Protein AF-A0A6A4GEY8-F1 (afdb_monomer_lite)

Foldseek 3Di:
DPDLCPDLVLLCQLLDQAADDQVLLQLLLVLVVVVLVVDPVSVLAADEDGQVLLVVLLVCLPPDLCCCVPPPVNPVVVVVLCCCQVSQHKYKYKYQQLVQDDPPDDRQRAIKIWIQGNVQLETEIEFLQDPDADDDDPSSVSSVVSSNVSRDPDHHDYHYQDFHRAPDRHLRSLRNSLSVVCVSPVPPRPHDDNVCSSVSSVVSSVSSVVVSVVVVVVVVVVPPDPPPPPDDDDDDDDDDDDDDDDPDPDDDDDDDDDDDDDDDDDDDDDDDDDDDDDDDDDDDDDDDDDDDDDDDDDDDDDDDDDDDDDDDDDDDDDDDDDDDDDDDDDDDDDDDDDDDDDDDDDDDDDDDDPPVVVVVVVVVVVVVVVVVVVVVVVVVVVVVVVVVVVVVVVVVVVVVVVVVVVVVVVCVVVVDDDDDDDDDDDDDDDDDDDPPPLLVQQVVLPVVVVVVVVVCVPDDDDDDDDPDDDDRGPDHPCLQLVNVVLLVVLQVVLDWPGQLVSSLVSSCVVPVSNSVPPDSVVVVVQWDPVLVVVRHTDGDPVSVVCSVVSD

Structure (mmCIF, N/CA/C/O backbone):
data_AF-A0A6A4GEY8-F1
#
_entry.id   AF-A0A6A4GEY8-F1
#
loop_
_atom_site.group_PDB
_atom_site.id
_atom_site.type_symbol
_atom_site.label_atom_id
_atom_site.label_alt_id
_atom_site.label_comp_id
_atom_site.label_asym_id
_atom_site.label_entity_id
_atom_site.label_seq_id
_atom_site.pdbx_PDB_ins_code
_atom_site.Cartn_x
_atom_site.Cartn_y
_atom_site.Cartn_z
_atom_site.occupancy
_atom_site.B_iso_or_equiv
_atom_site.auth_seq_id
_atom_site.auth_comp_id
_atom_site.auth_asym_id
_atom_site.auth_atom_id
_atom_site.pdbx_PDB_model_num
ATOM 1 N N . MET A 1 1 ? -9.557 1.951 -2.471 1.00 43.78 1 MET A N 1
ATOM 2 C CA . MET A 1 1 ? -9.314 1.404 -3.816 1.00 43.78 1 MET A CA 1
ATOM 3 C C . MET A 1 1 ? -8.593 2.458 -4.617 1.00 43.78 1 MET A C 1
ATOM 5 O O . MET A 1 1 ? -9.183 3.476 -4.969 1.00 43.78 1 MET A O 1
ATOM 9 N N . SER A 1 2 ? -7.297 2.239 -4.776 1.00 41.03 2 SER A N 1
ATOM 10 C CA . SER A 1 2 ? -6.405 2.956 -5.681 1.00 41.03 2 SER A CA 1
ATOM 11 C C . SER A 1 2 ? -6.962 2.894 -7.109 1.00 41.03 2 SER A C 1
ATOM 13 O O . SER A 1 2 ? -7.720 1.984 -7.437 1.00 41.03 2 SER A O 1
ATOM 15 N N . ASP A 1 3 ? -6.643 3.881 -7.945 1.00 45.41 3 ASP A N 1
ATOM 16 C CA . ASP A 1 3 ? -7.032 3.889 -9.361 1.00 45.41 3 ASP A CA 1
ATOM 17 C C . ASP A 1 3 ? -6.507 2.602 -10.043 1.00 45.41 3 ASP A C 1
ATOM 19 O O . ASP A 1 3 ? -5.288 2.416 -10.075 1.00 45.41 3 ASP A O 1
ATOM 23 N N . PRO A 1 4 ? -7.370 1.699 -10.560 1.00 50.38 4 PRO A N 1
ATOM 24 C CA . PRO A 1 4 ? -6.948 0.402 -11.101 1.00 50.38 4 PRO A CA 1
ATOM 25 C C . PRO A 1 4 ? -6.102 0.519 -12.377 1.00 50.38 4 PRO A C 1
ATOM 27 O O . PRO A 1 4 ? -5.609 -0.484 -12.887 1.00 50.38 4 PRO A O 1
ATOM 30 N N . THR A 1 5 ? -5.899 1.729 -12.908 1.00 50.38 5 THR A N 1
ATOM 31 C CA . THR A 1 5 ? -5.039 1.975 -14.069 1.00 50.38 5 THR A CA 1
ATOM 32 C C . THR A 1 5 ? -3.616 2.355 -13.663 1.00 50.38 5 THR A C 1
ATOM 34 O O . THR A 1 5 ? -3.046 3.314 -14.198 1.00 50.38 5 THR A O 1
ATOM 37 N N . LEU A 1 6 ? -3.013 1.627 -12.716 1.00 56.22 6 LEU A N 1
ATOM 38 C CA . LEU A 1 6 ? -1.560 1.678 -12.596 1.00 56.22 6 LEU A CA 1
ATOM 39 C C . LEU A 1 6 ? -0.963 1.212 -13.923 1.00 56.22 6 LEU A C 1
ATOM 41 O O . LEU A 1 6 ? -1.466 0.279 -14.559 1.00 56.22 6 LEU A O 1
ATOM 45 N N . PRO A 1 7 ? 0.068 1.899 -14.415 1.00 64.19 7 PRO A N 1
ATOM 46 C CA . PRO A 1 7 ? 0.483 1.666 -15.769 1.00 64.19 7 PRO A CA 1
ATOM 47 C C . PRO A 1 7 ? 1.206 0.318 -15.828 1.00 64.19 7 PRO A C 1
ATOM 49 O O . PRO A 1 7 ? 2.220 0.112 -15.166 1.00 64.19 7 PRO A O 1
ATOM 52 N N . ILE A 1 8 ? 0.685 -0.587 -16.664 1.00 71.06 8 ILE A N 1
ATOM 53 C CA . ILE A 1 8 ? 1.185 -1.953 -16.928 1.00 71.06 8 ILE A CA 1
ATOM 54 C C . ILE A 1 8 ? 2.721 -2.014 -17.071 1.00 71.06 8 ILE A C 1
ATOM 56 O O . ILE A 1 8 ? 3.338 -3.039 -16.789 1.00 71.06 8 ILE A O 1
ATOM 60 N N . HIS A 1 9 ? 3.364 -0.906 -17.453 1.00 75.50 9 HIS A N 1
ATOM 61 C CA . HIS A 1 9 ? 4.814 -0.787 -17.530 1.00 75.50 9 HIS A CA 1
ATOM 62 C C . HIS A 1 9 ? 5.567 -0.915 -16.196 1.00 75.50 9 HIS A C 1
ATOM 64 O O . HIS A 1 9 ? 6.786 -0.915 -16.256 1.00 75.50 9 HIS A O 1
ATOM 70 N N . SER A 1 10 ? 4.960 -0.978 -15.007 1.00 85.31 10 SER A N 1
ATOM 71 C CA . SER A 1 10 ? 5.733 -1.316 -13.792 1.00 85.31 10 SER A CA 1
ATOM 72 C C . SER A 1 10 ? 5.916 -2.827 -13.628 1.00 85.31 10 SER A C 1
ATOM 74 O O . SER A 1 10 ? 6.933 -3.266 -13.096 1.00 85.31 10 SER A O 1
ATOM 76 N N . LEU A 1 11 ? 4.995 -3.629 -14.177 1.00 90.12 11 LEU A N 1
ATOM 77 C CA . LEU A 1 11 ? 4.927 -5.074 -13.947 1.00 90.12 11 LEU A CA 1
ATOM 78 C C . LEU A 1 11 ? 6.123 -5.852 -14.508 1.00 90.12 11 LEU A C 1
ATOM 80 O O . LEU A 1 11 ? 6.407 -6.947 -14.025 1.00 90.12 11 LEU A O 1
ATOM 84 N N . TRP A 1 12 ? 6.874 -5.307 -15.475 1.00 92.25 12 TRP A N 1
ATOM 85 C CA . TRP A 1 12 ? 8.095 -5.968 -15.963 1.00 92.25 12 TRP A CA 1
ATOM 86 C C . TRP A 1 12 ? 9.128 -6.178 -14.851 1.00 92.25 12 TRP A C 1
ATOM 88 O O . TRP A 1 12 ? 9.943 -7.090 -14.964 1.00 92.25 12 TRP A O 1
ATOM 98 N N . ARG A 1 13 ? 9.079 -5.388 -13.766 1.00 93.06 13 ARG A N 1
ATOM 99 C CA . ARG A 1 13 ? 9.946 -5.567 -12.594 1.00 93.06 13 ARG A CA 1
ATOM 100 C C . ARG A 1 13 ? 9.788 -6.949 -11.980 1.00 93.06 13 ARG A C 1
ATOM 102 O O . ARG A 1 13 ? 10.770 -7.555 -11.556 1.00 93.06 13 ARG A O 1
ATOM 109 N N . LEU A 1 14 ? 8.574 -7.494 -11.978 1.00 96.00 14 LEU A N 1
ATOM 110 C CA . LEU A 1 14 ? 8.340 -8.849 -11.489 1.00 96.00 14 LEU A CA 1
ATOM 111 C C . LEU A 1 14 ? 9.070 -9.881 -12.357 1.00 96.00 14 LEU A C 1
ATOM 113 O O . LEU A 1 14 ? 9.542 -10.871 -11.827 1.00 96.00 14 LEU A O 1
ATOM 117 N N . LEU A 1 15 ? 9.284 -9.625 -13.647 1.00 95.00 15 LEU A N 1
ATOM 118 C CA . LEU A 1 15 ? 9.916 -10.573 -14.571 1.00 95.00 15 LEU A CA 1
ATOM 119 C C . LEU A 1 15 ? 11.456 -10.607 -14.514 1.00 95.00 15 LEU A C 1
ATOM 121 O O . LEU A 1 15 ? 12.063 -11.404 -15.227 1.00 95.00 15 LEU A O 1
ATOM 125 N N . GLY A 1 16 ? 12.099 -9.762 -13.703 1.00 93.50 16 GLY A N 1
ATOM 126 C CA . GLY A 1 16 ? 13.561 -9.704 -13.582 1.00 93.50 16 GLY A CA 1
ATOM 127 C C . GLY A 1 16 ? 14.051 -9.636 -12.138 1.00 93.50 16 GLY A C 1
ATOM 128 O O . GLY A 1 16 ? 13.259 -9.654 -11.203 1.00 93.50 16 GLY A O 1
ATOM 129 N N . ASN A 1 17 ? 15.366 -9.500 -11.953 1.00 95.62 17 ASN A N 1
ATOM 130 C CA . ASN A 1 17 ? 16.005 -9.427 -10.633 1.00 95.62 17 ASN A CA 1
ATOM 131 C C . ASN A 1 17 ? 15.984 -8.003 -10.052 1.00 95.62 17 ASN A C 1
ATOM 133 O O . ASN A 1 17 ? 17.014 -7.450 -9.668 1.00 95.62 17 ASN A O 1
ATOM 137 N N . THR A 1 18 ? 14.817 -7.360 -10.060 1.00 95.44 18 THR A N 1
ATOM 138 C CA . THR A 1 18 ? 14.651 -5.984 -9.572 1.00 95.44 18 THR A CA 1
ATOM 139 C C . THR A 1 18 ? 13.863 -5.951 -8.274 1.00 95.44 18 THR A C 1
ATOM 141 O O . THR A 1 18 ? 12.963 -6.764 -8.070 1.00 95.44 18 THR A O 1
ATOM 144 N N . TYR A 1 19 ? 14.139 -4.969 -7.422 1.00 96.12 19 TYR A N 1
ATOM 145 C CA . TYR A 1 19 ? 13.311 -4.707 -6.248 1.00 96.12 19 TYR A CA 1
ATOM 146 C C . TYR A 1 19 ? 11.870 -4.392 -6.666 1.00 96.12 19 TYR A C 1
ATOM 148 O O . TYR A 1 19 ? 11.635 -3.600 -7.590 1.00 96.12 19 TYR A O 1
ATOM 156 N N . THR A 1 20 ? 10.914 -5.017 -5.979 1.00 95.94 20 THR A N 1
ATOM 157 C CA . THR A 1 20 ? 9.500 -4.640 -6.053 1.00 95.94 20 THR A CA 1
ATOM 158 C C . THR A 1 20 ? 9.331 -3.228 -5.506 1.00 95.94 20 THR A C 1
ATOM 160 O O . THR A 1 20 ? 9.913 -2.894 -4.472 1.00 95.94 20 THR A O 1
ATOM 163 N N . CYS A 1 21 ? 8.549 -2.390 -6.182 1.00 94.44 21 CYS A N 1
ATOM 164 C CA . CYS A 1 21 ? 8.159 -1.087 -5.637 1.00 94.44 21 CYS A CA 1
ATOM 165 C C . CYS A 1 21 ? 6.821 -1.175 -4.887 1.00 94.44 21 CYS A C 1
ATOM 167 O O . CYS A 1 21 ? 6.147 -2.204 -4.941 1.00 94.44 21 CYS A O 1
ATOM 169 N N . SER A 1 22 ? 6.412 -0.082 -4.230 1.00 94.69 22 SER A N 1
ATOM 170 C CA . SER A 1 22 ? 5.128 0.005 -3.517 1.00 94.69 22 SER A CA 1
ATOM 171 C C . SER A 1 22 ? 3.955 -0.448 -4.380 1.00 94.69 22 SER A C 1
ATOM 173 O O . SER A 1 22 ? 3.162 -1.266 -3.947 1.00 94.69 22 SER A O 1
ATOM 175 N N . SER A 1 23 ? 3.907 -0.019 -5.645 1.00 93.06 23 SER A N 1
ATOM 176 C CA . SER A 1 23 ? 2.842 -0.407 -6.573 1.00 93.06 23 SER A CA 1
ATOM 177 C C . SER A 1 23 ? 2.791 -1.912 -6.848 1.00 93.06 23 SER A C 1
ATOM 179 O O . SER A 1 23 ? 1.705 -2.462 -6.983 1.00 93.06 23 SER A O 1
ATOM 181 N N . ASP A 1 24 ? 3.940 -2.589 -6.934 1.00 94.62 24 ASP A N 1
ATOM 182 C CA . ASP A 1 24 ? 3.967 -4.042 -7.135 1.00 94.62 24 ASP A CA 1
ATOM 183 C C . ASP A 1 24 ? 3.412 -4.766 -5.897 1.00 94.62 24 ASP A C 1
ATOM 185 O O . ASP A 1 24 ? 2.648 -5.720 -6.029 1.00 94.62 24 ASP A O 1
ATOM 189 N N . VAL A 1 25 ? 3.772 -4.286 -4.701 1.00 96.69 25 VAL A N 1
ATOM 190 C CA . VAL A 1 25 ? 3.318 -4.836 -3.416 1.00 96.69 25 VAL A CA 1
ATOM 191 C C . VAL A 1 25 ? 1.831 -4.565 -3.187 1.00 96.69 25 VAL A C 1
ATOM 193 O O . VAL A 1 25 ? 1.094 -5.492 -2.864 1.00 96.69 25 VAL A O 1
ATOM 196 N N . ASP A 1 26 ? 1.366 -3.343 -3.436 1.00 95.94 26 ASP A N 1
ATOM 197 C CA . ASP A 1 26 ? -0.045 -2.969 -3.318 1.00 95.94 26 ASP A CA 1
ATOM 198 C C . ASP A 1 26 ? -0.923 -3.781 -4.276 1.00 95.94 26 ASP A C 1
ATOM 200 O O . ASP A 1 26 ? -1.968 -4.273 -3.868 1.00 95.94 26 ASP A O 1
ATOM 204 N N . ASN A 1 27 ? -0.473 -4.028 -5.512 1.00 94.06 27 ASN A N 1
ATOM 205 C CA . ASN A 1 27 ? -1.195 -4.904 -6.441 1.00 94.06 27 ASN A CA 1
ATOM 206 C C . ASN A 1 27 ? -1.334 -6.340 -5.897 1.00 94.06 27 ASN A C 1
ATOM 208 O O . ASN A 1 27 ? -2.368 -6.982 -6.089 1.00 94.06 27 ASN A O 1
ATOM 212 N N . MET A 1 28 ? -0.304 -6.866 -5.224 1.00 97.19 28 MET A N 1
ATOM 213 C CA . MET A 1 28 ? -0.372 -8.186 -4.585 1.00 97.19 28 MET A CA 1
ATOM 214 C C . MET A 1 28 ? -1.305 -8.179 -3.362 1.00 97.19 28 MET A C 1
ATOM 216 O O . MET A 1 28 ? -2.089 -9.115 -3.193 1.00 97.19 28 MET A O 1
ATOM 220 N N . LEU A 1 29 ? -1.291 -7.112 -2.557 1.00 97.44 29 LEU A N 1
ATOM 221 C CA . LEU A 1 29 ? -2.218 -6.921 -1.435 1.00 97.44 29 LEU A CA 1
ATOM 222 C C . LEU A 1 29 ? -3.673 -6.768 -1.903 1.00 97.44 29 LEU A C 1
ATOM 224 O O . LEU A 1 29 ? -4.575 -7.331 -1.283 1.00 97.44 29 LEU A O 1
ATOM 228 N N . ASP A 1 30 ? -3.912 -6.088 -3.024 1.00 95.81 30 ASP A N 1
ATOM 229 C CA . ASP A 1 30 ? -5.236 -5.960 -3.637 1.00 95.81 30 ASP A CA 1
ATOM 230 C C . ASP A 1 30 ? -5.772 -7.323 -4.096 1.00 95.81 30 ASP A C 1
ATOM 232 O O . ASP A 1 30 ? -6.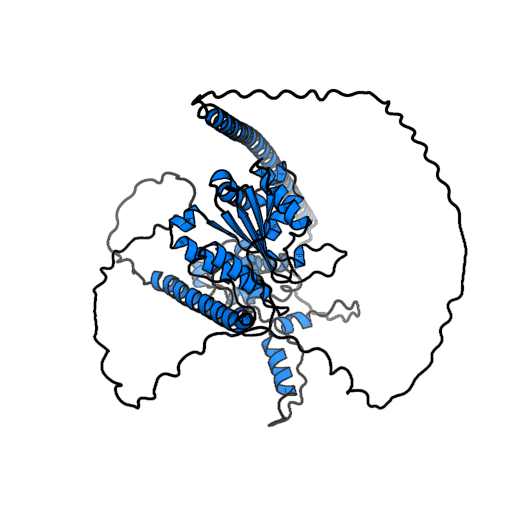942 -7.641 -3.871 1.00 95.81 30 ASP A O 1
ATOM 236 N N . ILE A 1 31 ? -4.921 -8.178 -4.675 1.00 96.62 31 ILE A N 1
ATOM 237 C CA . ILE A 1 31 ? -5.298 -9.557 -5.019 1.00 96.62 31 ILE A CA 1
ATOM 238 C C . ILE A 1 31 ? -5.694 -10.340 -3.763 1.00 96.62 31 ILE A C 1
ATOM 240 O O . ILE A 1 31 ? -6.729 -11.013 -3.770 1.00 96.62 31 ILE A O 1
ATOM 244 N N . LEU A 1 32 ? -4.917 -10.241 -2.682 1.00 97.81 32 LEU A N 1
ATOM 245 C CA . LEU A 1 32 ? -5.251 -10.873 -1.404 1.00 97.81 32 LEU A CA 1
ATOM 246 C C . LEU A 1 32 ? -6.578 -10.328 -0.843 1.00 97.81 32 LEU A C 1
ATOM 248 O O . LEU A 1 32 ? -7.444 -11.096 -0.418 1.00 97.81 32 LEU A O 1
ATOM 252 N N . GLN A 1 33 ? -6.811 -9.018 -0.925 1.00 97.50 33 GLN A N 1
ATOM 253 C CA . GLN A 1 33 ? -8.072 -8.394 -0.523 1.00 97.50 33 GLN A CA 1
ATOM 254 C C . GLN A 1 33 ? -9.257 -8.898 -1.366 1.00 97.50 33 GLN A C 1
ATOM 256 O O . GLN A 1 33 ? -10.334 -9.149 -0.816 1.00 97.50 33 GLN A O 1
ATOM 261 N N . ILE A 1 34 ? -9.085 -9.093 -2.678 1.00 95.81 34 ILE A N 1
ATOM 262 C CA . ILE A 1 34 ? -10.104 -9.686 -3.560 1.00 95.81 34 ILE A CA 1
ATOM 263 C C . ILE A 1 34 ? -10.409 -11.124 -3.128 1.00 95.81 34 ILE A C 1
ATOM 265 O O . ILE A 1 34 ? -11.580 -11.491 -3.018 1.00 95.81 34 ILE A O 1
ATOM 269 N N . GLN A 1 35 ? -9.386 -11.931 -2.836 1.00 96.56 35 GLN A N 1
ATOM 270 C CA . GLN A 1 35 ? -9.564 -13.304 -2.352 1.00 96.56 35 GLN A CA 1
ATOM 271 C C . GLN A 1 35 ? -10.328 -13.341 -1.023 1.00 96.56 35 GLN A C 1
ATOM 273 O O . GLN A 1 35 ? -11.303 -14.083 -0.898 1.00 96.56 35 GLN A O 1
ATOM 278 N N . ILE A 1 36 ? -9.953 -12.488 -0.064 1.00 97.38 36 ILE A N 1
ATOM 279 C CA . ILE A 1 36 ? -10.656 -12.345 1.217 1.00 97.38 36 ILE A CA 1
ATOM 280 C C . ILE A 1 36 ? -12.113 -11.926 0.992 1.00 97.38 36 ILE A C 1
ATOM 282 O O . ILE A 1 36 ? -13.016 -12.475 1.617 1.00 97.38 36 ILE A O 1
ATOM 286 N N . SER A 1 37 ? -12.370 -11.000 0.067 1.00 96.38 37 SER A N 1
ATOM 287 C CA . SER A 1 37 ? -13.721 -10.487 -0.208 1.00 96.38 37 SER A CA 1
ATOM 288 C C . SER A 1 37 ? -14.645 -11.525 -0.853 1.00 96.38 37 SER A C 1
ATOM 290 O O . SER A 1 37 ? -15.862 -11.423 -0.716 1.00 96.38 37 SER A O 1
ATOM 292 N N . ARG A 1 38 ? -14.090 -12.545 -1.521 1.00 96.25 38 ARG A N 1
ATOM 293 C CA . ARG A 1 38 ? -14.857 -13.674 -2.079 1.00 96.25 38 ARG A CA 1
ATOM 294 C C . ARG A 1 38 ? -15.345 -14.654 -1.006 1.00 96.25 38 ARG A C 1
ATOM 296 O O . ARG A 1 38 ? -16.239 -15.447 -1.282 1.00 96.25 38 ARG A O 1
ATOM 303 N N . SER A 1 39 ? -14.798 -14.601 0.210 1.00 97.62 39 SER A N 1
ATOM 304 C CA . SER A 1 39 ? -15.200 -15.457 1.329 1.00 97.62 39 SER A CA 1
ATOM 305 C C . SER A 1 39 ? -15.741 -14.624 2.486 1.00 97.62 39 SER A C 1
ATOM 307 O O . SER A 1 39 ? -15.004 -13.912 3.164 1.00 97.62 39 SER A O 1
ATOM 309 N N . GLN A 1 40 ? -17.035 -14.762 2.787 1.00 97.56 40 GLN A N 1
ATOM 310 C CA . GLN A 1 40 ? -17.660 -14.032 3.896 1.00 97.56 40 GLN A CA 1
ATOM 311 C C . GLN A 1 40 ? -16.993 -14.336 5.250 1.00 97.56 40 GLN A C 1
ATOM 313 O O . GLN A 1 40 ? -16.943 -13.474 6.128 1.00 97.56 40 GLN A O 1
ATOM 318 N N . VAL A 1 41 ? -16.473 -15.556 5.423 1.00 98.00 41 VAL A N 1
ATOM 319 C CA . VAL A 1 41 ? -15.752 -15.962 6.638 1.00 98.00 41 VAL A CA 1
ATOM 320 C C . VAL A 1 41 ? -14.443 -15.185 6.760 1.00 98.00 41 VAL A C 1
ATOM 322 O O . VAL A 1 41 ? -14.173 -14.607 7.812 1.00 98.00 41 VAL A O 1
ATOM 325 N N . LEU A 1 42 ? -13.662 -15.105 5.678 1.00 97.69 42 LEU A N 1
ATOM 326 C CA . LEU A 1 42 ? -12.400 -14.364 5.675 1.00 97.69 42 LEU A CA 1
ATOM 327 C C . LEU A 1 42 ? -12.638 -12.858 5.815 1.00 97.69 42 LEU A C 1
ATOM 329 O O . LEU A 1 42 ? -11.942 -12.207 6.586 1.00 97.69 42 LEU A O 1
ATOM 333 N N . GLN A 1 43 ? -13.655 -12.306 5.153 1.00 97.50 43 GLN A N 1
ATOM 334 C CA . GLN A 1 43 ? -13.996 -10.881 5.230 1.00 97.50 43 GLN A CA 1
ATOM 335 C C . GLN A 1 43 ? -14.364 -10.423 6.652 1.00 97.50 43 GLN A C 1
ATOM 337 O O . GLN A 1 43 ? -14.112 -9.279 7.038 1.00 97.50 43 GLN A O 1
ATOM 342 N N . LYS A 1 44 ? -14.974 -11.308 7.450 1.00 97.62 44 LYS A N 1
ATOM 343 C CA . LYS A 1 44 ? -15.255 -11.040 8.868 1.00 97.62 44 LYS A CA 1
ATOM 344 C C . LYS A 1 44 ? -14.002 -11.091 9.737 1.00 97.62 44 LYS A C 1
ATOM 346 O O . LYS A 1 44 ? -14.009 -10.482 10.796 1.00 97.62 44 LYS A O 1
ATOM 351 N N . LYS A 1 45 ? -12.965 -11.805 9.299 1.00 98.25 45 LYS A N 1
ATOM 352 C CA . LYS A 1 45 ? -11.756 -12.083 10.079 1.00 98.25 45 LYS A CA 1
ATOM 353 C C . LYS A 1 45 ? -10.588 -11.161 9.738 1.00 98.25 45 LYS A C 1
ATOM 355 O O . LYS A 1 45 ? -9.796 -10.864 10.623 1.00 98.25 45 LYS A O 1
ATOM 360 N N . TYR A 1 46 ? -10.470 -10.710 8.493 1.00 98.56 46 TYR A N 1
ATOM 361 C CA . TYR A 1 46 ? -9.296 -9.993 8.000 1.00 98.56 46 TYR A CA 1
ATOM 362 C C . TYR A 1 46 ? -9.655 -8.639 7.384 1.00 98.56 46 TYR A C 1
ATOM 364 O O . TYR A 1 46 ? -10.720 -8.462 6.788 1.00 98.56 46 TYR A O 1
ATOM 372 N N . ILE A 1 47 ? -8.725 -7.695 7.496 1.00 98.38 47 ILE A N 1
ATOM 373 C CA . ILE A 1 47 ? -8.692 -6.442 6.742 1.00 98.38 47 ILE A CA 1
ATOM 374 C C . ILE A 1 47 ? -7.287 -6.270 6.163 1.00 98.38 47 ILE A C 1
ATOM 376 O O . ILE A 1 47 ? -6.307 -6.412 6.891 1.00 98.38 47 ILE A O 1
ATOM 380 N N . VAL A 1 48 ? -7.179 -5.997 4.862 1.00 98.31 48 VAL A N 1
ATOM 381 C CA . VAL A 1 48 ? -5.895 -5.730 4.201 1.00 98.31 48 VAL A CA 1
ATOM 382 C C . VAL A 1 48 ? -5.735 -4.225 4.019 1.00 98.31 48 VAL A C 1
ATOM 384 O O . VAL A 1 48 ? -6.682 -3.534 3.634 1.00 98.31 48 VAL A O 1
ATOM 387 N N . CYS A 1 49 ? -4.545 -3.706 4.305 1.00 98.19 49 CYS A N 1
ATOM 388 C CA . CYS A 1 49 ? -4.188 -2.315 4.039 1.00 98.19 49 CYS A CA 1
ATOM 389 C C . CYS A 1 49 ? -2.929 -2.234 3.178 1.00 98.19 49 CYS A C 1
ATOM 391 O O . CYS A 1 49 ? -2.023 -3.054 3.331 1.00 98.19 49 CYS A O 1
ATOM 393 N N . ASP A 1 50 ? -2.897 -1.224 2.307 1.00 97.44 50 ASP A N 1
ATOM 394 C CA . ASP A 1 50 ? -1.756 -0.880 1.453 1.00 97.44 50 ASP A CA 1
ATOM 395 C C . ASP A 1 50 ? -0.488 -0.562 2.261 1.00 97.44 50 ASP A C 1
ATOM 397 O O . ASP A 1 50 ? -0.516 -0.433 3.489 1.00 97.44 50 ASP A O 1
ATOM 401 N N . VAL A 1 51 ? 0.646 -0.440 1.569 1.00 96.75 51 VAL A N 1
ATOM 402 C CA . VAL A 1 51 ? 1.932 -0.151 2.225 1.00 96.75 51 VAL A CA 1
ATOM 403 C C . VAL A 1 51 ? 2.003 1.261 2.819 1.00 96.75 51 VAL A C 1
ATOM 405 O O . VAL A 1 51 ? 2.749 1.503 3.772 1.00 96.75 51 VAL A O 1
ATOM 408 N N . ASP A 1 52 ? 1.206 2.198 2.297 1.00 95.62 52 ASP A N 1
ATOM 409 C CA . ASP A 1 52 ? 1.127 3.576 2.796 1.00 95.62 52 ASP A CA 1
ATOM 410 C C . ASP A 1 52 ? 0.525 3.632 4.208 1.00 95.62 52 ASP A C 1
ATOM 412 O O . ASP A 1 52 ? 0.827 4.553 4.981 1.00 95.62 52 ASP A O 1
ATOM 416 N N . PHE A 1 53 ? -0.282 2.637 4.589 1.00 97.56 53 PHE A N 1
ATOM 417 C CA . PHE A 1 53 ? -0.822 2.520 5.937 1.00 97.56 53 PHE A CA 1
ATOM 418 C C . PHE A 1 53 ? 0.266 2.538 7.012 1.00 97.56 53 PHE A C 1
ATOM 420 O O . PHE A 1 53 ? 0.176 3.329 7.955 1.00 97.56 53 PHE A O 1
ATOM 427 N N . THR A 1 54 ? 1.329 1.745 6.862 1.00 97.31 54 THR A N 1
ATOM 428 C CA . THR A 1 54 ? 2.420 1.717 7.845 1.00 97.31 54 THR A CA 1
ATOM 429 C C . THR A 1 54 ? 3.115 3.075 7.959 1.00 97.31 54 THR A C 1
ATOM 431 O O . THR A 1 54 ? 3.372 3.547 9.069 1.00 97.31 54 THR A O 1
ATOM 434 N N . THR A 1 55 ? 3.351 3.768 6.841 1.00 95.44 55 THR A N 1
ATOM 435 C CA . THR A 1 55 ? 3.928 5.122 6.848 1.00 95.44 55 THR A CA 1
ATOM 436 C C . THR A 1 55 ? 3.053 6.101 7.637 1.00 95.44 55 THR A C 1
ATOM 438 O O . THR A 1 55 ? 3.557 6.982 8.338 1.00 95.44 55 THR A O 1
ATOM 441 N N . LYS A 1 56 ? 1.728 5.942 7.574 1.00 96.94 56 LYS A N 1
ATOM 442 C CA . LYS A 1 56 ? 0.770 6.780 8.308 1.00 96.94 56 LYS A CA 1
ATOM 443 C C . LYS A 1 56 ? 0.690 6.432 9.790 1.00 96.94 56 LYS A C 1
ATOM 445 O O . LYS A 1 56 ? 0.559 7.355 10.592 1.00 96.94 56 LYS A O 1
ATOM 450 N N . VAL A 1 57 ? 0.825 5.157 10.154 1.00 97.62 57 VAL A N 1
ATOM 451 C CA . VAL A 1 57 ? 0.949 4.720 11.555 1.00 97.62 57 VAL A CA 1
ATOM 452 C C . VAL A 1 57 ? 2.187 5.344 12.200 1.00 97.62 57 VAL A C 1
ATOM 454 O O . VAL A 1 57 ? 2.077 5.948 13.264 1.00 97.62 57 VAL A O 1
ATOM 457 N N . ILE A 1 58 ? 3.333 5.314 11.513 1.00 96.56 58 ILE A N 1
ATOM 458 C CA . ILE A 1 58 ? 4.570 5.962 11.980 1.00 96.56 58 ILE A CA 1
ATOM 459 C C . ILE A 1 58 ? 4.387 7.477 12.099 1.00 96.56 58 ILE A C 1
ATOM 461 O O . ILE A 1 58 ? 4.741 8.073 13.110 1.00 96.56 58 ILE A O 1
ATOM 465 N N . ALA A 1 59 ? 3.782 8.126 11.101 1.00 95.88 59 ALA A N 1
ATOM 466 C CA . ALA A 1 59 ? 3.524 9.564 11.175 1.00 95.88 59 ALA A CA 1
ATOM 467 C C . ALA A 1 59 ? 2.596 9.939 12.348 1.00 95.88 59 ALA A C 1
ATOM 469 O O . ALA A 1 59 ? 2.747 11.010 12.939 1.00 95.88 59 ALA A O 1
ATOM 470 N N . ALA A 1 60 ? 1.642 9.072 12.689 1.00 96.06 60 ALA A N 1
ATOM 471 C CA . ALA A 1 60 ? 0.725 9.297 13.796 1.00 96.06 60 ALA A CA 1
ATOM 472 C C . ALA A 1 60 ? 1.370 9.121 15.169 1.00 96.06 60 ALA A C 1
ATOM 474 O O . ALA A 1 60 ? 0.866 9.714 16.120 1.00 96.06 60 ALA A O 1
ATOM 475 N N . GLU A 1 61 ? 2.476 8.387 15.292 1.00 96.31 61 GLU A N 1
ATOM 476 C CA . GLU A 1 61 ? 3.250 8.294 16.536 1.00 96.31 61 GLU A CA 1
ATOM 477 C C . GLU A 1 61 ? 3.587 9.690 17.087 1.00 96.31 61 GLU A C 1
ATOM 479 O O . GLU A 1 61 ? 3.402 9.957 18.271 1.00 96.31 61 GLU A O 1
ATOM 484 N N . HIS A 1 62 ? 3.952 10.623 16.203 1.00 95.00 62 HIS A N 1
ATOM 485 C CA . HIS A 1 62 ? 4.282 12.007 16.554 1.00 95.00 62 HIS A CA 1
ATOM 486 C C . HIS A 1 62 ? 3.069 12.927 16.756 1.00 95.00 62 HIS A C 1
ATOM 488 O O . HIS A 1 62 ? 3.238 14.088 17.128 1.00 95.00 62 HIS A O 1
ATOM 494 N N . SER A 1 63 ? 1.851 12.445 16.499 1.00 95.62 63 SER A N 1
ATOM 495 C CA . SER A 1 63 ? 0.634 13.230 16.711 1.00 95.62 63 SER A CA 1
ATOM 496 C C . SER A 1 63 ? 0.187 13.164 18.167 1.00 95.62 63 SER A C 1
ATOM 498 O O . SER A 1 63 ? 0.171 12.099 18.793 1.00 95.62 63 SER A O 1
ATOM 500 N N . THR A 1 64 ? -0.251 14.298 18.707 1.00 96.88 64 THR A N 1
ATOM 501 C CA . THR A 1 64 ? -0.905 14.300 20.018 1.00 96.88 64 THR A CA 1
ATOM 502 C C . THR A 1 64 ? -2.198 13.482 19.966 1.00 96.88 64 THR A C 1
ATOM 504 O O . THR A 1 64 ? -2.839 13.364 18.920 1.00 96.88 64 THR A O 1
ATOM 507 N N . VAL A 1 65 ? -2.644 12.946 21.107 1.00 95.81 65 VAL A N 1
ATOM 508 C CA . VAL A 1 65 ? -3.930 12.223 21.189 1.00 95.81 65 VAL A CA 1
ATOM 509 C C . VAL A 1 65 ? -5.081 13.087 20.660 1.00 95.81 65 VAL A C 1
ATOM 511 O O . VAL A 1 65 ? -5.934 12.599 19.925 1.00 95.81 65 VAL A O 1
ATOM 514 N N . LYS A 1 66 ? -5.072 14.391 20.969 1.00 96.81 66 LYS A N 1
ATOM 515 C CA . LYS A 1 66 ? -6.079 15.340 20.482 1.00 96.81 66 LYS A CA 1
ATOM 516 C C . LYS A 1 66 ? -6.057 15.458 18.956 1.00 96.81 66 LYS A C 1
ATOM 518 O O . LYS A 1 66 ? -7.094 15.293 18.319 1.00 96.81 66 LYS A O 1
ATOM 523 N N . GLU A 1 67 ? -4.884 15.695 18.371 1.00 97.50 67 GLU A N 1
ATOM 524 C CA . GLU A 1 67 ? -4.730 15.768 16.914 1.00 97.50 67 GLU A CA 1
ATOM 525 C C . GLU A 1 67 ? -5.173 14.472 16.245 1.00 97.50 67 GLU A C 1
ATOM 527 O O . GLU A 1 67 ? -5.887 14.529 15.248 1.00 97.50 67 GLU A O 1
ATOM 532 N N . TYR A 1 68 ? -4.809 13.319 16.810 1.00 97.25 68 TYR A N 1
ATOM 533 C CA . TYR A 1 68 ? -5.219 12.020 16.297 1.00 97.25 68 TYR A CA 1
ATOM 534 C C . TYR A 1 68 ? -6.736 11.831 16.308 1.00 97.25 68 TYR A C 1
ATOM 536 O O . TYR A 1 68 ? -7.292 11.345 15.328 1.00 97.25 68 TYR A O 1
ATOM 544 N N . LEU A 1 69 ? -7.415 12.185 17.402 1.00 95.50 69 LEU A N 1
ATOM 545 C CA . LEU A 1 69 ? -8.854 11.956 17.567 1.00 95.50 69 LEU A CA 1
ATOM 546 C C . LEU A 1 69 ? -9.708 12.937 16.753 1.00 95.50 69 LEU A C 1
ATOM 548 O O . LEU A 1 69 ? -10.739 12.552 16.198 1.00 95.50 69 LEU A O 1
ATOM 552 N N . GLU A 1 70 ? -9.282 14.194 16.658 1.00 96.19 70 GLU A N 1
ATOM 553 C CA . GLU A 1 70 ? -10.070 15.266 16.041 1.00 96.19 70 GLU A CA 1
ATOM 554 C C . GLU A 1 70 ? -9.663 15.538 14.588 1.00 96.19 70 GLU A C 1
ATOM 556 O O . GLU A 1 70 ? -10.493 15.957 13.780 1.00 96.19 70 GLU A O 1
ATOM 561 N N . GLY A 1 71 ? -8.412 15.252 14.224 1.00 96.50 71 GLY A N 1
ATOM 562 C CA . GLY A 1 71 ? -7.870 15.537 12.902 1.00 96.50 71 GLY A CA 1
ATOM 563 C C . GLY A 1 71 ? -8.568 14.749 11.794 1.00 96.50 71 GLY A C 1
ATOM 564 O O . GLY A 1 71 ? -8.689 13.521 11.852 1.00 96.50 71 GLY A O 1
ATOM 565 N N . GLU A 1 72 ? -8.994 15.454 10.745 1.00 95.19 72 GLU A N 1
ATOM 566 C CA . GLU A 1 72 ? -9.623 14.858 9.558 1.00 95.19 72 GLU A CA 1
ATOM 567 C C . GLU A 1 72 ? -8.662 13.914 8.821 1.00 95.19 72 GLU A C 1
ATOM 569 O O . GLU A 1 72 ? -9.059 12.838 8.376 1.00 95.19 72 GLU A O 1
ATOM 574 N N . ILE A 1 73 ? -7.368 14.256 8.795 1.00 94.25 73 ILE A N 1
ATOM 575 C CA . ILE A 1 73 ? -6.316 13.457 8.148 1.00 94.25 73 ILE A CA 1
ATOM 576 C C . ILE A 1 73 ? -6.158 12.049 8.748 1.00 94.25 73 ILE A C 1
ATOM 578 O O . ILE A 1 73 ? -5.631 11.160 8.083 1.00 94.25 73 ILE A O 1
ATOM 582 N N . TRP A 1 74 ? -6.630 11.837 9.982 1.00 96.88 74 TRP A N 1
ATOM 583 C CA . TRP A 1 74 ? -6.555 10.559 10.694 1.00 96.88 74 TRP A CA 1
ATOM 584 C C . TRP A 1 74 ? -7.883 9.799 10.706 1.00 96.88 74 TRP A C 1
ATOM 586 O O . TRP A 1 74 ? -7.929 8.673 11.191 1.00 96.88 74 TRP A O 1
ATOM 596 N N . ALA A 1 75 ? -8.965 10.374 10.166 1.00 96.38 75 ALA A N 1
ATOM 597 C CA . ALA A 1 75 ? -10.300 9.778 10.231 1.00 96.38 75 ALA A CA 1
ATOM 598 C C . ALA A 1 75 ? -10.366 8.384 9.597 1.00 96.38 75 ALA A C 1
ATOM 600 O O . ALA A 1 75 ? -10.964 7.472 10.161 1.00 96.38 75 ALA A O 1
ATOM 601 N N . TRP A 1 76 ? -9.705 8.207 8.457 1.00 96.81 76 TRP A N 1
ATOM 602 C CA . TRP A 1 76 ? -9.634 6.921 7.769 1.00 96.81 76 TRP A CA 1
ATOM 603 C C . TRP A 1 76 ? -8.876 5.864 8.600 1.00 96.81 76 TRP A C 1
ATOM 605 O O . TRP A 1 76 ? -9.355 4.744 8.746 1.00 96.81 76 TRP A O 1
ATOM 615 N N . MET A 1 77 ? -7.754 6.239 9.227 1.00 97.81 77 MET A N 1
ATOM 616 C CA . MET A 1 77 ? -6.962 5.348 10.081 1.00 97.81 77 MET A CA 1
ATOM 617 C C . MET A 1 77 ? -7.676 5.016 11.395 1.00 97.81 77 MET A C 1
ATOM 619 O O . MET A 1 77 ? -7.511 3.917 11.921 1.00 97.81 77 MET A O 1
ATOM 623 N N . ARG A 1 78 ? -8.503 5.934 11.916 1.00 97.69 78 ARG A N 1
ATOM 624 C CA . ARG A 1 78 ? -9.409 5.628 13.030 1.00 97.69 78 ARG A CA 1
ATOM 625 C C . ARG A 1 78 ? -10.434 4.571 12.636 1.00 97.69 78 ARG A C 1
ATOM 627 O O . ARG A 1 78 ? -10.598 3.620 13.382 1.00 97.69 78 ARG A O 1
ATOM 634 N N . GLY A 1 79 ? -11.035 4.685 11.449 1.00 97.81 79 GLY A N 1
ATOM 635 C CA . GLY A 1 79 ? -11.956 3.667 10.931 1.00 97.81 79 GLY A CA 1
ATOM 636 C C . GLY A 1 79 ? -11.308 2.284 10.789 1.00 97.81 79 GLY A C 1
ATOM 637 O O . GLY A 1 79 ? -11.931 1.282 11.117 1.00 97.81 79 GLY A O 1
ATOM 638 N N . ILE A 1 80 ? -10.038 2.216 10.375 1.00 98.31 80 ILE A N 1
ATOM 639 C CA . ILE A 1 80 ? -9.279 0.952 10.369 1.00 98.31 80 ILE A CA 1
ATOM 640 C C . ILE A 1 80 ? -9.066 0.440 11.799 1.00 98.31 80 ILE A C 1
ATOM 642 O O . ILE A 1 80 ? -9.254 -0.745 12.056 1.00 98.31 80 ILE A O 1
ATOM 646 N N . GLY A 1 81 ? -8.719 1.323 12.739 1.00 98.12 81 GLY A N 1
ATOM 647 C CA . GLY A 1 81 ? -8.582 0.962 14.151 1.00 98.12 81 GLY A CA 1
ATOM 648 C C . GLY A 1 81 ? -9.876 0.402 14.745 1.00 98.12 81 GLY A C 1
ATOM 649 O O . GLY A 1 81 ? -9.840 -0.616 15.426 1.00 98.12 81 GLY A O 1
ATOM 650 N N . GLU A 1 82 ? -11.031 0.981 14.419 1.00 98.00 82 GLU A N 1
ATOM 651 C CA . GLU A 1 82 ? -12.337 0.451 14.829 1.00 98.00 82 GLU A CA 1
ATOM 652 C C . GLU A 1 82 ? -12.566 -0.970 14.281 1.00 98.00 82 GLU A C 1
ATOM 654 O O . GLU A 1 82 ? -12.938 -1.872 15.031 1.00 98.00 82 GLU A O 1
ATOM 659 N N . GLU A 1 83 ? -12.270 -1.215 13.002 1.00 98.06 83 GLU A N 1
ATOM 660 C CA . GLU A 1 83 ? -12.381 -2.555 12.409 1.00 98.06 83 GLU A CA 1
ATOM 661 C C . GLU A 1 83 ? -11.445 -3.581 13.077 1.00 98.06 83 GLU A C 1
ATOM 663 O O . GLU A 1 83 ? -11.836 -4.726 13.309 1.00 98.06 83 GLU A O 1
ATOM 668 N N . VAL A 1 84 ? -10.218 -3.185 13.413 1.00 97.94 84 VAL A N 1
ATOM 669 C CA . VAL A 1 84 ? -9.219 -4.082 14.013 1.00 97.94 84 VAL A CA 1
ATOM 670 C C . VAL A 1 84 ? -9.517 -4.342 15.489 1.00 97.94 84 VAL A C 1
ATOM 672 O O . VAL A 1 84 ? -9.578 -5.493 15.914 1.00 97.94 84 VAL A O 1
ATOM 675 N N . PHE A 1 85 ? -9.729 -3.290 16.278 1.00 97.75 85 PHE A N 1
ATOM 676 C CA . PHE A 1 85 ? -9.784 -3.385 17.737 1.00 97.75 85 PHE A CA 1
ATOM 677 C C . PHE A 1 85 ? -11.203 -3.575 18.286 1.00 97.75 85 PHE A C 1
ATOM 679 O O . PHE A 1 85 ? -11.378 -4.304 19.262 1.00 97.75 85 PHE A O 1
ATOM 686 N N . LEU A 1 86 ? -12.229 -2.973 17.668 1.00 95.31 86 LEU A N 1
ATOM 687 C CA . LEU A 1 86 ? -13.623 -3.152 18.103 1.00 95.31 86 LEU A CA 1
ATOM 688 C C . LEU A 1 86 ? -14.263 -4.365 17.427 1.00 95.31 86 LEU A C 1
ATOM 690 O O . LEU A 1 86 ? -14.881 -5.188 18.102 1.00 95.31 86 LEU A O 1
ATOM 694 N N . ASN A 1 87 ? -14.067 -4.514 16.113 1.00 96.88 87 ASN A N 1
ATOM 695 C CA . ASN A 1 87 ? -14.606 -5.650 15.354 1.00 96.88 87 ASN A CA 1
ATOM 696 C C . ASN A 1 87 ? -13.674 -6.875 15.349 1.00 96.88 87 ASN A C 1
ATOM 698 O O . ASN A 1 87 ? -13.993 -7.874 14.705 1.00 96.88 87 ASN A O 1
ATOM 702 N N . LYS A 1 88 ? -12.558 -6.818 16.094 1.00 97.38 88 LYS A N 1
ATOM 703 C CA . LYS A 1 88 ? -11.594 -7.913 16.300 1.00 97.38 88 LYS A CA 1
ATOM 704 C C . LYS A 1 88 ? -11.053 -8.521 14.999 1.00 97.38 88 LYS A C 1
ATOM 706 O O . LYS A 1 88 ? -10.739 -9.709 14.953 1.00 97.38 88 LYS A O 1
ATOM 711 N N . LYS A 1 89 ? -10.950 -7.730 13.928 1.00 98.19 89 LYS A N 1
ATOM 712 C CA . LYS A 1 89 ? -10.327 -8.189 12.683 1.00 98.19 89 LYS A CA 1
ATOM 713 C C . LYS A 1 89 ? -8.812 -8.208 12.816 1.00 98.19 89 LYS A C 1
ATOM 715 O O . LYS A 1 89 ? -8.221 -7.373 13.494 1.00 98.19 89 LYS A O 1
ATOM 720 N N . LYS A 1 90 ? -8.176 -9.121 12.090 1.00 98.56 90 LYS A N 1
ATOM 721 C CA . LYS A 1 90 ? -6.727 -9.130 11.900 1.00 98.56 90 LYS A CA 1
ATOM 722 C C . LYS A 1 90 ? -6.364 -8.178 10.770 1.00 98.56 90 LYS A C 1
ATOM 724 O O . LYS A 1 90 ? -6.849 -8.337 9.648 1.00 98.56 90 LYS A O 1
ATOM 729 N N . LEU A 1 91 ? -5.516 -7.202 11.068 1.00 98.56 91 LEU A N 1
ATOM 730 C CA . LEU A 1 91 ? -4.929 -6.330 10.056 1.00 98.56 91 LEU A CA 1
ATOM 731 C C . LEU A 1 91 ? -3.791 -7.059 9.351 1.00 98.56 91 LEU A C 1
ATOM 733 O O . LEU A 1 91 ? -2.908 -7.582 10.025 1.00 98.56 91 LEU A O 1
ATOM 737 N N . LEU A 1 92 ? -3.782 -7.022 8.024 1.00 98.62 92 LEU A N 1
ATOM 738 C CA . LEU A 1 92 ? -2.708 -7.526 7.175 1.00 98.62 92 LEU A CA 1
ATOM 739 C C . LEU A 1 92 ? -2.118 -6.358 6.380 1.00 98.62 92 LEU A C 1
ATOM 741 O O . LEU A 1 92 ? -2.850 -5.661 5.677 1.00 98.62 92 LEU A O 1
ATOM 745 N N . THR A 1 93 ? -0.813 -6.127 6.487 1.00 98.56 93 THR A N 1
ATOM 746 C CA . THR A 1 93 ? -0.120 -5.085 5.714 1.00 98.56 93 THR A CA 1
ATOM 747 C C . THR A 1 93 ? 1.371 -5.406 5.583 1.00 98.56 93 THR A C 1
ATOM 749 O O . THR A 1 93 ? 1.860 -6.392 6.141 1.00 98.56 93 THR A O 1
ATOM 752 N N . ILE A 1 94 ? 2.103 -4.595 4.822 1.00 98.38 94 ILE A N 1
ATOM 753 C CA . ILE A 1 94 ? 3.541 -4.746 4.593 1.00 98.38 94 ILE A CA 1
ATOM 754 C C . ILE A 1 94 ? 4.221 -3.400 4.847 1.00 98.38 94 ILE A C 1
ATOM 756 O O . ILE A 1 94 ? 3.847 -2.378 4.279 1.00 98.38 94 ILE A O 1
ATOM 760 N N . ALA A 1 95 ? 5.258 -3.421 5.679 1.00 97.50 95 ALA A N 1
ATOM 761 C CA . ALA A 1 95 ? 6.087 -2.272 5.995 1.00 97.50 95 ALA A CA 1
ATOM 762 C C . ALA A 1 95 ? 7.262 -2.144 5.014 1.00 97.50 95 ALA A C 1
ATOM 764 O O . ALA A 1 95 ? 7.959 -3.123 4.732 1.00 97.50 95 ALA A O 1
ATOM 765 N N . HIS A 1 96 ? 7.532 -0.917 4.559 1.00 96.81 96 HIS A N 1
ATOM 766 C CA . HIS A 1 96 ? 8.791 -0.566 3.895 1.00 96.81 96 HIS A CA 1
ATOM 767 C C . HIS A 1 96 ? 9.817 -0.104 4.929 1.00 96.81 96 HIS A C 1
ATOM 769 O O . HIS A 1 96 ? 9.714 1.003 5.460 1.00 96.81 96 HIS A O 1
ATOM 775 N N . LEU A 1 97 ? 10.823 -0.926 5.227 1.00 95.25 97 LEU A N 1
ATOM 776 C CA . LEU A 1 97 ? 11.785 -0.613 6.289 1.00 95.25 97 LEU A CA 1
ATOM 777 C C . LEU A 1 97 ? 12.738 0.531 5.919 1.00 95.25 97 LEU A C 1
ATOM 779 O O . LEU A 1 97 ? 13.264 1.203 6.810 1.00 95.25 97 LEU A O 1
ATOM 783 N N . GLY A 1 98 ? 12.911 0.813 4.625 1.00 91.44 98 GLY A N 1
ATOM 784 C CA . GLY A 1 98 ? 13.765 1.899 4.143 1.00 91.44 98 GLY A CA 1
ATOM 785 C C . GLY A 1 98 ? 13.299 3.289 4.589 1.00 91.44 98 GLY A C 1
ATOM 786 O O . GLY A 1 98 ? 14.112 4.203 4.673 1.00 91.44 98 GLY A O 1
ATOM 787 N N . GLN A 1 99 ? 12.016 3.447 4.933 1.00 84.06 99 GLN A N 1
ATOM 788 C CA . GLN A 1 99 ? 11.460 4.696 5.475 1.00 84.06 99 GLN A CA 1
ATOM 789 C C . GLN A 1 99 ? 11.586 4.810 7.004 1.00 84.06 99 GLN A C 1
ATOM 791 O O . GLN A 1 99 ? 11.358 5.878 7.576 1.00 84.06 99 GLN A O 1
ATOM 796 N N . ILE A 1 100 ? 11.911 3.709 7.684 1.00 86.44 100 ILE A N 1
ATOM 797 C CA . ILE A 1 100 ? 11.857 3.604 9.147 1.00 86.44 100 ILE A CA 1
ATOM 798 C C . ILE A 1 100 ? 13.230 3.879 9.757 1.00 86.44 100 ILE A C 1
ATOM 800 O O . ILE A 1 100 ? 13.312 4.575 10.773 1.00 86.44 100 ILE A O 1
ATOM 804 N N . VAL A 1 101 ? 14.297 3.376 9.128 1.00 74.69 101 VAL A N 1
ATOM 805 C CA . VAL A 1 101 ? 15.677 3.529 9.608 1.00 74.69 101 VAL A CA 1
ATOM 806 C C . VAL A 1 101 ? 16.064 5.013 9.601 1.00 74.69 101 VAL A C 1
ATOM 808 O O . VAL A 1 101 ? 16.047 5.673 8.566 1.00 74.69 101 VAL A O 1
ATOM 811 N N . GLY A 1 102 ? 16.342 5.552 10.792 1.00 61.91 102 GLY A N 1
ATOM 812 C CA . GLY A 1 102 ? 16.681 6.959 11.008 1.00 61.91 102 GLY A CA 1
ATOM 813 C C . GLY A 1 102 ? 18.026 7.378 10.404 1.00 61.91 102 GLY A C 1
ATOM 814 O O . GLY A 1 102 ? 18.778 6.566 9.874 1.00 61.91 102 GLY A O 1
ATOM 815 N N . SER A 1 103 ? 18.336 8.668 10.546 1.00 50.97 103 SER A N 1
ATOM 816 C CA . SER A 1 103 ? 19.448 9.428 9.945 1.00 50.97 103 SER A CA 1
ATOM 817 C C . SER A 1 103 ? 20.875 8.890 10.142 1.00 50.97 103 SER A C 1
ATOM 819 O O . SER A 1 103 ? 21.798 9.441 9.549 1.00 50.97 103 SER A O 1
ATOM 821 N N . GLU A 1 104 ? 21.076 7.836 10.932 1.00 64.50 104 GLU A N 1
ATOM 822 C CA . GLU A 1 104 ? 22.400 7.283 11.258 1.00 64.50 104 GLU A CA 1
ATOM 823 C C . GLU A 1 104 ? 22.649 5.878 10.680 1.00 64.50 104 GLU A C 1
ATOM 825 O O . GLU A 1 104 ? 23.766 5.370 10.748 1.00 64.50 104 GLU A O 1
ATOM 830 N N . GLY A 1 105 ? 21.638 5.251 10.067 1.00 64.25 105 GLY A N 1
ATOM 831 C CA . GLY A 1 105 ? 21.744 3.918 9.474 1.00 64.25 105 GLY A CA 1
ATOM 832 C C . GLY A 1 105 ? 21.506 3.950 7.970 1.00 64.25 105 GLY A C 1
ATOM 833 O O . GLY A 1 105 ? 20.600 4.623 7.485 1.00 64.25 105 GLY A O 1
ATOM 834 N N . LYS A 1 106 ? 22.305 3.197 7.210 1.00 74.00 106 LYS A N 1
ATOM 835 C CA . LYS A 1 106 ? 22.062 2.971 5.781 1.00 74.00 106 LYS A CA 1
ATOM 836 C C . LYS A 1 106 ? 20.649 2.398 5.623 1.00 74.00 106 LYS A C 1
ATOM 838 O O . LYS A 1 106 ? 20.392 1.293 6.089 1.00 74.00 106 LYS A O 1
ATOM 843 N N . ALA A 1 107 ? 19.739 3.159 5.016 1.00 74.88 107 ALA A N 1
ATOM 844 C CA . ALA A 1 107 ? 18.384 2.691 4.757 1.00 74.88 107 ALA A CA 1
ATOM 845 C C . ALA A 1 107 ? 18.449 1.411 3.913 1.00 74.88 107 ALA A C 1
ATOM 847 O O . ALA A 1 107 ? 19.067 1.391 2.845 1.00 74.88 107 ALA A O 1
ATOM 848 N N . PHE A 1 108 ? 17.843 0.339 4.415 1.00 83.88 108 PHE A N 1
ATOM 849 C CA . PHE A 1 108 ? 17.719 -0.915 3.686 1.00 83.88 108 PHE A CA 1
ATOM 850 C C . PHE A 1 108 ? 16.369 -0.917 2.973 1.00 83.88 108 PHE A C 1
ATOM 852 O O . PHE A 1 108 ? 15.324 -0.869 3.618 1.00 83.88 108 PHE A O 1
ATOM 859 N N . ASP A 1 109 ? 16.403 -0.927 1.639 1.00 92.12 109 ASP A N 1
ATOM 860 C CA . ASP A 1 109 ? 15.217 -1.073 0.794 1.00 92.12 109 ASP A CA 1
ATOM 861 C C . ASP A 1 109 ? 14.682 -2.504 0.942 1.00 92.12 109 ASP A C 1
ATOM 863 O O . ASP A 1 109 ? 15.137 -3.435 0.274 1.00 92.12 109 ASP A O 1
ATOM 867 N N . HIS A 1 110 ? 13.808 -2.692 1.931 1.00 96.25 110 HIS A N 1
ATOM 868 C CA . HIS A 1 110 ? 13.343 -4.000 2.373 1.00 96.25 110 HIS A CA 1
ATOM 869 C C . HIS A 1 110 ? 11.864 -3.971 2.749 1.00 96.25 110 HIS A C 1
ATOM 871 O O . HIS A 1 110 ? 11.388 -3.019 3.373 1.00 96.25 110 HIS A O 1
ATOM 877 N N . TRP A 1 111 ? 11.157 -5.034 2.378 1.00 97.81 111 TRP A N 1
ATOM 878 C CA . TRP A 1 111 ? 9.735 -5.231 2.633 1.00 97.81 111 TRP A CA 1
ATOM 879 C C . TRP A 1 111 ? 9.545 -6.317 3.690 1.00 97.81 111 TRP A C 1
ATOM 881 O O . TRP A 1 111 ? 10.098 -7.409 3.557 1.00 97.81 111 TRP A O 1
ATOM 891 N N . ALA A 1 112 ? 8.732 -6.033 4.705 1.00 97.88 112 ALA A N 1
ATOM 892 C CA . ALA A 1 112 ? 8.460 -6.952 5.806 1.00 97.88 112 ALA A CA 1
ATOM 893 C C . ALA A 1 112 ? 6.956 -6.985 6.135 1.00 97.88 112 ALA A C 1
ATOM 895 O O . ALA A 1 112 ? 6.351 -5.921 6.287 1.00 97.88 112 ALA A O 1
ATOM 896 N N . PRO A 1 113 ? 6.314 -8.163 6.228 1.00 98.62 113 PRO A N 1
ATOM 897 C CA . PRO A 1 113 ? 4.905 -8.258 6.590 1.00 98.62 113 PRO A CA 1
ATOM 898 C C . PRO A 1 113 ? 4.677 -7.919 8.068 1.00 98.62 113 PRO A C 1
ATOM 900 O O . PRO A 1 113 ? 5.443 -8.327 8.945 1.00 98.62 113 PRO A O 1
ATOM 903 N N . VAL A 1 114 ? 3.579 -7.214 8.336 1.00 98.56 114 VAL A N 1
ATOM 904 C CA . VAL A 1 114 ? 3.118 -6.858 9.682 1.00 98.56 114 VAL A CA 1
ATOM 905 C C . VAL A 1 114 ? 1.666 -7.286 9.835 1.00 98.56 114 VAL A C 1
ATOM 907 O O . VAL A 1 114 ? 0.828 -7.007 8.974 1.00 98.56 114 VAL A O 1
ATOM 910 N N . VAL A 1 115 ? 1.358 -7.945 10.951 1.00 98.69 115 VAL A N 1
ATOM 911 C CA . VAL A 1 115 ? -0.000 -8.380 11.282 1.00 98.69 115 VAL A CA 1
ATOM 912 C C . VAL A 1 115 ? -0.370 -7.904 12.677 1.00 98.69 115 VAL A C 1
ATOM 914 O O . VAL A 1 115 ? 0.374 -8.115 13.628 1.00 98.69 115 VAL A O 1
ATOM 917 N N . VAL A 1 116 ? -1.542 -7.284 12.805 1.00 98.56 116 VAL A N 1
ATOM 918 C CA . VAL A 1 116 ? -2.095 -6.878 14.106 1.00 98.56 116 VAL A CA 1
ATOM 919 C C . VAL A 1 116 ? -3.280 -7.778 14.408 1.00 98.56 116 VAL A C 1
ATOM 921 O O . VAL A 1 116 ? -4.298 -7.719 13.720 1.00 98.56 116 VAL A O 1
ATOM 924 N N . ASP A 1 117 ? -3.139 -8.623 15.423 1.00 98.38 117 ASP A N 1
ATOM 925 C CA . ASP A 1 117 ? -4.143 -9.595 15.840 1.00 98.38 117 ASP A CA 1
ATOM 926 C C . ASP A 1 117 ? -4.707 -9.200 17.206 1.00 98.38 117 ASP A C 1
ATOM 928 O O . ASP A 1 117 ? -4.188 -9.582 18.255 1.00 98.38 117 ASP A O 1
ATOM 932 N N . CYS A 1 118 ? -5.778 -8.402 17.194 1.00 96.62 118 CYS A N 1
ATOM 933 C CA . CYS A 1 118 ? -6.409 -7.931 18.425 1.00 96.62 118 CYS A CA 1
ATOM 934 C C . CYS A 1 118 ? -7.057 -9.062 19.233 1.00 96.62 118 CYS A C 1
ATOM 936 O O . CYS A 1 118 ? -7.166 -8.946 20.452 1.00 96.62 118 CYS A O 1
ATOM 938 N N . GLU A 1 119 ? -7.494 -10.142 18.584 1.00 96.56 119 GLU A N 1
ATOM 939 C CA . GLU A 1 119 ? -8.141 -11.263 19.270 1.00 96.56 119 GLU A CA 1
ATOM 940 C C . GLU A 1 119 ? -7.169 -11.956 20.229 1.00 96.56 119 GLU A C 1
ATOM 942 O O . GLU A 1 119 ? -7.542 -12.276 21.354 1.00 96.56 119 GLU A O 1
ATOM 947 N N . ASN A 1 120 ? -5.912 -12.102 19.805 1.00 97.88 120 ASN A N 1
ATOM 948 C CA . ASN A 1 120 ? -4.848 -12.717 20.601 1.00 97.88 120 ASN A CA 1
ATOM 949 C C . ASN A 1 120 ? -3.909 -11.691 21.260 1.00 97.88 120 ASN A C 1
ATOM 951 O O . ASN A 1 120 ? -2.934 -12.085 21.893 1.00 97.88 120 ASN A O 1
ATOM 955 N N . ALA A 1 121 ? -4.184 -10.392 21.096 1.00 97.88 121 ALA A N 1
ATOM 956 C CA . ALA A 1 121 ? -3.309 -9.290 21.498 1.00 97.88 121 ALA A CA 1
ATOM 957 C C . ALA A 1 121 ? -1.853 -9.483 21.018 1.00 97.88 121 ALA A C 1
ATOM 959 O O . ALA A 1 121 ? -0.896 -9.369 21.786 1.00 97.88 121 ALA A O 1
ATOM 960 N N . LEU A 1 122 ? -1.688 -9.808 19.731 1.00 98.38 122 LEU A N 1
ATOM 961 C CA . LEU A 1 122 ? -0.382 -10.027 19.111 1.00 98.38 122 LEU A CA 1
ATOM 962 C C . LEU A 1 122 ? -0.070 -8.959 18.062 1.00 98.38 122 LEU A C 1
ATOM 964 O O . LEU A 1 122 ? -0.919 -8.587 17.246 1.00 98.38 122 LEU A O 1
ATOM 968 N N . LEU A 1 123 ? 1.185 -8.522 18.049 1.00 98.44 123 LEU A N 1
ATOM 969 C CA . LEU A 1 123 ? 1.803 -7.827 16.928 1.00 98.44 123 LEU A CA 1
ATOM 970 C C . LEU A 1 123 ? 2.775 -8.798 16.255 1.00 98.44 123 LEU A C 1
ATOM 972 O O . LEU A 1 123 ? 3.859 -9.062 16.777 1.00 98.44 123 LEU A O 1
ATOM 976 N N . CYS A 1 124 ? 2.379 -9.371 15.119 1.00 98.56 124 CYS A N 1
ATOM 977 C CA . CYS A 1 124 ? 3.213 -10.336 14.416 1.00 98.56 124 CYS A CA 1
ATOM 978 C C . CYS A 1 124 ? 4.076 -9.658 13.349 1.00 98.56 124 CYS A C 1
ATOM 980 O O . CYS A 1 124 ? 3.586 -8.829 12.577 1.00 98.56 124 CYS A O 1
ATOM 982 N N . TYR A 1 125 ? 5.346 -10.050 13.276 1.00 98.62 125 TYR A N 1
ATOM 983 C CA . TYR A 1 125 ? 6.324 -9.495 12.340 1.00 98.62 125 TYR A CA 1
ATOM 984 C C . TYR A 1 125 ? 7.127 -10.607 11.668 1.00 98.62 125 TYR A C 1
ATOM 986 O O . TYR A 1 125 ? 7.615 -11.518 12.338 1.00 98.62 125 TYR A O 1
ATOM 994 N N . GLY A 1 126 ? 7.262 -10.538 10.345 1.00 98.06 126 GLY A N 1
ATOM 995 C CA . GLY A 1 126 ? 8.097 -11.454 9.569 1.00 98.06 126 GLY A CA 1
ATOM 996 C C . GLY A 1 126 ? 9.220 -10.702 8.873 1.00 98.06 126 GLY A C 1
ATOM 997 O O . GLY A 1 126 ? 9.036 -9.570 8.441 1.00 98.06 126 GLY A O 1
ATOM 998 N N . ASP A 1 127 ? 10.378 -11.335 8.724 1.00 98.12 127 ASP A N 1
ATOM 999 C CA . ASP A 1 127 ? 11.494 -10.781 7.961 1.00 98.12 127 ASP A CA 1
ATOM 1000 C C . ASP A 1 127 ? 12.224 -11.906 7.224 1.00 98.12 127 ASP A C 1
ATOM 1002 O O . ASP A 1 127 ? 12.830 -12.779 7.840 1.00 98.12 127 ASP A O 1
ATOM 1006 N N . SER A 1 128 ? 12.163 -11.886 5.892 1.00 98.06 128 SER A N 1
ATOM 1007 C CA . SER A 1 128 ? 12.800 -12.903 5.051 1.00 98.06 128 SER A CA 1
ATOM 1008 C C . SER A 1 128 ? 14.328 -12.795 5.013 1.00 98.06 128 SER A C 1
ATOM 1010 O O . SER A 1 128 ? 14.982 -13.747 4.599 1.00 98.06 128 SER A O 1
ATOM 1012 N N . LEU A 1 129 ? 14.917 -11.673 5.439 1.00 96.81 129 LEU A N 1
ATOM 1013 C CA . LEU A 1 129 ? 16.369 -11.488 5.545 1.00 96.81 129 LEU A CA 1
ATOM 1014 C C . LEU A 1 129 ? 16.914 -11.780 6.944 1.00 96.81 129 LEU A C 1
ATOM 1016 O O . LEU A 1 129 ? 18.134 -11.792 7.128 1.00 96.81 129 LEU A O 1
ATOM 1020 N N . ALA A 1 130 ? 16.050 -12.006 7.935 1.00 95.75 130 ALA A N 1
ATOM 1021 C CA . ALA A 1 130 ? 16.503 -12.314 9.279 1.00 95.75 130 ALA A CA 1
ATOM 1022 C C . ALA A 1 130 ? 17.213 -13.676 9.313 1.00 95.75 130 ALA A C 1
ATOM 1024 O O . ALA A 1 130 ? 16.671 -14.706 8.914 1.00 95.75 130 ALA A O 1
ATOM 1025 N N . ASN A 1 131 ? 18.432 -13.691 9.853 1.00 92.19 131 ASN A N 1
ATOM 1026 C CA . ASN A 1 131 ? 19.165 -14.919 10.155 1.00 92.19 131 ASN A CA 1
ATOM 1027 C C . ASN A 1 131 ? 18.676 -15.489 11.498 1.00 92.19 131 ASN A C 1
ATOM 1029 O O . ASN A 1 131 ? 19.399 -15.452 12.492 1.00 92.19 131 ASN A O 1
ATOM 1033 N N . GLY A 1 132 ? 17.426 -15.956 11.543 1.00 92.94 132 GLY A N 1
ATOM 1034 C CA . GLY A 1 132 ? 16.800 -16.521 12.740 1.00 92.94 132 GLY A CA 1
ATOM 1035 C C . GLY A 1 132 ? 15.439 -15.903 13.051 1.00 92.94 132 GLY A C 1
ATOM 1036 O O . GLY A 1 132 ? 14.635 -15.665 12.155 1.00 92.94 132 GLY A O 1
ATOM 1037 N N . VAL A 1 133 ? 15.166 -15.670 14.337 1.00 94.25 133 VAL A N 1
ATOM 1038 C CA . VAL A 1 133 ? 13.903 -15.064 14.778 1.00 94.25 133 VAL A CA 1
ATOM 1039 C C . VAL A 1 133 ? 13.882 -13.595 14.362 1.00 94.25 133 VAL A C 1
ATOM 1041 O O . VAL A 1 133 ? 14.734 -12.815 14.785 1.00 94.25 133 VAL A O 1
ATOM 1044 N N . ALA A 1 134 ? 12.909 -13.226 13.532 1.00 95.75 134 ALA A N 1
ATOM 1045 C CA . ALA A 1 134 ? 12.705 -11.848 13.115 1.00 95.75 134 ALA A CA 1
ATOM 1046 C C . ALA A 1 134 ? 12.362 -10.968 14.328 1.00 95.75 134 ALA A C 1
ATOM 1048 O O . ALA A 1 134 ? 11.454 -11.282 15.098 1.00 95.75 134 ALA A O 1
ATOM 1049 N N . VAL A 1 135 ? 13.084 -9.858 14.480 1.00 96.38 135 VAL A N 1
ATOM 1050 C CA . VAL A 1 135 ? 12.835 -8.852 15.518 1.00 96.38 135 VAL A CA 1
ATOM 1051 C C . VAL A 1 135 ? 12.237 -7.626 14.849 1.00 96.38 135 VAL A C 1
ATOM 1053 O O . VAL A 1 135 ? 12.799 -7.108 13.882 1.00 96.38 135 VAL A O 1
ATOM 1056 N N . ILE A 1 136 ? 11.097 -7.165 15.357 1.00 97.06 136 ILE A N 1
ATOM 1057 C CA . ILE A 1 136 ? 10.452 -5.957 14.854 1.00 97.06 136 ILE A CA 1
ATOM 1058 C C . ILE A 1 136 ? 11.358 -4.737 15.110 1.00 97.06 136 ILE A C 1
ATOM 1060 O O . ILE A 1 136 ? 11.878 -4.574 16.216 1.00 97.06 136 ILE A O 1
ATOM 1064 N N . PRO A 1 137 ? 11.585 -3.860 14.116 1.00 95.69 137 PRO A N 1
ATOM 1065 C CA . PRO A 1 137 ? 12.341 -2.635 14.344 1.00 95.69 137 PRO A CA 1
ATOM 1066 C C . PRO A 1 137 ? 11.701 -1.791 15.465 1.00 95.69 137 PRO A C 1
ATOM 1068 O O . PRO A 1 137 ? 10.506 -1.505 15.368 1.00 95.69 137 PRO A O 1
ATOM 1071 N N . PRO A 1 138 ? 12.458 -1.309 16.474 1.00 95.31 138 PRO A N 1
ATOM 1072 C CA . PRO A 1 138 ? 11.878 -0.646 17.650 1.00 95.31 138 PRO A CA 1
ATOM 1073 C C . PRO A 1 138 ? 10.969 0.543 17.326 1.00 95.31 138 PRO A C 1
ATOM 1075 O O . PRO A 1 138 ? 9.939 0.736 17.959 1.00 95.31 138 PRO A O 1
ATOM 1078 N N . LYS A 1 139 ? 11.310 1.327 16.296 1.00 95.12 139 LYS A N 1
ATOM 1079 C CA . LYS A 1 139 ? 10.477 2.447 15.833 1.00 95.12 139 LYS A CA 1
ATOM 1080 C C . LYS A 1 139 ? 9.160 1.981 15.205 1.00 95.12 139 LYS A C 1
ATOM 1082 O O . LYS A 1 139 ? 8.131 2.620 15.383 1.00 95.12 139 LYS A O 1
ATOM 1087 N N . LEU A 1 140 ? 9.189 0.874 14.461 1.00 96.44 140 LEU A N 1
ATOM 1088 C CA . LEU A 1 140 ? 7.979 0.286 13.888 1.00 96.44 140 LEU A CA 1
ATOM 1089 C C . LEU A 1 140 ? 7.074 -0.245 15.006 1.00 96.44 140 LEU A C 1
ATOM 1091 O O . LEU A 1 140 ? 5.881 0.042 15.014 1.00 96.44 140 LEU A O 1
ATOM 1095 N N . GLU A 1 141 ? 7.654 -0.960 15.970 1.00 97.50 141 GLU A N 1
ATOM 1096 C CA . GLU A 1 141 ? 6.946 -1.469 17.146 1.00 97.50 141 GLU A CA 1
ATOM 1097 C C . GLU A 1 141 ? 6.312 -0.336 17.960 1.00 97.50 141 GLU A C 1
ATOM 1099 O O . GLU A 1 141 ? 5.104 -0.353 18.191 1.00 97.50 141 GLU A O 1
ATOM 1104 N N . ALA A 1 142 ? 7.090 0.696 18.306 1.00 97.00 142 ALA A N 1
ATOM 1105 C CA . ALA A 1 142 ? 6.613 1.864 19.042 1.00 97.00 142 ALA A CA 1
ATOM 1106 C C . ALA A 1 142 ? 5.446 2.561 18.327 1.00 97.00 142 ALA A C 1
ATOM 1108 O O . ALA A 1 142 ? 4.429 2.856 18.958 1.00 97.00 142 ALA A O 1
ATOM 1109 N N . ALA A 1 143 ? 5.528 2.745 17.006 1.00 97.50 143 ALA A N 1
ATOM 1110 C CA . ALA A 1 143 ? 4.452 3.346 16.226 1.00 97.50 143 ALA A CA 1
ATOM 1111 C C . ALA A 1 143 ? 3.149 2.527 16.274 1.00 97.50 143 ALA A C 1
ATOM 1113 O O . ALA A 1 143 ? 2.073 3.092 16.495 1.00 97.50 143 ALA A O 1
ATOM 1114 N N . TYR A 1 144 ? 3.224 1.201 16.111 1.00 98.44 144 TYR A N 1
ATOM 1115 C CA . TYR A 1 144 ? 2.044 0.330 16.188 1.00 98.44 144 TYR A CA 1
ATOM 1116 C C . TYR A 1 144 ? 1.469 0.246 17.603 1.00 98.44 144 TYR A C 1
ATOM 1118 O O . TYR A 1 144 ? 0.248 0.291 17.754 1.00 98.44 144 TYR A O 1
ATOM 1126 N N . LEU A 1 145 ? 2.312 0.183 18.638 1.00 97.75 145 LEU A N 1
ATOM 1127 C CA . LEU A 1 145 ? 1.865 0.206 20.033 1.00 97.75 145 LEU A CA 1
ATOM 1128 C C . LEU A 1 145 ? 1.198 1.543 20.380 1.00 97.75 145 LEU A C 1
ATOM 1130 O O . LEU A 1 145 ? 0.104 1.556 20.942 1.00 97.75 145 LEU A O 1
ATOM 1134 N N . CYS A 1 146 ? 1.781 2.661 19.947 1.00 97.69 146 CYS A N 1
ATOM 1135 C CA . CYS A 1 146 ? 1.211 3.993 20.119 1.00 97.69 146 CYS A CA 1
ATOM 1136 C C . CYS A 1 146 ? -0.125 4.136 19.368 1.00 97.69 146 CYS A C 1
ATOM 1138 O O . CYS A 1 146 ? -1.071 4.758 19.857 1.00 97.69 146 CYS A O 1
ATOM 1140 N N . TRP A 1 147 ? -0.245 3.580 18.157 1.00 98.12 147 TRP A N 1
ATOM 1141 C CA . TRP A 1 147 ? -1.520 3.548 17.435 1.00 98.12 147 TRP A CA 1
ATOM 1142 C C . TRP A 1 147 ? -2.556 2.680 18.157 1.00 98.12 147 TRP A C 1
ATOM 1144 O O . TRP A 1 147 ? -3.671 3.148 18.377 1.00 98.12 147 TRP A O 1
ATOM 1154 N N . LYS A 1 148 ? -2.182 1.475 18.604 1.00 97.75 148 LYS A N 1
ATOM 1155 C CA . LYS A 1 148 ? -3.025 0.570 19.402 1.00 97.75 148 LYS A CA 1
ATOM 1156 C C . LYS A 1 148 ? -3.574 1.251 20.654 1.00 97.75 148 LYS A C 1
ATOM 1158 O O . LYS A 1 148 ? -4.774 1.174 20.894 1.00 97.75 148 LYS A O 1
ATOM 1163 N N . GLU A 1 149 ? -2.740 1.939 21.432 1.00 97.31 149 GLU A N 1
ATOM 1164 C CA . GLU A 1 149 ? -3.144 2.626 22.674 1.00 97.31 149 GLU A CA 1
ATOM 1165 C C . GLU A 1 149 ? -4.247 3.674 22.477 1.00 97.31 149 GLU A C 1
ATOM 1167 O O . GLU A 1 149 ? -4.977 3.994 23.414 1.00 97.31 149 GLU A O 1
ATOM 1172 N N . ARG A 1 150 ? -4.421 4.185 21.253 1.00 96.62 150 ARG A N 1
ATOM 1173 C CA . ARG A 1 150 ? -5.505 5.120 20.917 1.00 96.62 150 ARG A CA 1
ATOM 1174 C C . ARG A 1 150 ? -6.863 4.436 20.742 1.00 96.62 150 ARG A C 1
ATOM 1176 O O . ARG A 1 150 ? -7.874 5.131 20.696 1.00 96.62 150 ARG A O 1
ATOM 1183 N N . HIS A 1 151 ? -6.883 3.109 20.633 1.00 96.81 151 HIS A N 1
ATOM 1184 C CA . HIS A 1 151 ? -8.080 2.300 20.380 1.00 96.81 151 HIS A CA 1
ATOM 1185 C C . HIS A 1 151 ? -8.351 1.266 21.470 1.00 96.81 151 HIS A C 1
ATOM 1187 O O . HIS A 1 151 ? -9.506 0.938 21.724 1.00 96.81 151 HIS A O 1
ATOM 1193 N N . THR A 1 152 ? -7.307 0.733 22.109 1.00 97.00 152 THR A N 1
ATOM 1194 C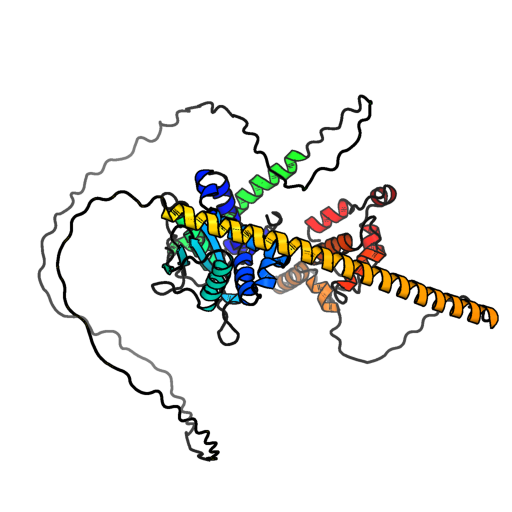 CA . THR A 1 152 ? -7.431 -0.309 23.128 1.00 97.00 152 THR A CA 1
ATOM 1195 C C . THR A 1 152 ? -6.288 -0.285 24.145 1.00 97.00 152 THR A C 1
ATOM 1197 O O . THR A 1 152 ? -5.131 0.007 23.830 1.00 97.00 152 THR A O 1
ATOM 1200 N N . PHE A 1 153 ? -6.620 -0.672 25.377 1.00 96.31 153 PHE A N 1
ATOM 1201 C CA . PHE A 1 153 ? -5.684 -0.823 26.494 1.00 96.31 153 PHE A CA 1
ATOM 1202 C C . PHE A 1 153 ? -5.165 -2.256 26.655 1.00 96.31 153 PHE A C 1
ATOM 1204 O O . PHE A 1 153 ? -4.502 -2.544 27.640 1.00 96.31 153 PHE A O 1
ATOM 1211 N N . LEU A 1 154 ? -5.475 -3.160 25.720 1.00 96.19 154 LEU A N 1
ATOM 1212 C CA . LEU A 1 154 ? -4.921 -4.512 25.740 1.00 96.19 154 LEU A CA 1
ATOM 1213 C C . LEU A 1 154 ? -3.391 -4.466 25.634 1.00 96.19 154 LEU A C 1
ATOM 1215 O O . LEU A 1 154 ? -2.844 -3.718 24.813 1.00 96.19 154 LEU A O 1
ATOM 1219 N N . ASP A 1 155 ? -2.727 -5.288 26.437 1.00 97.31 155 ASP A N 1
ATOM 1220 C CA . ASP A 1 155 ? -1.280 -5.471 26.393 1.00 97.31 155 ASP A CA 1
ATOM 1221 C C . ASP A 1 155 ? -0.932 -6.386 25.225 1.00 97.31 155 ASP A C 1
ATOM 1223 O O . ASP A 1 155 ? -1.385 -7.529 25.166 1.00 97.31 155 ASP A O 1
ATOM 1227 N N . PHE A 1 156 ? -0.169 -5.862 24.265 1.00 98.00 156 PHE A N 1
ATOM 1228 C CA . PHE A 1 156 ? 0.220 -6.621 23.084 1.00 98.00 156 PHE A CA 1
ATOM 1229 C C . PHE A 1 156 ? 1.587 -7.253 23.294 1.00 98.00 156 PHE A C 1
ATOM 1231 O O . PHE A 1 156 ? 2.502 -6.607 23.802 1.00 98.00 156 PHE A O 1
ATOM 1238 N N . SER A 1 157 ? 1.728 -8.500 22.853 1.00 97.81 157 SER A N 1
ATOM 1239 C CA . SER A 1 157 ? 3.029 -9.159 22.756 1.00 97.81 157 SER A CA 1
ATOM 1240 C C . SER A 1 157 ? 3.469 -9.276 21.301 1.00 97.81 157 SER A C 1
ATOM 1242 O O . SER A 1 157 ? 2.653 -9.437 20.390 1.00 97.81 157 SER A O 1
ATOM 1244 N N . SER A 1 158 ? 4.774 -9.175 21.081 1.00 97.69 158 SER A N 1
ATOM 1245 C CA . SER A 1 158 ? 5.369 -9.339 19.758 1.00 97.69 158 SER A CA 1
ATOM 1246 C C . SER A 1 158 ? 5.581 -10.823 19.465 1.00 97.69 158 SER A C 1
ATOM 1248 O O . SER A 1 158 ? 6.045 -11.578 20.320 1.00 97.69 158 SER A O 1
ATOM 1250 N N . SER A 1 159 ? 5.217 -11.258 18.260 1.00 97.88 159 SER A N 1
ATOM 1251 C CA . SER A 1 159 ? 5.287 -12.663 17.844 1.00 97.88 159 SER A CA 1
ATOM 1252 C C . SER A 1 159 ? 5.924 -12.791 16.454 1.00 97.88 159 SER A C 1
ATOM 1254 O O . SER A 1 159 ? 5.686 -11.941 15.594 1.00 97.88 159 SER A O 1
ATOM 1256 N N . PRO A 1 160 ? 6.743 -13.820 16.179 1.00 98.00 160 PRO A N 1
ATOM 1257 C CA . PRO A 1 160 ? 7.262 -14.025 14.834 1.00 98.00 160 PRO A CA 1
ATOM 1258 C C . PRO A 1 160 ? 6.138 -14.466 13.887 1.00 98.00 160 PRO A C 1
ATOM 1260 O O . PRO A 1 160 ? 5.373 -15.384 14.185 1.00 98.00 160 PRO A O 1
ATOM 1263 N N . LEU A 1 161 ? 6.054 -13.840 12.714 1.00 98.19 161 LEU A N 1
ATOM 1264 C CA . LEU A 1 161 ? 5.193 -14.297 11.629 1.00 98.19 161 LEU A CA 1
ATOM 1265 C C . LEU A 1 161 ? 5.932 -15.373 10.813 1.00 98.19 161 LEU A C 1
ATOM 1267 O O . LEU A 1 161 ? 7.054 -15.111 10.372 1.00 98.19 161 LEU A O 1
ATOM 1271 N N . PRO A 1 162 ? 5.329 -16.552 10.562 1.00 98.06 162 PRO A N 1
ATOM 1272 C CA . PRO A 1 162 ? 5.927 -17.562 9.695 1.00 98.06 162 PRO A CA 1
ATOM 1273 C C . PRO A 1 162 ? 6.233 -17.005 8.297 1.00 98.06 162 PRO A C 1
ATOM 1275 O O . PRO A 1 162 ? 5.338 -16.548 7.588 1.00 98.06 162 PRO A O 1
ATOM 1278 N N . ILE A 1 163 ? 7.506 -17.047 7.907 1.00 98.31 163 ILE A N 1
ATOM 1279 C CA . ILE A 1 163 ? 8.010 -16.598 6.607 1.00 98.31 163 ILE A CA 1
ATOM 1280 C C . ILE A 1 163 ? 9.259 -17.405 6.248 1.00 98.31 163 ILE A C 1
ATOM 1282 O O . ILE A 1 163 ? 10.059 -17.748 7.119 1.00 98.31 163 ILE A O 1
ATOM 1286 N N . SER A 1 164 ? 9.437 -17.714 4.967 1.00 98.19 164 SER A N 1
ATOM 1287 C CA . SER A 1 164 ? 10.673 -18.334 4.487 1.00 98.19 164 SER A CA 1
ATOM 1288 C C . SER A 1 164 ? 11.821 -17.329 4.432 1.00 98.19 164 SER A C 1
ATOM 1290 O O . SER A 1 164 ? 11.631 -16.168 4.065 1.00 98.19 164 SER A O 1
ATOM 1292 N N . GLN A 1 165 ? 13.033 -17.800 4.720 1.00 98.25 165 GLN A N 1
ATOM 1293 C CA . GLN A 1 165 ? 14.248 -17.010 4.549 1.00 98.25 165 GLN A CA 1
ATOM 1294 C C . GLN A 1 165 ? 14.583 -16.877 3.060 1.00 98.25 165 GLN A C 1
ATOM 1296 O O . GLN A 1 165 ? 14.755 -17.883 2.374 1.00 98.25 165 GLN A O 1
ATOM 1301 N N . GLN A 1 166 ? 14.699 -15.656 2.548 1.00 97.19 166 GLN A N 1
ATOM 1302 C CA . GLN A 1 166 ? 15.117 -15.437 1.168 1.00 97.19 166 GLN A CA 1
ATOM 1303 C C . GLN A 1 166 ? 16.634 -15.599 1.015 1.00 97.19 166 GLN A C 1
ATOM 1305 O O . GLN A 1 166 ? 17.401 -15.306 1.930 1.00 97.19 166 GLN A O 1
ATOM 1310 N N . LEU A 1 167 ? 17.071 -16.048 -0.165 1.00 97.12 167 LEU A N 1
ATOM 1311 C CA . LEU A 1 167 ? 18.493 -16.243 -0.491 1.00 97.12 167 LEU A CA 1
ATOM 1312 C C . LEU A 1 167 ? 19.045 -15.182 -1.453 1.00 97.12 167 LEU A C 1
ATOM 1314 O O . LEU A 1 167 ? 20.232 -15.193 -1.773 1.00 97.12 167 LEU A O 1
ATOM 1318 N N . ASP A 1 168 ? 18.190 -14.278 -1.927 1.00 96.38 168 ASP A N 1
ATOM 1319 C CA . ASP A 1 168 ? 18.558 -13.166 -2.795 1.00 96.38 168 ASP A CA 1
ATOM 1320 C C . ASP A 1 168 ? 18.349 -11.816 -2.088 1.00 96.38 168 ASP A C 1
ATOM 1322 O O . ASP A 1 168 ? 17.866 -11.740 -0.958 1.00 96.38 168 ASP A O 1
ATOM 1326 N N . SER A 1 169 ? 18.752 -10.732 -2.751 1.00 95.81 169 SER A N 1
ATOM 1327 C CA . SER A 1 169 ? 18.671 -9.385 -2.188 1.00 95.81 169 SER A CA 1
ATOM 1328 C C . SER A 1 169 ? 17.387 -8.622 -2.525 1.00 95.81 169 SER A C 1
ATOM 1330 O O . SER A 1 169 ? 17.255 -7.498 -2.058 1.00 95.81 169 SER A O 1
ATOM 1332 N N . HIS A 1 170 ? 16.490 -9.147 -3.368 1.00 96.06 170 HIS A N 1
ATOM 1333 C CA . HIS A 1 170 ? 15.490 -8.339 -4.092 1.00 96.06 170 HIS A CA 1
ATOM 1334 C C . HIS A 1 170 ? 14.083 -8.959 -4.167 1.00 96.06 170 HIS A C 1
ATOM 1336 O O . HIS A 1 170 ? 13.179 -8.358 -4.757 1.00 96.06 170 HIS A O 1
ATOM 1342 N N . SER A 1 171 ? 13.870 -10.139 -3.586 1.00 97.69 171 SER A N 1
ATOM 1343 C CA . SER A 1 171 ? 12.575 -10.828 -3.575 1.00 97.69 171 SER A CA 1
ATOM 1344 C C . SER A 1 171 ? 11.737 -10.550 -2.323 1.00 97.69 171 SER A C 1
ATOM 1346 O O . SER A 1 171 ? 10.646 -11.104 -2.197 1.00 97.69 171 SER A O 1
ATOM 1348 N N . CYS A 1 172 ? 12.172 -9.657 -1.429 1.00 98.06 172 CYS A N 1
ATOM 1349 C CA . CYS A 1 172 ? 11.563 -9.487 -0.106 1.00 98.06 172 CYS A CA 1
ATOM 1350 C C . CYS A 1 172 ? 10.071 -9.150 -0.159 1.00 98.06 172 CYS A C 1
ATOM 1352 O O . CYS A 1 172 ? 9.304 -9.687 0.636 1.00 98.06 172 CYS A O 1
ATOM 1354 N N . GLY A 1 173 ? 9.638 -8.354 -1.143 1.00 97.94 173 GLY A N 1
ATOM 1355 C CA . GLY A 1 173 ? 8.221 -8.050 -1.352 1.00 97.94 173 GLY A CA 1
ATOM 1356 C C . GLY A 1 173 ? 7.369 -9.287 -1.662 1.00 97.94 173 GLY A C 1
ATOM 1357 O O . GLY A 1 173 ? 6.240 -9.380 -1.188 1.00 97.94 173 GLY A O 1
ATOM 1358 N N . LEU A 1 174 ? 7.908 -10.274 -2.387 1.00 98.25 174 LEU A N 1
ATOM 1359 C CA . LEU A 1 174 ? 7.197 -11.523 -2.693 1.00 98.25 174 LEU A CA 1
ATOM 1360 C C . LEU A 1 174 ? 7.106 -12.441 -1.482 1.00 98.25 174 LEU A C 1
ATOM 1362 O O . LEU A 1 174 ? 6.043 -13.004 -1.236 1.00 98.25 174 LEU A O 1
ATOM 1366 N N . PHE A 1 175 ? 8.193 -12.576 -0.719 1.00 98.56 175 PHE A N 1
ATOM 1367 C CA . PHE A 1 175 ? 8.176 -13.350 0.523 1.00 98.56 175 PHE A CA 1
ATOM 1368 C C . PHE A 1 175 ? 7.218 -12.732 1.543 1.00 98.56 175 PHE A C 1
ATOM 1370 O O . PHE A 1 175 ? 6.465 -13.460 2.185 1.00 98.56 175 PHE A O 1
ATOM 1377 N N . ALA A 1 176 ? 7.191 -11.399 1.645 1.00 98.50 176 ALA A N 1
ATOM 1378 C CA . ALA A 1 176 ? 6.250 -10.685 2.496 1.00 98.50 176 ALA A CA 1
ATOM 1379 C C . ALA A 1 176 ? 4.791 -10.969 2.105 1.00 98.50 176 ALA A C 1
ATOM 1381 O O . ALA A 1 176 ? 3.991 -11.338 2.962 1.00 98.50 176 ALA A O 1
ATOM 1382 N N . CYS A 1 177 ? 4.454 -10.871 0.814 1.00 98.50 177 CYS A N 1
ATOM 1383 C CA . CYS A 1 177 ? 3.104 -11.175 0.332 1.00 98.50 177 CYS A CA 1
ATOM 1384 C C . CYS A 1 177 ? 2.736 -12.653 0.530 1.00 98.50 177 CYS A C 1
ATOM 1386 O O . CYS A 1 177 ? 1.648 -12.952 1.013 1.00 98.50 177 CYS A O 1
ATOM 1388 N N . ASN A 1 178 ? 3.647 -13.583 0.224 1.00 98.62 178 ASN A N 1
ATOM 1389 C CA . ASN A 1 178 ? 3.411 -15.014 0.412 1.00 98.62 178 ASN A CA 1
ATOM 1390 C C . ASN A 1 178 ? 3.182 -15.387 1.887 1.00 98.62 178 ASN A C 1
ATOM 1392 O O . ASN A 1 178 ? 2.326 -16.224 2.159 1.00 98.62 178 ASN A O 1
ATOM 1396 N N . ALA A 1 179 ? 3.890 -14.758 2.831 1.00 98.62 179 ALA A N 1
ATOM 1397 C CA . ALA A 1 179 ? 3.658 -14.974 4.259 1.00 98.62 179 ALA A CA 1
ATOM 1398 C C . ALA A 1 179 ? 2.232 -14.572 4.676 1.00 98.62 179 ALA A C 1
ATOM 1400 O O . ALA A 1 179 ? 1.585 -15.287 5.443 1.00 98.62 179 ALA A O 1
ATOM 1401 N N . LEU A 1 180 ? 1.711 -13.463 4.135 1.00 98.62 180 LEU A N 1
ATOM 1402 C CA . LEU A 1 180 ? 0.326 -13.045 4.370 1.00 98.62 180 LEU A CA 1
ATOM 1403 C C . LEU A 1 180 ? -0.680 -13.997 3.704 1.00 98.62 180 LEU A C 1
ATOM 1405 O O . LEU A 1 180 ? -1.641 -14.402 4.357 1.00 98.62 180 LEU A O 1
ATOM 1409 N N . ASP A 1 181 ? -0.444 -14.412 2.455 1.00 98.44 181 ASP A N 1
ATOM 1410 C CA . ASP A 1 181 ? -1.291 -15.399 1.764 1.00 98.44 181 ASP A CA 1
ATOM 1411 C C . ASP A 1 181 ? -1.348 -16.732 2.540 1.00 98.44 181 ASP A C 1
ATOM 1413 O O . ASP A 1 181 ? -2.428 -17.298 2.734 1.00 98.44 181 ASP A O 1
ATOM 1417 N N . HIS A 1 182 ? -0.197 -17.213 3.029 1.00 98.38 182 HIS A N 1
ATOM 1418 C CA . HIS A 1 182 ? -0.084 -18.420 3.853 1.00 98.38 182 HIS A CA 1
ATOM 1419 C C . HIS A 1 182 ? -0.838 -18.274 5.178 1.00 98.38 182 HIS A C 1
ATOM 1421 O O . HIS A 1 182 ? -1.564 -19.183 5.569 1.00 98.38 182 HIS A O 1
ATOM 1427 N N . LEU A 1 183 ? -0.736 -17.123 5.853 1.00 98.31 183 LEU A N 1
ATOM 1428 C CA . LEU A 1 183 ? -1.480 -16.865 7.089 1.00 98.31 183 LEU A CA 1
ATOM 1429 C C . LEU A 1 183 ? -3.003 -16.916 6.877 1.00 98.31 183 LEU A C 1
ATOM 1431 O O . LEU A 1 183 ? -3.744 -17.345 7.768 1.00 98.31 183 LEU A O 1
ATOM 1435 N N . VAL A 1 184 ? -3.483 -16.435 5.729 1.00 98.38 184 VAL A N 1
ATOM 1436 C CA . VAL A 1 184 ? -4.915 -16.424 5.411 1.00 98.38 184 VAL A CA 1
ATOM 1437 C C . VAL A 1 184 ? -5.402 -17.817 5.010 1.00 98.38 184 VAL A C 1
ATOM 1439 O O . VAL A 1 184 ? -6.474 -18.216 5.465 1.00 98.38 184 VAL A O 1
ATOM 1442 N N . ASN A 1 185 ? -4.630 -18.568 4.215 1.00 97.81 185 ASN A N 1
ATOM 1443 C CA . ASN A 1 185 ? -5.027 -19.882 3.691 1.00 97.81 185 ASN A CA 1
ATOM 1444 C C . ASN A 1 185 ? -3.908 -20.945 3.807 1.00 97.81 185 ASN A C 1
ATOM 1446 O O . ASN A 1 185 ? -3.425 -21.435 2.777 1.00 97.81 185 ASN A O 1
ATOM 1450 N N . PRO A 1 186 ? -3.530 -21.370 5.028 1.00 97.62 186 PRO A N 1
ATOM 1451 C CA . PRO A 1 186 ? -2.354 -22.220 5.248 1.00 97.62 186 PRO A CA 1
ATOM 1452 C C . PRO A 1 186 ? -2.469 -23.618 4.626 1.00 97.62 186 PRO A C 1
ATOM 1454 O O . PRO A 1 186 ? -1.458 -24.250 4.347 1.00 97.62 186 PRO A O 1
ATOM 1457 N N . GLU A 1 187 ? -3.690 -24.097 4.377 1.00 97.69 187 GLU A N 1
ATOM 1458 C CA . GLU A 1 187 ? -3.946 -25.401 3.748 1.00 97.69 187 GLU A CA 1
ATOM 1459 C C . GLU A 1 187 ? -3.677 -25.407 2.236 1.00 97.69 187 GLU A C 1
ATOM 1461 O O . GLU A 1 187 ? -3.439 -26.459 1.650 1.00 97.69 187 GLU A O 1
ATOM 1466 N N . THR A 1 188 ? -3.745 -24.238 1.591 1.00 97.31 188 THR A N 1
ATOM 1467 C CA . THR A 1 188 ? -3.686 -24.121 0.120 1.00 97.31 188 THR A CA 1
ATOM 1468 C C . THR A 1 188 ? -2.471 -23.350 -0.374 1.00 97.31 188 THR A C 1
ATOM 1470 O O . THR A 1 188 ? -2.040 -23.539 -1.510 1.00 97.31 188 THR A O 1
ATOM 1473 N N . VAL A 1 189 ? -1.910 -22.484 0.468 1.00 97.81 189 VAL A N 1
ATOM 1474 C CA . VAL A 1 189 ? -0.726 -21.693 0.155 1.00 97.81 189 VAL A CA 1
ATOM 1475 C C . VAL A 1 189 ? 0.390 -22.166 1.062 1.00 97.81 189 VAL A C 1
ATOM 1477 O O . VAL A 1 189 ? 0.311 -21.979 2.267 1.00 97.81 189 VAL A O 1
ATOM 1480 N N . ASN A 1 190 ? 1.440 -22.750 0.492 1.00 98.12 190 ASN A N 1
ATOM 1481 C CA . ASN A 1 190 ? 2.661 -23.061 1.231 1.00 98.12 190 ASN A CA 1
ATOM 1482 C C . ASN A 1 190 ? 3.559 -21.822 1.333 1.00 98.12 190 ASN A C 1
ATOM 1484 O O . ASN A 1 190 ? 3.509 -20.929 0.478 1.00 98.12 190 ASN A O 1
ATOM 1488 N N . LEU A 1 191 ? 4.417 -21.795 2.355 1.00 98.50 191 LEU A N 1
ATOM 1489 C CA . LEU A 1 191 ? 5.504 -20.823 2.414 1.00 98.50 191 LEU A CA 1
ATOM 1490 C C . LEU A 1 191 ? 6.449 -21.015 1.219 1.00 98.50 191 LEU A C 1
ATOM 1492 O O . LEU A 1 191 ? 6.785 -22.140 0.844 1.00 98.50 191 LEU A O 1
ATOM 1496 N N . LEU A 1 192 ? 6.863 -19.903 0.615 1.00 98.25 192 LEU A N 1
ATOM 1497 C CA . LEU A 1 192 ? 7.646 -19.871 -0.614 1.00 98.25 192 LEU A CA 1
ATOM 1498 C C . LEU A 1 192 ? 9.011 -20.529 -0.406 1.00 98.25 192 LEU A C 1
ATOM 1500 O O . LEU A 1 192 ? 9.776 -20.129 0.470 1.00 98.25 192 LEU A O 1
ATOM 1504 N N . ILE A 1 193 ? 9.348 -21.507 -1.241 1.00 98.25 193 ILE A N 1
ATOM 1505 C CA . ILE A 1 193 ? 10.678 -22.115 -1.236 1.00 98.25 193 ILE A CA 1
ATOM 1506 C C . ILE A 1 193 ? 11.658 -21.132 -1.893 1.00 98.25 193 ILE A C 1
ATOM 1508 O O . ILE A 1 193 ? 11.381 -20.657 -2.996 1.00 98.25 193 ILE A O 1
ATOM 1512 N N . PRO A 1 194 ? 12.828 -20.834 -1.296 1.00 97.56 194 PRO A N 1
ATOM 1513 C CA . PRO A 1 194 ? 13.680 -19.764 -1.814 1.00 97.56 194 PRO A CA 1
ATOM 1514 C C . PRO A 1 194 ? 14.196 -19.971 -3.238 1.00 97.56 194 PRO A C 1
ATOM 1516 O O . PRO A 1 194 ? 14.296 -19.018 -4.006 1.00 97.56 194 PRO A O 1
ATOM 1519 N N . ALA A 1 195 ? 14.446 -21.223 -3.623 1.00 97.25 195 ALA A N 1
ATOM 1520 C CA . ALA A 1 195 ? 14.833 -21.581 -4.986 1.00 97.25 195 ALA A CA 1
ATOM 1521 C C . ALA A 1 195 ? 13.732 -21.298 -6.031 1.00 97.25 195 ALA A C 1
ATOM 1523 O O . ALA A 1 195 ? 14.021 -21.200 -7.221 1.00 97.25 195 ALA A O 1
ATOM 1524 N N . GLU A 1 196 ? 12.478 -21.138 -5.601 1.00 97.75 196 GLU A N 1
ATOM 1525 C CA . GLU A 1 196 ? 11.319 -20.904 -6.465 1.00 97.75 196 GLU A CA 1
ATOM 1526 C C . GLU A 1 196 ? 10.937 -19.422 -6.568 1.00 97.75 196 GLU A C 1
ATOM 1528 O O . GLU A 1 196 ? 9.946 -19.093 -7.222 1.00 97.75 196 GLU A O 1
ATOM 1533 N N . ALA A 1 197 ? 11.717 -18.505 -5.980 1.00 97.12 197 ALA A N 1
ATOM 1534 C CA . ALA A 1 197 ? 11.418 -17.072 -6.001 1.00 97.12 197 ALA A CA 1
ATOM 1535 C C . ALA A 1 197 ? 11.200 -16.534 -7.430 1.00 97.12 197 ALA A C 1
ATOM 1537 O O . ALA A 1 197 ? 10.263 -15.774 -7.675 1.00 97.12 197 ALA A O 1
ATOM 1538 N N . VAL A 1 198 ? 11.987 -17.001 -8.407 1.00 96.44 198 VAL A N 1
ATOM 1539 C CA . VAL A 1 198 ? 11.835 -16.638 -9.830 1.00 96.44 198 VAL A CA 1
ATOM 1540 C C . VAL A 1 198 ? 10.499 -17.123 -10.414 1.00 96.44 198 VAL A C 1
ATOM 1542 O O . VAL A 1 198 ? 9.849 -16.407 -11.177 1.00 96.44 198 VAL A O 1
ATOM 1545 N N . CYS A 1 199 ? 10.044 -18.318 -10.040 1.00 97.38 199 CYS A N 1
ATOM 1546 C CA . CYS A 1 199 ? 8.742 -18.834 -10.463 1.00 97.38 199 CYS A CA 1
ATOM 1547 C C . CYS A 1 199 ? 7.599 -18.059 -9.794 1.00 97.38 199 CYS A C 1
ATOM 1549 O O . CYS A 1 199 ? 6.644 -17.672 -10.469 1.00 97.38 199 CYS A O 1
ATOM 1551 N N . ALA A 1 200 ? 7.714 -17.774 -8.495 1.00 97.62 200 ALA A N 1
ATOM 1552 C CA . ALA A 1 200 ? 6.725 -17.002 -7.744 1.00 97.62 200 ALA A CA 1
ATOM 1553 C C . ALA A 1 200 ? 6.549 -15.585 -8.304 1.00 97.62 200 ALA A C 1
ATOM 1555 O O . ALA A 1 200 ? 5.432 -15.084 -8.405 1.00 97.62 200 ALA A O 1
ATOM 1556 N N . ARG A 1 201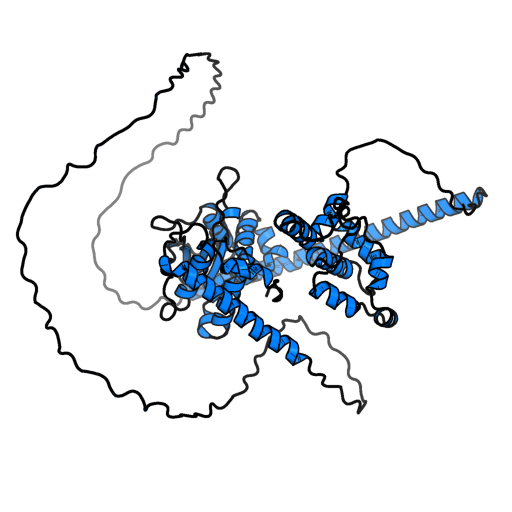 ? 7.638 -14.973 -8.766 1.00 97.38 201 ARG A N 1
ATOM 1557 C CA . ARG A 1 201 ? 7.641 -13.708 -9.506 1.00 97.38 201 ARG A CA 1
ATOM 1558 C C . ARG A 1 201 ? 6.795 -13.741 -10.775 1.00 97.38 201 ARG A C 1
ATOM 1560 O O . ARG A 1 201 ? 5.927 -12.890 -10.968 1.00 97.38 201 ARG A O 1
ATOM 1567 N N . MET A 1 202 ? 7.008 -14.753 -11.615 1.00 97.62 202 MET A N 1
ATOM 1568 C CA . MET A 1 202 ? 6.213 -14.964 -12.828 1.00 97.62 202 MET A CA 1
ATOM 1569 C C . MET A 1 202 ? 4.732 -15.201 -12.494 1.00 97.62 202 MET A C 1
ATOM 1571 O O . MET A 1 202 ? 3.842 -14.683 -13.168 1.00 97.62 202 MET A O 1
ATOM 1575 N N . GLN A 1 203 ? 4.453 -15.952 -11.427 1.00 97.56 203 GLN A N 1
ATOM 1576 C CA . GLN A 1 203 ? 3.089 -16.187 -10.958 1.00 97.56 203 GLN A CA 1
ATOM 1577 C C . GLN A 1 203 ? 2.424 -14.905 -10.448 1.00 97.56 203 GLN A C 1
ATOM 1579 O O . GLN A 1 203 ? 1.265 -14.667 -10.778 1.00 97.56 203 GLN A O 1
ATOM 1584 N N . ALA A 1 204 ? 3.136 -14.066 -9.690 1.00 97.00 204 ALA A N 1
ATOM 1585 C CA . ALA A 1 204 ? 2.639 -12.769 -9.237 1.00 97.00 204 ALA A CA 1
ATOM 1586 C C . ALA A 1 204 ? 2.304 -11.865 -10.431 1.00 97.00 204 ALA A C 1
ATOM 1588 O O . ALA A 1 204 ? 1.192 -11.347 -10.509 1.00 97.00 204 ALA A O 1
ATOM 1589 N N . PHE A 1 205 ? 3.208 -11.772 -11.416 1.00 96.81 205 PHE A N 1
ATOM 1590 C CA . PHE A 1 205 ? 2.956 -11.053 -12.668 1.00 96.81 205 PHE A CA 1
ATOM 1591 C C . PHE A 1 205 ? 1.678 -11.544 -13.355 1.00 96.81 205 PHE A C 1
ATOM 1593 O O . PHE A 1 205 ? 0.798 -10.742 -13.671 1.00 96.81 205 PHE A O 1
ATOM 1600 N N . LYS A 1 206 ? 1.549 -12.864 -13.546 1.00 96.44 206 LYS A N 1
ATOM 1601 C CA . LYS A 1 206 ? 0.376 -13.472 -14.181 1.00 96.44 206 LYS A CA 1
ATOM 1602 C C . LYS A 1 206 ? -0.907 -13.156 -13.409 1.00 96.44 206 LYS A C 1
ATOM 1604 O O . LYS A 1 206 ? -1.880 -12.731 -14.019 1.00 96.44 206 LYS A O 1
ATOM 1609 N N . LYS A 1 207 ? -0.910 -13.325 -12.080 1.00 95.94 207 LYS A N 1
ATOM 1610 C CA . LYS A 1 207 ? -2.078 -13.042 -11.228 1.00 95.94 207 LYS A CA 1
ATOM 1611 C C . LYS A 1 207 ? -2.520 -11.580 -11.344 1.00 95.94 207 LYS A C 1
ATOM 1613 O O . LYS A 1 207 ? -3.718 -11.326 -11.455 1.00 95.94 207 LYS A O 1
ATOM 1618 N N . ILE A 1 208 ? -1.578 -10.635 -11.353 1.00 94.50 208 ILE A N 1
ATOM 1619 C CA . ILE A 1 208 ? -1.885 -9.208 -11.520 1.00 94.50 208 ILE A CA 1
ATOM 1620 C C . ILE A 1 208 ? -2.456 -8.945 -12.913 1.00 94.50 208 ILE A C 1
ATOM 1622 O O . ILE A 1 208 ? -3.520 -8.343 -13.025 1.00 94.50 208 ILE A O 1
ATOM 1626 N N . ALA A 1 209 ? -1.814 -9.455 -13.966 1.00 93.50 209 ALA A N 1
ATOM 1627 C CA . ALA A 1 209 ? -2.288 -9.285 -15.337 1.00 93.50 209 ALA A CA 1
ATOM 1628 C C . ALA A 1 209 ? -3.705 -9.852 -15.542 1.00 93.50 209 ALA A C 1
ATOM 1630 O O . ALA A 1 209 ? -4.568 -9.156 -16.076 1.00 93.50 209 ALA A O 1
ATOM 1631 N N . ASP A 1 210 ? -3.967 -11.073 -15.067 1.00 93.44 210 ASP A N 1
ATOM 1632 C CA . ASP A 1 210 ? -5.285 -11.711 -15.146 1.00 93.44 210 ASP A CA 1
ATOM 1633 C C . ASP A 1 210 ? -6.349 -10.892 -14.398 1.00 93.44 210 ASP A C 1
ATOM 1635 O O . ASP A 1 210 ? -7.453 -10.689 -14.904 1.00 93.44 210 ASP A O 1
ATOM 1639 N N . THR A 1 211 ? -6.001 -10.367 -13.219 1.00 91.88 211 THR A N 1
ATOM 1640 C CA . THR A 1 211 ? -6.890 -9.517 -12.414 1.00 91.88 211 THR A CA 1
ATOM 1641 C C . THR A 1 211 ? -7.222 -8.219 -13.153 1.00 91.88 211 THR A C 1
ATOM 1643 O O . THR A 1 211 ? -8.391 -7.851 -13.263 1.00 91.88 211 THR A O 1
ATOM 1646 N N . CYS A 1 212 ? -6.223 -7.550 -13.738 1.00 87.56 212 CYS A N 1
ATOM 1647 C CA . CYS A 1 212 ? -6.439 -6.349 -14.545 1.00 87.56 212 CYS A CA 1
ATOM 1648 C C . CYS A 1 212 ? -7.349 -6.617 -15.754 1.00 87.56 212 CYS A C 1
ATOM 1650 O O . CYS A 1 212 ? -8.221 -5.802 -16.053 1.00 87.56 212 CYS A O 1
ATOM 1652 N N . LEU A 1 213 ? -7.173 -7.753 -16.439 1.00 88.62 213 LEU A N 1
ATOM 1653 C CA . LEU A 1 213 ? -8.014 -8.135 -17.577 1.00 88.62 213 LEU A CA 1
ATOM 1654 C C . LEU A 1 213 ? -9.463 -8.401 -17.153 1.00 88.62 213 LEU A C 1
ATOM 1656 O O . LEU A 1 213 ? -10.385 -7.949 -17.832 1.00 88.62 213 LEU A O 1
ATOM 1660 N N . GLN A 1 214 ? -9.662 -9.082 -16.022 1.00 88.06 214 GLN A N 1
ATOM 1661 C CA . GLN A 1 214 ? -10.990 -9.380 -15.491 1.00 88.06 214 GLN A CA 1
ATOM 1662 C C . GLN A 1 214 ? -11.773 -8.094 -15.176 1.00 88.06 214 GLN A C 1
ATOM 1664 O O . GLN A 1 214 ? -12.893 -7.924 -15.654 1.00 88.06 214 GLN A O 1
ATOM 1669 N N . TYR A 1 215 ? -11.174 -7.155 -14.439 1.00 83.88 215 TYR A N 1
ATOM 1670 C CA . TYR A 1 215 ? -11.860 -5.920 -14.034 1.00 83.88 215 TYR A CA 1
ATOM 1671 C C . TYR A 1 215 ? -11.927 -4.852 -15.135 1.00 83.88 215 TYR A C 1
ATOM 1673 O O . TYR A 1 215 ? -12.863 -4.051 -15.166 1.00 83.88 215 TYR A O 1
ATOM 1681 N N . GLY A 1 216 ? -10.972 -4.840 -16.070 1.00 78.19 216 GLY A N 1
ATOM 1682 C CA . GLY A 1 216 ? -11.009 -3.937 -17.221 1.00 78.19 216 GLY A CA 1
ATOM 1683 C C . GLY A 1 216 ? -12.206 -4.201 -18.141 1.00 78.19 216 GLY A C 1
ATOM 1684 O O . GLY A 1 216 ? -12.791 -3.260 -18.678 1.00 78.19 216 GLY A O 1
ATOM 1685 N N . TYR A 1 217 ? -12.610 -5.468 -18.281 1.00 67.69 217 TYR A N 1
ATOM 1686 C CA . TYR A 1 217 ? -13.766 -5.851 -19.091 1.00 67.69 217 TYR A CA 1
ATOM 1687 C C . TYR A 1 217 ? -15.086 -5.358 -18.479 1.00 67.69 217 TYR A C 1
ATOM 1689 O O . TYR A 1 217 ? -15.890 -4.730 -19.172 1.00 67.69 217 TYR A O 1
ATOM 1697 N N . GLU A 1 218 ? -15.274 -5.546 -17.170 1.00 69.88 218 GLU A N 1
ATOM 1698 C CA . GLU A 1 218 ? -16.495 -5.151 -16.450 1.00 69.88 218 GLU A CA 1
ATOM 1699 C C . GLU A 1 218 ? -16.747 -3.636 -16.506 1.00 69.88 218 GLU A C 1
ATOM 1701 O O . GLU A 1 218 ? -17.879 -3.197 -16.716 1.00 69.88 218 GLU A O 1
ATOM 1706 N N . ALA A 1 219 ? -15.687 -2.825 -16.408 1.00 65.94 219 ALA A N 1
ATOM 1707 C CA . ALA A 1 219 ? -15.795 -1.369 -16.513 1.00 65.94 219 ALA A CA 1
ATOM 1708 C C . ALA A 1 219 ? -16.251 -0.894 -17.907 1.00 65.94 219 ALA A C 1
ATOM 1710 O O . ALA A 1 219 ? -16.853 0.174 -18.026 1.00 65.94 219 ALA A O 1
ATOM 1711 N N . SER A 1 220 ? -15.976 -1.675 -18.957 1.00 63.12 220 SER A N 1
ATOM 1712 C CA . SER A 1 220 ? -16.378 -1.359 -20.332 1.00 63.12 220 SER A CA 1
ATOM 1713 C C . SER A 1 220 ? -17.784 -1.859 -20.683 1.00 63.12 220 SER A C 1
ATOM 1715 O O . SER A 1 220 ? -18.507 -1.173 -21.404 1.00 63.12 220 SER A O 1
ATOM 1717 N N . ALA A 1 221 ? -18.203 -3.003 -20.129 1.00 66.81 221 ALA A N 1
ATOM 1718 C CA . ALA A 1 221 ? -19.508 -3.608 -20.402 1.00 66.81 221 ALA A CA 1
ATOM 1719 C C . ALA A 1 221 ? -20.680 -2.821 -19.782 1.00 66.81 221 ALA A C 1
ATOM 1721 O O . ALA A 1 221 ? -21.786 -2.833 -20.312 1.00 66.81 221 ALA A O 1
ATOM 1722 N N . GLY A 1 222 ? -20.445 -2.067 -18.701 1.00 61.56 222 GLY A N 1
ATOM 1723 C CA . GLY A 1 222 ? -21.465 -1.216 -18.070 1.00 61.56 222 GLY A CA 1
ATOM 1724 C C . GLY A 1 222 ? -21.856 0.045 -18.858 1.00 61.56 222 GLY A C 1
ATOM 1725 O O . GLY A 1 222 ? -22.656 0.837 -18.363 1.00 61.56 222 GLY A O 1
ATOM 1726 N N . TYR A 1 223 ? -21.286 0.259 -20.049 1.00 60.88 223 TYR A N 1
ATOM 1727 C CA . TYR A 1 223 ? -21.610 1.378 -20.943 1.00 60.88 223 TYR A CA 1
ATOM 1728 C C . TYR A 1 223 ? -22.216 0.896 -22.270 1.00 60.88 223 TYR A C 1
ATOM 1730 O O . TYR A 1 223 ? -22.044 1.536 -23.307 1.00 60.88 223 TYR A O 1
ATOM 1738 N N . GLU A 1 224 ? -22.920 -0.238 -22.273 1.00 55.78 224 GLU A N 1
ATOM 1739 C CA . GLU A 1 224 ? -23.878 -0.483 -23.348 1.00 55.78 224 GLU A CA 1
ATOM 1740 C C . GLU A 1 224 ? -24.998 0.554 -23.242 1.00 55.78 224 GLU A C 1
ATOM 1742 O O . GLU A 1 224 ? -25.697 0.664 -22.235 1.00 55.78 224 GLU A O 1
ATOM 1747 N N . SER A 1 225 ? -25.081 1.372 -24.291 1.00 55.44 225 SER A N 1
ATOM 1748 C CA . SER A 1 225 ? -26.062 2.428 -24.490 1.00 55.44 225 SER A CA 1
ATOM 1749 C C . SER A 1 225 ? -27.464 1.835 -24.441 1.00 55.44 225 SER A C 1
ATOM 1751 O O . SER A 1 225 ? -28.018 1.429 -25.459 1.00 55.44 225 SER A O 1
ATOM 1753 N N . SER A 1 226 ? -28.071 1.797 -23.259 1.00 51.34 226 SER A N 1
ATOM 1754 C CA . SER A 1 226 ? -29.516 1.927 -23.174 1.00 51.34 226 SER A CA 1
ATOM 1755 C C . SER A 1 226 ? -29.828 3.355 -23.608 1.00 51.34 226 SER A C 1
ATOM 1757 O O . SER A 1 226 ? -29.897 4.263 -22.775 1.00 51.34 226 SER A O 1
ATOM 1759 N N . ASP A 1 227 ? -29.907 3.553 -24.927 1.00 57.25 227 ASP A N 1
ATOM 1760 C CA . ASP A 1 227 ? -30.546 4.721 -25.512 1.00 57.25 227 ASP A CA 1
ATOM 1761 C C . ASP A 1 227 ? -31.910 4.832 -24.824 1.00 57.25 227 ASP A C 1
ATOM 1763 O O . ASP A 1 227 ? -32.696 3.880 -24.888 1.00 57.25 227 ASP A O 1
ATOM 1767 N N . PRO A 1 228 ? -32.171 5.912 -24.069 1.00 57.56 228 PRO A N 1
ATOM 1768 C CA . PRO A 1 228 ? -33.480 6.097 -23.485 1.00 57.56 228 PRO A CA 1
ATOM 1769 C C . PRO A 1 228 ? -34.455 6.218 -24.649 1.00 57.56 228 PRO A C 1
ATOM 1771 O O . PRO A 1 228 ? -34.357 7.146 -25.452 1.00 57.56 228 PRO A O 1
ATOM 1774 N N . ASP A 1 229 ? -35.354 5.245 -24.747 1.00 58.50 229 ASP A N 1
ATOM 1775 C CA . ASP A 1 229 ? -36.530 5.333 -25.593 1.00 58.50 229 ASP A CA 1
ATOM 1776 C C . ASP A 1 229 ? -37.268 6.615 -25.181 1.00 58.50 229 ASP A C 1
ATOM 1778 O O . ASP A 1 229 ? -37.764 6.737 -24.056 1.00 58.50 229 ASP A O 1
ATOM 1782 N N . GLU A 1 230 ? -37.209 7.630 -26.048 1.00 60.47 230 GLU A N 1
ATOM 1783 C CA . GLU A 1 230 ? -37.898 8.907 -25.891 1.00 60.47 230 GLU A CA 1
ATOM 1784 C C . GLU A 1 230 ? -39.402 8.673 -26.067 1.00 60.47 230 GLU A C 1
ATOM 1786 O O . GLU A 1 230 ? -40.004 9.047 -27.073 1.00 60.47 230 GLU A O 1
ATOM 1791 N N . SER A 1 231 ? -40.041 8.068 -25.072 1.00 60.69 231 SER A N 1
ATOM 1792 C CA . SER A 1 231 ? -41.490 8.106 -24.967 1.00 60.69 231 SER A CA 1
ATOM 1793 C C . SER A 1 231 ? -41.940 8.261 -23.519 1.00 60.69 231 SER A C 1
ATOM 1795 O O . SER A 1 231 ? -41.798 7.362 -22.697 1.00 60.69 231 SER A O 1
ATOM 1797 N N . GLU A 1 232 ? -42.566 9.415 -23.311 1.00 55.16 232 GLU A N 1
ATOM 1798 C CA . GLU A 1 232 ? -43.571 9.747 -22.303 1.00 55.16 232 GLU A CA 1
ATOM 1799 C C . GLU A 1 232 ? -43.137 10.553 -21.068 1.00 55.16 232 GLU A C 1
ATOM 1801 O O . GLU A 1 232 ? -42.250 10.233 -20.282 1.00 55.16 232 GLU A O 1
ATOM 1806 N N . VAL A 1 233 ? -43.825 11.690 -21.003 1.00 60.06 233 VAL A N 1
ATOM 1807 C CA . VAL A 1 233 ? -43.787 12.819 -20.084 1.00 60.06 233 VAL A CA 1
ATOM 1808 C C . VAL A 1 233 ? -44.801 12.560 -18.962 1.00 60.06 233 VAL A C 1
ATOM 1810 O O . VAL A 1 233 ? -45.722 11.777 -19.164 1.00 60.06 233 VAL A O 1
ATOM 1813 N N . GLU A 1 234 ? -44.662 13.320 -17.865 1.00 52.91 234 GLU A N 1
ATOM 1814 C CA . GLU A 1 234 ? -45.584 13.537 -16.721 1.00 52.91 234 GLU A CA 1
ATOM 1815 C C . GLU A 1 234 ? -45.143 12.830 -15.424 1.00 52.91 234 GLU A C 1
ATOM 1817 O O . GLU A 1 234 ? -44.711 11.690 -15.439 1.00 52.91 234 GLU A O 1
ATOM 1822 N N . GLU A 1 235 ? -45.179 13.402 -14.219 1.00 47.62 235 GLU A N 1
ATOM 1823 C CA . GLU A 1 235 ? -45.439 14.744 -13.691 1.00 47.62 235 GLU A CA 1
ATOM 1824 C C . GLU A 1 235 ? -44.901 14.752 -12.230 1.00 47.62 235 GLU A C 1
ATOM 1826 O O . GLU A 1 235 ? -44.628 13.720 -11.619 1.00 47.62 235 GLU A O 1
ATOM 1831 N N . SER A 1 236 ? -44.687 15.947 -11.691 1.00 51.78 236 SER A N 1
ATOM 1832 C CA . SER A 1 236 ? -44.018 16.356 -10.444 1.00 51.78 236 SER A CA 1
ATOM 1833 C C . SER A 1 236 ? -44.332 15.642 -9.112 1.00 51.78 236 SER A C 1
ATOM 1835 O O . SER A 1 236 ? -45.494 15.472 -8.762 1.00 51.78 236 SER A O 1
ATOM 1837 N N . THR A 1 237 ? -43.304 15.477 -8.255 1.00 42.78 237 THR A N 1
ATOM 1838 C CA . THR A 1 237 ? -43.405 15.572 -6.772 1.00 42.78 237 THR A CA 1
ATOM 1839 C C . THR A 1 237 ? -42.097 16.087 -6.116 1.00 42.78 237 THR A C 1
ATOM 1841 O O . THR A 1 237 ? -41.028 15.974 -6.718 1.00 42.78 237 THR A O 1
ATOM 1844 N N . PRO A 1 238 ? -42.154 16.720 -4.917 1.00 45.38 238 PRO A N 1
ATOM 1845 C CA . PRO A 1 238 ? -41.058 17.521 -4.363 1.00 45.38 238 PRO A CA 1
ATOM 1846 C C . PRO A 1 238 ? -40.036 16.727 -3.529 1.00 45.38 238 PRO A C 1
ATOM 1848 O O . PRO A 1 238 ? -40.362 15.809 -2.780 1.00 45.38 238 PRO A O 1
ATOM 1851 N N . PHE A 1 239 ? -38.783 17.165 -3.646 1.00 32.34 239 PHE A N 1
ATOM 1852 C CA . PHE A 1 239 ? -37.547 16.548 -3.164 1.00 32.34 239 PHE A CA 1
ATOM 1853 C C . PHE A 1 239 ? -37.307 16.777 -1.653 1.00 32.34 239 PHE A C 1
ATOM 1855 O O . PHE A 1 239 ? -37.191 17.919 -1.204 1.00 32.34 239 PHE A O 1
ATOM 1862 N N . GLN A 1 240 ? -37.194 15.693 -0.874 1.00 29.97 240 GLN A N 1
ATOM 1863 C CA . GLN A 1 240 ? -36.711 15.691 0.516 1.00 29.97 240 GLN A CA 1
ATOM 1864 C C . GLN A 1 240 ? -35.186 15.493 0.561 1.00 29.97 240 GLN A C 1
ATOM 1866 O O . GLN A 1 240 ? -34.634 14.638 -0.126 1.00 29.97 240 GLN A O 1
ATOM 1871 N N . PHE A 1 241 ? -34.509 16.277 1.405 1.00 32.38 241 PHE A N 1
ATOM 1872 C CA . PHE A 1 241 ? -33.079 16.147 1.699 1.00 32.38 241 PHE A CA 1
ATOM 1873 C C . PHE A 1 241 ? -32.814 14.886 2.539 1.00 32.38 241 PHE A C 1
ATOM 1875 O O . PHE A 1 241 ? -33.305 14.777 3.661 1.00 32.38 241 PHE A O 1
ATOM 1882 N N . GLY A 1 242 ? -32.015 13.961 1.999 1.00 29.09 242 GLY A N 1
ATOM 1883 C CA . GLY A 1 242 ? -31.583 12.723 2.646 1.00 29.09 242 GLY A CA 1
ATOM 1884 C C . GLY A 1 242 ? -30.069 12.521 2.530 1.00 29.09 242 GLY A C 1
ATOM 1885 O O . GLY A 1 242 ? -29.445 12.886 1.538 1.00 29.09 242 GLY A O 1
ATOM 1886 N N . SER A 1 243 ? -29.500 11.989 3.603 1.00 29.59 243 SER A N 1
ATOM 1887 C CA . SER A 1 243 ? -28.091 11.952 3.986 1.00 29.59 243 SER A CA 1
ATOM 1888 C C . SER A 1 243 ? -27.153 11.094 3.121 1.00 29.59 243 SER A C 1
ATOM 1890 O O . SER A 1 243 ? -27.512 10.021 2.662 1.00 29.59 243 SER A O 1
ATOM 1892 N N . SER A 1 244 ? -25.902 11.564 3.040 1.00 29.75 244 SER A N 1
ATOM 1893 C CA . SER A 1 244 ? -24.626 10.830 2.943 1.00 29.75 244 SER A CA 1
ATOM 1894 C C . SER A 1 244 ? -24.555 9.570 2.057 1.00 29.75 244 SER A C 1
ATOM 1896 O O . SER A 1 244 ? -24.897 8.462 2.466 1.00 29.75 244 SER A O 1
ATOM 1898 N N . ASN A 1 245 ? -23.966 9.738 0.869 1.00 24.72 245 ASN A N 1
ATOM 1899 C CA . ASN A 1 245 ? -23.567 8.664 -0.039 1.00 24.72 245 ASN A CA 1
ATOM 1900 C C . ASN A 1 245 ? -22.484 7.762 0.585 1.00 24.72 245 ASN A C 1
ATOM 1902 O O . ASN A 1 245 ? -21.296 8.079 0.535 1.00 24.72 245 ASN A O 1
ATOM 1906 N N . ARG A 1 246 ? -22.878 6.587 1.085 1.00 29.77 246 ARG A N 1
ATOM 1907 C CA . ARG A 1 246 ? -22.043 5.380 1.012 1.00 29.77 246 ARG A CA 1
ATOM 1908 C C . ARG A 1 246 ? -22.512 4.582 -0.199 1.00 29.77 246 ARG A C 1
ATOM 1910 O O . ARG A 1 246 ? -23.657 4.146 -0.243 1.00 29.77 246 ARG A O 1
ATOM 1917 N N . VAL A 1 247 ? -21.626 4.395 -1.176 1.00 26.00 247 VAL A N 1
ATOM 1918 C CA . VAL A 1 247 ? -21.847 3.455 -2.281 1.00 26.00 247 VAL A CA 1
ATOM 1919 C C . VAL A 1 247 ? -21.769 2.046 -1.693 1.00 26.00 247 VAL A C 1
ATOM 1921 O O . VAL A 1 247 ? -20.689 1.488 -1.526 1.00 26.00 247 VAL A O 1
ATOM 1924 N N . ALA A 1 248 ? -22.916 1.499 -1.301 1.00 26.73 248 ALA A N 1
ATOM 1925 C CA . ALA A 1 248 ? -23.060 0.078 -1.039 1.00 26.73 248 ALA A CA 1
ATOM 1926 C C . ALA A 1 248 ? -23.135 -0.634 -2.395 1.00 26.73 248 ALA A C 1
ATOM 1928 O O . ALA A 1 248 ? -24.145 -0.541 -3.092 1.00 26.73 248 ALA A O 1
ATOM 1929 N N . PHE A 1 249 ? -22.064 -1.327 -2.784 1.00 27.34 249 PHE A N 1
ATOM 1930 C CA . PHE A 1 249 ? -22.143 -2.307 -3.863 1.00 27.34 249 PHE A CA 1
ATOM 1931 C C . PHE A 1 249 ? -22.997 -3.476 -3.365 1.00 27.34 249 PHE A C 1
ATOM 1933 O O . PHE A 1 249 ? -22.565 -4.281 -2.543 1.00 27.34 249 PHE A O 1
ATOM 1940 N N . THR A 1 250 ? -24.242 -3.537 -3.828 1.00 25.56 250 THR A N 1
ATOM 1941 C CA . THR A 1 250 ? -25.085 -4.723 -3.687 1.00 25.56 250 THR A CA 1
ATOM 1942 C C . THR A 1 250 ? -24.713 -5.678 -4.814 1.00 25.56 250 THR A C 1
ATOM 1944 O O . THR A 1 250 ? -24.979 -5.411 -5.982 1.00 25.56 250 THR A O 1
ATOM 1947 N N . PHE A 1 251 ? -24.047 -6.783 -4.476 1.00 32.47 251 PHE A N 1
ATOM 1948 C CA . PHE A 1 251 ? -23.833 -7.874 -5.423 1.00 32.47 251 PHE A CA 1
ATOM 1949 C C . PHE A 1 251 ? -25.187 -8.537 -5.698 1.00 32.47 251 PHE A C 1
ATOM 1951 O O . PHE A 1 251 ? -25.806 -9.110 -4.798 1.00 32.47 251 PHE A O 1
ATOM 1958 N N . ARG A 1 252 ? -25.668 -8.435 -6.938 1.00 24.88 252 ARG A N 1
ATOM 1959 C CA . ARG A 1 252 ? -26.830 -9.188 -7.410 1.00 24.88 252 ARG A CA 1
ATOM 1960 C C . ARG A 1 252 ? -26.356 -10.620 -7.668 1.00 24.88 252 ARG A C 1
ATOM 1962 O O . ARG A 1 252 ? -25.604 -10.864 -8.603 1.00 24.88 252 ARG A O 1
ATOM 1969 N N . SER A 1 253 ? -26.732 -11.545 -6.789 1.00 27.55 253 SER A N 1
ATOM 1970 C CA . SER A 1 253 ? -26.513 -12.981 -6.989 1.00 27.55 253 SER A CA 1
ATOM 1971 C C . SER A 1 253 ? -27.462 -13.466 -8.084 1.00 27.55 253 SER A C 1
ATOM 1973 O O . SER A 1 253 ? -28.638 -13.721 -7.821 1.00 27.55 253 SER A O 1
ATOM 1975 N N . GLU A 1 254 ? -26.978 -13.539 -9.321 1.00 27.70 254 GLU A N 1
ATOM 1976 C CA . GLU A 1 254 ? -27.645 -14.318 -10.360 1.00 27.70 254 GLU A CA 1
ATOM 1977 C C . GLU A 1 254 ? -27.174 -15.770 -10.253 1.00 27.70 254 GLU A C 1
ATOM 1979 O O . GLU A 1 254 ? -26.018 -16.118 -10.487 1.00 27.70 254 GLU A O 1
ATOM 1984 N N . SER A 1 255 ? -28.110 -16.611 -9.818 1.00 32.78 255 SER A N 1
ATOM 1985 C CA . SER A 1 255 ? -28.012 -18.065 -9.767 1.00 32.78 255 SER A CA 1
ATOM 1986 C C . SER A 1 255 ? -27.836 -18.626 -11.181 1.00 32.78 255 SER A C 1
ATOM 1988 O O . SER A 1 255 ? -28.821 -18.882 -11.875 1.00 32.78 255 SER A O 1
ATOM 1990 N N . LEU A 1 256 ? -26.593 -18.862 -11.598 1.00 31.53 256 LEU A N 1
ATOM 1991 C CA . LEU A 1 256 ? -26.301 -19.712 -12.748 1.00 31.53 256 LEU A CA 1
ATOM 1992 C C . LEU A 1 256 ? -26.330 -21.178 -12.307 1.00 31.53 256 LEU A C 1
ATOM 1994 O O . LEU A 1 256 ? -25.491 -21.638 -11.532 1.00 31.53 256 LEU A O 1
ATOM 1998 N N . HIS A 1 257 ? -27.329 -21.904 -12.807 1.00 31.48 257 HIS A N 1
ATOM 1999 C CA . HIS A 1 257 ? -27.367 -23.359 -12.765 1.00 31.48 257 HIS A CA 1
ATOM 2000 C C . HIS A 1 257 ? -26.124 -23.924 -13.463 1.00 31.48 257 HIS A C 1
ATOM 2002 O O . HIS A 1 257 ? -25.899 -23.680 -14.646 1.00 31.48 257 HIS A O 1
ATOM 2008 N N . ALA A 1 258 ? -25.331 -24.697 -12.722 1.00 31.62 258 ALA A N 1
ATOM 2009 C CA . ALA A 1 258 ? -24.282 -25.535 -13.278 1.00 31.62 258 ALA A CA 1
ATOM 2010 C C . ALA A 1 258 ? -24.931 -26.719 -14.010 1.00 31.62 258 ALA A C 1
ATOM 2012 O O . ALA A 1 258 ? -25.465 -27.632 -13.379 1.00 31.62 258 ALA A O 1
ATOM 2013 N N . GLU A 1 259 ? -24.899 -26.691 -15.341 1.00 34.34 259 GLU A N 1
ATOM 2014 C CA . GLU A 1 259 ? -25.214 -27.848 -16.170 1.00 34.34 259 GLU A CA 1
ATOM 2015 C C . GLU A 1 259 ? -23.951 -28.710 -16.296 1.00 34.34 259 GLU A C 1
ATOM 2017 O O . GLU A 1 259 ? -22.911 -28.303 -16.813 1.00 34.34 259 GLU A O 1
ATOM 2022 N N . GLN A 1 260 ? -24.035 -29.898 -15.710 1.00 36.12 260 GLN A N 1
ATOM 2023 C CA . GLN A 1 260 ? -22.964 -30.869 -15.569 1.00 36.12 260 GLN A CA 1
ATOM 2024 C C . GLN A 1 260 ? -22.777 -31.618 -16.898 1.00 36.12 260 GLN A C 1
ATOM 2026 O O . GLN A 1 260 ? -23.481 -32.586 -17.171 1.00 36.12 260 GLN A O 1
ATOM 2031 N N . GLN A 1 261 ? -21.826 -31.190 -17.735 1.00 32.72 261 GLN A N 1
ATOM 2032 C CA . GLN A 1 261 ? -21.355 -31.989 -18.871 1.00 32.72 261 GLN A CA 1
ATOM 2033 C C . GLN A 1 261 ? -20.090 -32.760 -18.479 1.00 32.72 261 GLN A C 1
ATOM 2035 O O . GLN A 1 261 ? -18.973 -32.253 -18.544 1.00 32.72 261 GLN A O 1
ATOM 2040 N N . GLN A 1 262 ? -20.279 -34.018 -18.072 1.00 34.34 262 GLN A N 1
ATOM 2041 C CA . GLN A 1 262 ? -19.240 -35.042 -18.155 1.00 34.34 262 GLN A CA 1
ATOM 2042 C C . GLN A 1 262 ? -19.013 -35.364 -19.635 1.00 34.34 262 GLN A C 1
ATOM 2044 O O . GLN A 1 262 ? -19.915 -35.868 -20.303 1.00 34.34 262 GLN A O 1
ATOM 2049 N N . SER A 1 263 ? -17.815 -35.088 -20.148 1.00 36.50 263 SER A N 1
ATOM 2050 C CA . SER A 1 263 ? -17.357 -35.656 -21.415 1.00 36.50 263 SER A CA 1
ATOM 2051 C C . SER A 1 263 ? -16.158 -36.559 -21.149 1.00 36.50 263 SER A C 1
ATOM 2053 O O . SER A 1 263 ? -15.184 -36.170 -20.509 1.00 36.50 263 SER A O 1
ATOM 2055 N N . ASN A 1 264 ? -16.316 -37.805 -21.589 1.00 37.94 264 ASN A N 1
ATOM 2056 C CA . ASN A 1 264 ? -15.337 -38.877 -21.544 1.00 37.94 264 ASN A CA 1
ATOM 2057 C C . ASN A 1 264 ? -14.125 -38.521 -22.410 1.00 37.94 264 ASN A C 1
ATOM 2059 O O . ASN A 1 264 ? -14.276 -38.316 -23.613 1.00 37.94 264 ASN A O 1
ATOM 2063 N N . TYR A 1 265 ? -12.940 -38.514 -21.808 1.00 35.53 265 TYR A N 1
ATOM 2064 C CA . TYR A 1 265 ? -11.659 -38.587 -22.511 1.00 35.53 265 TYR A CA 1
ATOM 2065 C C . TYR A 1 265 ? -10.680 -39.412 -21.664 1.00 35.53 265 TYR A C 1
ATOM 2067 O O . TYR A 1 265 ? -9.711 -38.906 -21.112 1.00 35.53 265 TYR A O 1
ATOM 2075 N N . GLU A 1 266 ? -10.969 -40.705 -21.548 1.00 34.22 266 GLU A N 1
ATOM 2076 C CA . GLU A 1 266 ? -9.995 -41.727 -21.171 1.00 34.22 266 GLU A CA 1
ATOM 2077 C C . GLU A 1 266 ? -10.177 -42.891 -22.140 1.00 34.22 266 GLU A C 1
ATOM 2079 O O . GLU A 1 266 ? -11.107 -43.674 -21.998 1.00 34.22 266 GLU A O 1
ATOM 2084 N N . ASP A 1 267 ? -9.359 -42.918 -23.189 1.00 37.62 267 ASP A N 1
ATOM 2085 C CA . ASP A 1 267 ? -8.900 -44.133 -23.865 1.00 37.62 267 ASP A CA 1
ATOM 2086 C C . ASP A 1 267 ? -7.986 -43.699 -25.011 1.00 37.62 267 ASP A C 1
ATOM 2088 O O . ASP A 1 267 ? -8.451 -43.232 -26.043 1.00 37.62 267 ASP A O 1
ATOM 2092 N N . GLU A 1 268 ? -6.679 -43.774 -24.765 1.00 39.91 268 GLU A N 1
ATOM 2093 C CA . GLU A 1 268 ? -5.615 -44.129 -25.715 1.00 39.91 268 GLU A CA 1
ATOM 2094 C C . GLU A 1 268 ? -4.275 -43.669 -25.130 1.00 39.91 268 GLU A C 1
ATOM 2096 O O . GLU A 1 268 ? -3.910 -42.503 -25.207 1.00 39.91 268 GLU A O 1
ATOM 2101 N N . ILE A 1 269 ? -3.572 -44.600 -24.481 1.00 35.75 269 ILE A N 1
ATOM 2102 C CA . ILE A 1 269 ? -2.137 -44.908 -24.633 1.00 35.75 269 ILE A CA 1
ATOM 2103 C C . ILE A 1 269 ? -1.893 -46.124 -23.724 1.00 35.75 269 ILE A C 1
ATOM 2105 O O . ILE A 1 269 ? -1.541 -46.034 -22.552 1.00 35.75 269 ILE A O 1
ATOM 2109 N N . SER A 1 270 ? -2.148 -47.303 -24.288 1.00 33.19 270 SER A N 1
ATOM 2110 C CA . SER A 1 270 ? -1.739 -48.597 -23.746 1.00 33.19 270 SER A CA 1
ATOM 2111 C C . SER A 1 270 ? -0.873 -49.273 -24.793 1.00 33.19 270 SER A C 1
ATOM 2113 O O . SER A 1 270 ? -1.394 -49.909 -25.703 1.00 33.19 270 SER A O 1
ATOM 2115 N N . THR A 1 271 ? 0.443 -49.069 -24.717 1.00 38.00 271 THR A N 1
ATOM 2116 C CA . THR A 1 271 ? 1.489 -50.075 -24.983 1.00 38.00 271 THR A CA 1
ATOM 2117 C C . THR A 1 271 ? 2.852 -49.403 -24.851 1.00 38.00 271 THR A C 1
ATOM 2119 O O . THR A 1 271 ? 3.177 -48.559 -25.669 1.00 38.00 271 THR A O 1
ATOM 2122 N N . PHE A 1 272 ? 3.652 -49.771 -23.846 1.00 36.22 272 PHE A N 1
ATOM 2123 C CA . PHE A 1 272 ? 5.040 -50.221 -24.034 1.00 36.22 272 PHE A CA 1
ATOM 2124 C C . PHE A 1 272 ? 5.662 -50.655 -22.691 1.00 36.22 272 PHE A C 1
ATOM 2126 O O . PHE A 1 272 ? 5.863 -49.855 -21.788 1.00 36.22 272 PHE A O 1
ATOM 2133 N N . ALA A 1 273 ? 5.980 -51.951 -22.640 1.00 34.44 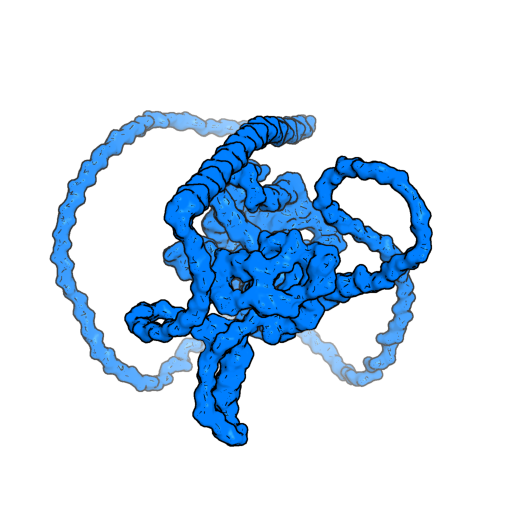273 ALA A N 1
ATOM 2134 C CA . ALA A 1 273 ? 7.057 -52.620 -21.905 1.00 34.44 273 ALA A CA 1
ATOM 2135 C C . ALA A 1 273 ? 7.129 -52.562 -20.360 1.00 34.44 273 ALA A C 1
ATOM 2137 O O . ALA A 1 273 ? 7.519 -51.581 -19.736 1.00 34.44 273 ALA A O 1
ATOM 2138 N N . SER A 1 274 ? 6.894 -53.742 -19.778 1.00 36.97 274 SER A N 1
ATOM 2139 C CA . SER A 1 274 ? 7.293 -54.186 -18.442 1.00 36.97 274 SER A CA 1
ATOM 2140 C C . SER A 1 274 ? 8.811 -54.160 -18.207 1.00 36.97 274 SER A C 1
ATOM 2142 O O . SER A 1 274 ? 9.570 -54.627 -19.053 1.00 36.97 274 SER A O 1
ATOM 2144 N N . CYS A 1 275 ? 9.216 -53.777 -16.992 1.00 33.00 275 CYS A N 1
ATOM 2145 C CA . CYS A 1 275 ? 10.438 -54.231 -16.316 1.00 33.00 275 CYS A CA 1
ATOM 2146 C C . CYS A 1 275 ? 10.155 -54.408 -14.801 1.00 33.00 275 CYS A C 1
ATOM 2148 O O . CYS A 1 275 ? 9.239 -53.765 -14.286 1.00 33.00 275 CYS A O 1
ATOM 2150 N N . PRO A 1 276 ? 10.864 -55.323 -14.109 1.00 47.22 276 PRO A N 1
ATOM 2151 C CA . PRO A 1 276 ? 10.426 -55.954 -12.855 1.00 47.22 276 PRO A CA 1
ATOM 2152 C C . PRO A 1 276 ? 10.760 -55.139 -11.587 1.00 47.22 276 PRO A C 1
ATOM 2154 O O . PRO A 1 276 ? 11.558 -54.203 -11.658 1.00 47.22 276 PRO A O 1
ATOM 2157 N N . PRO A 1 277 ? 10.183 -55.490 -10.416 1.00 39.50 277 PRO A N 1
ATOM 2158 C CA . PRO A 1 277 ? 10.370 -54.731 -9.184 1.00 39.50 277 PRO A CA 1
ATOM 2159 C C . PRO A 1 277 ? 11.732 -55.031 -8.549 1.00 39.50 277 PRO A C 1
ATOM 2161 O O . PRO A 1 277 ? 12.044 -56.178 -8.228 1.00 39.50 277 PRO A O 1
ATOM 2164 N N . THR A 1 278 ? 12.528 -53.987 -8.327 1.00 39.12 278 THR A N 1
ATOM 2165 C CA . THR A 1 278 ? 13.737 -54.062 -7.503 1.00 39.12 278 THR A CA 1
ATOM 2166 C C . THR A 1 278 ? 13.339 -53.957 -6.034 1.00 39.12 278 THR A C 1
ATOM 2168 O O . THR A 1 278 ? 12.781 -52.954 -5.593 1.00 39.12 278 THR A O 1
ATOM 2171 N N . SER A 1 279 ? 13.614 -55.023 -5.291 1.00 38.69 279 SER A N 1
ATOM 2172 C CA . SER A 1 279 ? 13.488 -55.130 -3.840 1.00 38.69 279 SER A CA 1
ATOM 2173 C C . SER A 1 279 ? 14.357 -54.103 -3.105 1.00 38.69 279 SER A C 1
ATOM 2175 O O . SER A 1 279 ? 15.550 -53.981 -3.390 1.00 38.69 279 SER A O 1
ATOM 2177 N N . LEU A 1 280 ? 13.758 -53.420 -2.129 1.00 44.44 280 LEU A N 1
ATOM 2178 C CA . LEU A 1 280 ? 14.438 -52.630 -1.098 1.00 44.44 280 LEU A CA 1
ATOM 2179 C C . LEU A 1 280 ? 15.299 -53.541 -0.203 1.00 44.44 280 LEU A C 1
ATOM 2181 O O . LEU A 1 280 ? 14.794 -54.585 0.216 1.00 44.44 280 LEU A O 1
ATOM 2185 N N . PRO A 1 281 ? 16.546 -53.167 0.135 1.00 46.09 281 PRO A N 1
ATOM 2186 C CA . PRO A 1 281 ? 17.291 -53.833 1.193 1.00 46.09 281 PRO A CA 1
ATOM 2187 C C . PRO A 1 281 ? 17.040 -53.177 2.562 1.00 46.09 281 PRO A C 1
ATOM 2189 O O . PRO A 1 281 ? 16.980 -51.952 2.686 1.00 46.09 281 PRO A O 1
ATOM 2192 N N . GLU A 1 282 ? 16.897 -54.037 3.572 1.00 47.09 282 GLU A N 1
ATOM 2193 C CA . GLU A 1 282 ? 16.896 -53.734 5.009 1.00 47.09 282 GLU A CA 1
ATOM 2194 C C . GLU A 1 282 ? 18.221 -53.107 5.490 1.00 47.09 282 GLU A C 1
ATOM 2196 O O . GLU A 1 282 ? 19.260 -53.300 4.850 1.00 47.09 282 GLU A O 1
ATOM 2201 N N . PRO A 1 283 ? 18.209 -52.381 6.627 1.00 55.75 283 PRO A N 1
ATOM 2202 C CA . PRO A 1 283 ? 19.391 -51.750 7.194 1.00 55.75 283 PRO A CA 1
ATOM 2203 C C . PRO A 1 283 ? 20.101 -52.677 8.191 1.00 55.75 283 PRO A C 1
ATOM 2205 O O . PRO A 1 283 ? 19.468 -53.270 9.057 1.00 55.75 283 PRO A O 1
ATOM 2208 N N . GLU A 1 284 ? 21.426 -52.729 8.113 1.00 41.59 284 GLU A N 1
ATOM 2209 C CA . GLU A 1 284 ? 22.327 -53.436 9.037 1.00 41.59 284 GLU A CA 1
ATOM 2210 C C . GLU A 1 284 ? 23.635 -52.603 9.138 1.00 41.59 284 GLU A C 1
ATOM 2212 O O . GLU A 1 284 ? 23.871 -51.739 8.286 1.00 41.59 284 GLU A O 1
ATOM 2217 N N . PRO A 1 285 ? 24.445 -52.747 10.202 1.00 51.56 285 PRO A N 1
ATOM 2218 C CA . PRO A 1 285 ? 24.561 -51.748 11.259 1.00 51.56 285 PRO A CA 1
ATOM 2219 C C . PRO A 1 285 ? 25.955 -51.102 11.339 1.00 51.56 285 PRO A C 1
ATOM 2221 O O . PRO A 1 285 ? 26.869 -51.403 10.574 1.00 51.56 285 PRO A O 1
ATOM 2224 N N . GLU A 1 286 ? 26.083 -50.186 12.297 1.00 54.84 286 GLU A N 1
ATOM 2225 C CA . GLU A 1 286 ? 27.281 -49.430 12.665 1.00 54.84 286 GLU A CA 1
ATOM 2226 C C . GLU A 1 286 ? 28.555 -50.287 12.790 1.00 54.84 286 GLU A C 1
ATOM 2228 O O . GLU A 1 286 ? 28.572 -51.310 13.476 1.00 54.84 286 GLU A O 1
ATOM 2233 N N . SER A 1 287 ? 29.664 -49.803 12.216 1.00 41.69 287 SER A N 1
ATOM 2234 C CA . SER A 1 287 ? 31.003 -50.132 12.711 1.00 41.69 287 SER A CA 1
ATOM 2235 C C . SER A 1 287 ? 32.028 -49.054 12.354 1.00 41.69 287 SER A C 1
ATOM 2237 O O . SER A 1 287 ? 32.149 -48.648 11.196 1.00 41.69 287 SER A O 1
ATOM 2239 N N . ASP A 1 288 ? 32.778 -48.653 13.374 1.00 44.25 288 ASP A N 1
ATOM 2240 C CA . ASP A 1 288 ? 33.916 -47.741 13.379 1.00 44.25 288 ASP A CA 1
ATOM 2241 C C . ASP A 1 288 ? 34.958 -47.997 12.278 1.00 44.25 288 ASP A C 1
ATOM 2243 O O . ASP A 1 288 ? 35.509 -49.094 12.172 1.00 44.25 288 ASP A O 1
ATOM 2247 N N . PHE A 1 289 ? 35.362 -46.942 11.559 1.00 37.84 289 PHE A N 1
ATOM 2248 C CA . PHE A 1 289 ? 36.746 -46.834 11.089 1.00 37.84 289 PHE A CA 1
ATOM 2249 C C . PHE A 1 289 ? 37.204 -45.372 10.965 1.00 37.84 289 PHE A C 1
ATOM 2251 O O . PHE A 1 289 ? 36.722 -44.585 10.152 1.00 37.84 289 PHE A O 1
ATOM 2258 N N . LEU A 1 290 ? 38.158 -45.040 11.829 1.00 39.31 290 LEU A N 1
ATOM 2259 C CA . LEU A 1 290 ? 38.870 -43.777 11.986 1.00 39.31 290 LEU A CA 1
ATOM 2260 C C . LEU A 1 290 ? 39.811 -43.452 10.804 1.00 39.31 290 LEU A C 1
ATOM 2262 O O . LEU A 1 290 ? 40.429 -44.334 10.216 1.00 39.31 290 LEU A O 1
ATOM 2266 N N . GLN A 1 291 ? 40.015 -42.144 10.603 1.00 35.12 291 GLN A N 1
ATOM 2267 C CA . GLN A 1 291 ? 41.271 -41.490 10.200 1.00 35.12 291 GLN A CA 1
ATOM 2268 C C . GLN A 1 291 ? 41.892 -41.803 8.817 1.00 35.12 291 GLN A C 1
ATOM 2270 O O . GLN A 1 291 ? 42.668 -42.739 8.658 1.00 35.12 291 GLN A O 1
ATOM 2275 N N . SER A 1 292 ? 41.698 -40.906 7.838 1.00 33.88 292 SER A N 1
ATOM 2276 C CA . SER A 1 292 ? 42.782 -40.287 7.032 1.00 33.88 292 SER A CA 1
ATOM 2277 C C . SER A 1 292 ? 42.229 -39.559 5.799 1.00 33.88 292 SER A C 1
ATOM 2279 O O . SER A 1 292 ? 41.689 -40.191 4.897 1.00 33.88 292 SER A O 1
ATOM 2281 N N . LYS A 1 293 ? 42.378 -38.225 5.765 1.00 37.56 293 LYS A N 1
ATOM 2282 C CA . LYS A 1 293 ? 42.655 -37.374 4.582 1.00 37.56 293 LYS A CA 1
ATOM 2283 C C . LYS A 1 293 ? 42.434 -35.899 4.934 1.00 37.56 293 LYS A C 1
ATOM 2285 O O . LYS A 1 293 ? 41.460 -35.268 4.541 1.00 37.56 293 LYS A O 1
ATOM 2290 N N . ILE A 1 294 ? 43.384 -35.365 5.688 1.00 40.47 294 ILE A N 1
ATOM 2291 C CA . ILE A 1 294 ? 43.843 -33.987 5.524 1.00 40.47 294 ILE A CA 1
ATOM 2292 C C . ILE A 1 294 ? 45.230 -34.143 4.889 1.00 40.47 294 ILE A C 1
ATOM 2294 O O . ILE A 1 294 ? 45.936 -35.075 5.266 1.00 40.47 294 ILE A O 1
ATOM 2298 N N . ASP A 1 295 ? 45.526 -33.300 3.898 1.00 33.28 295 ASP A N 1
ATOM 2299 C CA . ASP A 1 295 ? 46.766 -33.165 3.105 1.00 33.28 295 ASP A CA 1
ATOM 2300 C C . ASP A 1 295 ? 46.572 -33.483 1.614 1.00 33.28 295 ASP A C 1
ATOM 2302 O O . ASP A 1 295 ? 46.694 -34.628 1.186 1.00 33.28 295 ASP A O 1
ATOM 2306 N N . ALA A 1 296 ? 46.270 -32.441 0.823 1.00 34.44 296 ALA A N 1
ATOM 2307 C CA . ALA A 1 296 ? 46.853 -32.182 -0.506 1.00 34.44 296 ALA A CA 1
ATOM 2308 C C . ALA A 1 296 ? 46.102 -31.051 -1.241 1.00 34.44 296 ALA A C 1
ATOM 2310 O O . ALA A 1 296 ? 45.245 -31.319 -2.077 1.00 34.44 296 ALA A O 1
ATOM 2311 N N . ALA A 1 297 ? 46.451 -29.791 -0.962 1.00 35.41 297 ALA A N 1
ATOM 2312 C CA . ALA A 1 297 ? 46.348 -28.686 -1.926 1.00 35.41 297 ALA A CA 1
ATOM 2313 C C . ALA A 1 297 ? 47.134 -27.465 -1.413 1.00 35.41 297 ALA A C 1
ATOM 2315 O O . ALA A 1 297 ? 46.561 -26.483 -0.960 1.00 35.41 297 ALA A O 1
ATOM 2316 N N . ASN A 1 298 ? 48.465 -27.554 -1.471 1.00 33.81 298 ASN A N 1
ATOM 2317 C CA . ASN A 1 298 ? 49.370 -26.406 -1.421 1.00 33.81 298 ASN A CA 1
ATOM 2318 C C . ASN A 1 298 ? 50.337 -26.515 -2.601 1.00 33.81 298 ASN A C 1
ATOM 2320 O O . ASN A 1 298 ? 51.211 -27.378 -2.610 1.00 33.81 298 ASN A O 1
ATOM 2324 N N . SER A 1 299 ? 50.154 -25.645 -3.588 1.00 37.94 299 SER A N 1
ATOM 2325 C CA . SER A 1 299 ? 51.145 -25.204 -4.577 1.00 37.94 299 SER A CA 1
ATOM 2326 C C . SER A 1 299 ? 50.451 -24.142 -5.434 1.00 37.94 299 SER A C 1
ATOM 2328 O O . SER A 1 299 ? 49.295 -24.345 -5.787 1.00 37.94 299 SER A O 1
ATOM 2330 N N . SER A 1 300 ? 51.022 -23.030 -5.869 1.00 37.16 300 SER A N 1
ATOM 2331 C CA . SER A 1 300 ? 52.205 -22.219 -5.564 1.00 37.16 300 SER A CA 1
ATOM 2332 C C . SER A 1 300 ? 52.067 -21.009 -6.508 1.00 37.16 300 SER A C 1
ATOM 2334 O O . SER A 1 300 ? 51.343 -21.100 -7.497 1.00 37.16 300 SER A O 1
ATOM 2336 N N . ASP A 1 301 ? 52.807 -19.938 -6.231 1.00 35.06 301 ASP A N 1
ATOM 2337 C CA . ASP A 1 301 ? 53.058 -18.768 -7.093 1.00 35.06 301 ASP A CA 1
ATOM 2338 C C . ASP A 1 301 ? 51.965 -17.684 -6.992 1.00 35.06 301 ASP A C 1
ATOM 2340 O O . ASP A 1 301 ? 50.818 -17.879 -7.368 1.00 35.06 301 ASP A O 1
ATOM 2344 N N . GLY A 1 302 ? 52.202 -16.486 -6.459 1.00 32.97 302 GLY A N 1
ATOM 2345 C CA . GLY A 1 302 ? 53.446 -15.756 -6.233 1.00 32.97 302 GLY A CA 1
ATOM 2346 C C . GLY A 1 302 ? 53.326 -14.414 -6.948 1.00 32.97 302 GLY A C 1
ATOM 2347 O O . GLY A 1 302 ? 53.475 -14.378 -8.160 1.00 32.97 302 GLY A O 1
ATOM 2348 N N . TYR A 1 303 ? 53.037 -13.328 -6.225 1.00 33.94 303 TYR A N 1
ATOM 2349 C CA . TYR A 1 303 ? 53.269 -11.961 -6.702 1.00 33.94 303 TYR A CA 1
ATOM 2350 C C . TYR A 1 303 ? 53.445 -10.988 -5.528 1.00 33.94 303 TYR A C 1
ATOM 2352 O O . TYR A 1 303 ? 53.004 -11.230 -4.406 1.00 33.94 303 TYR A O 1
ATOM 2360 N N . GLU A 1 304 ? 54.203 -9.940 -5.815 1.00 38.03 304 GLU A N 1
ATOM 2361 C CA . GLU A 1 304 ? 55.166 -9.270 -4.949 1.00 38.03 304 GLU A CA 1
ATOM 2362 C C . GLU A 1 304 ? 54.602 -8.277 -3.921 1.00 38.03 304 GLU A C 1
ATOM 2364 O O . GLU A 1 304 ? 53.591 -7.606 -4.116 1.00 38.03 304 GLU A O 1
ATOM 2369 N N . LYS A 1 305 ? 55.363 -8.154 -2.825 1.00 36.12 305 LYS A N 1
ATOM 2370 C CA . LYS A 1 305 ? 55.276 -7.120 -1.791 1.00 36.12 305 LYS A CA 1
ATOM 2371 C C . LYS A 1 305 ? 55.618 -5.741 -2.366 1.00 36.12 305 LYS A C 1
ATOM 2373 O O . LYS A 1 305 ? 56.739 -5.542 -2.823 1.00 36.12 305 LYS A O 1
ATOM 2378 N N . HIS A 1 306 ? 54.735 -4.765 -2.165 1.00 38.66 306 HIS A N 1
ATOM 2379 C CA . HIS A 1 306 ? 55.136 -3.368 -2.018 1.00 38.66 306 HIS A CA 1
ATOM 2380 C C . HIS A 1 306 ? 54.866 -2.898 -0.587 1.00 38.66 306 HIS A C 1
ATOM 2382 O O . HIS A 1 306 ? 53.733 -2.855 -0.118 1.00 38.66 306 HIS A O 1
ATOM 2388 N N . SER A 1 307 ? 55.977 -2.601 0.083 1.00 36.50 307 SER A N 1
ATOM 2389 C CA . SER A 1 307 ? 56.113 -1.920 1.364 1.00 36.50 307 SER A CA 1
ATOM 2390 C C . SER A 1 307 ? 55.712 -0.458 1.208 1.00 36.50 307 SER A C 1
ATOM 2392 O O . SER A 1 307 ? 56.295 0.226 0.368 1.00 36.50 307 SER A O 1
ATOM 2394 N N . LEU A 1 308 ? 54.777 0.023 2.023 1.00 39.19 308 LEU A N 1
ATOM 2395 C CA . LEU A 1 308 ? 54.717 1.428 2.411 1.00 39.19 308 LEU A CA 1
ATOM 2396 C C . LEU A 1 308 ? 54.367 1.491 3.894 1.00 39.19 308 LEU A C 1
ATOM 2398 O O . LEU A 1 308 ? 53.233 1.252 4.306 1.00 39.19 308 LEU A O 1
ATOM 2402 N N . ASP A 1 309 ? 55.415 1.774 4.655 1.00 33.16 309 ASP A N 1
ATOM 2403 C CA . ASP A 1 309 ? 55.394 2.255 6.022 1.00 33.16 309 ASP A CA 1
ATOM 2404 C C . ASP A 1 309 ? 54.552 3.534 6.108 1.00 33.16 309 ASP A C 1
ATOM 2406 O O . ASP A 1 309 ? 54.632 4.416 5.248 1.00 33.16 309 ASP A O 1
ATOM 2410 N N . SER A 1 310 ? 53.745 3.657 7.155 1.00 39.38 310 SER A N 1
ATOM 2411 C CA . SER A 1 310 ? 53.317 4.963 7.649 1.00 39.38 310 SER A CA 1
ATOM 2412 C C . SER A 1 310 ? 53.118 4.870 9.149 1.00 39.38 310 SER A C 1
ATOM 2414 O O . SER A 1 310 ? 52.269 4.135 9.658 1.00 39.38 310 SER A O 1
ATOM 2416 N N . ASP A 1 311 ? 54.009 5.598 9.800 1.00 39.09 311 ASP A N 1
ATOM 2417 C CA . ASP A 1 311 ? 54.286 5.633 11.215 1.00 39.09 311 ASP A CA 1
ATOM 2418 C C . ASP A 1 311 ? 53.095 6.114 12.040 1.00 39.09 311 ASP A C 1
ATOM 2420 O O . ASP A 1 311 ? 52.397 7.077 11.714 1.00 39.09 311 ASP A O 1
ATOM 2424 N N . TRP A 1 312 ? 52.915 5.426 13.160 1.00 44.53 312 TRP A N 1
ATOM 2425 C CA . TRP A 1 312 ? 52.135 5.862 14.301 1.00 44.53 312 TRP A CA 1
ATOM 2426 C C . TRP A 1 312 ? 53.074 6.582 15.269 1.00 44.53 312 TRP A C 1
ATOM 2428 O O . TRP A 1 312 ? 53.786 5.922 16.021 1.00 44.53 312 TRP A O 1
ATOM 2438 N N . GLU A 1 313 ? 53.038 7.913 15.313 1.00 41.44 313 GLU A N 1
ATOM 2439 C CA . GLU A 1 313 ? 53.550 8.664 16.464 1.00 41.44 313 GLU A CA 1
ATOM 2440 C C . GLU A 1 313 ? 52.600 9.799 16.874 1.00 41.44 313 GLU A C 1
ATOM 2442 O O . GLU A 1 313 ? 52.334 10.737 16.130 1.00 41.44 313 GLU A O 1
ATOM 2447 N N . MET A 1 314 ? 52.079 9.633 18.093 1.00 40.25 314 MET A N 1
ATOM 2448 C CA . MET A 1 314 ? 52.026 10.596 19.198 1.00 40.25 314 MET A CA 1
ATOM 2449 C C . MET A 1 314 ? 51.833 12.087 18.872 1.00 40.25 314 MET A C 1
ATOM 2451 O O . MET A 1 314 ? 52.772 12.781 18.491 1.00 40.25 314 MET A O 1
ATOM 2455 N N . SER A 1 315 ? 50.697 12.637 19.306 1.00 41.59 315 SER A N 1
ATOM 2456 C CA . SER A 1 315 ? 50.734 13.906 20.042 1.00 41.59 315 SER A CA 1
ATOM 2457 C C . SER A 1 315 ? 49.579 14.015 21.031 1.00 41.59 315 SER A C 1
ATOM 2459 O O . SER A 1 315 ? 48.414 14.183 20.675 1.00 41.59 315 SER A O 1
ATOM 2461 N N . ASP A 1 316 ? 49.999 13.906 22.279 1.00 37.31 316 ASP A N 1
ATOM 2462 C CA . ASP A 1 316 ? 49.385 14.288 23.534 1.00 37.31 316 ASP A CA 1
ATOM 2463 C C . ASP A 1 316 ? 49.246 15.823 23.613 1.00 37.31 316 ASP A C 1
ATOM 2465 O O . ASP A 1 316 ? 50.240 16.528 23.453 1.00 37.31 316 ASP A O 1
ATOM 2469 N N . THR A 1 317 ? 48.041 16.345 23.864 1.00 42.66 317 THR A N 1
ATOM 2470 C CA . THR A 1 317 ? 47.839 17.651 24.520 1.00 42.66 317 THR A CA 1
ATOM 2471 C C . THR A 1 317 ? 46.489 17.660 25.226 1.00 42.66 317 THR A C 1
ATOM 2473 O O . THR A 1 317 ? 45.436 17.648 24.584 1.00 42.66 317 THR A O 1
ATOM 2476 N N . GLY A 1 318 ? 46.534 17.700 26.555 1.00 34.81 318 GLY A N 1
ATOM 2477 C CA . GLY A 1 318 ? 45.373 17.887 27.410 1.00 34.81 318 GLY A CA 1
ATOM 2478 C C . GLY A 1 318 ? 44.798 19.304 27.379 1.00 34.81 318 GLY A C 1
ATOM 2479 O O . GLY A 1 318 ? 45.462 20.272 27.014 1.00 34.81 318 GLY A O 1
ATOM 2480 N N . ALA A 1 319 ? 43.556 19.410 27.840 1.00 39.25 319 ALA A N 1
ATOM 2481 C CA . ALA A 1 319 ? 43.036 20.602 28.490 1.00 39.25 319 ALA A CA 1
ATOM 2482 C C . ALA A 1 319 ? 41.896 20.184 29.423 1.00 39.25 319 ALA A C 1
ATOM 2484 O O . ALA A 1 319 ? 40.848 19.702 28.999 1.00 39.25 319 ALA A O 1
ATOM 2485 N N . GLU A 1 320 ? 42.166 20.350 30.711 1.00 38.19 320 GLU A N 1
ATOM 2486 C CA . GLU A 1 320 ? 41.239 20.229 31.822 1.00 38.19 320 GLU A CA 1
ATOM 2487 C C . GLU A 1 320 ? 40.078 21.225 31.671 1.00 38.19 320 GLU A C 1
ATOM 2489 O O . GLU A 1 320 ? 40.284 22.409 31.402 1.00 38.19 320 GLU A O 1
ATOM 2494 N N . SER A 1 321 ? 38.848 20.782 31.931 1.00 39.72 321 SER A N 1
ATOM 2495 C CA . SER A 1 321 ? 37.815 21.685 32.435 1.00 39.72 321 SER A CA 1
ATOM 2496 C C . SER A 1 321 ? 36.866 20.914 33.341 1.00 39.72 321 SER A C 1
ATOM 2498 O O . SER A 1 321 ? 35.976 20.189 32.901 1.00 39.72 321 SER A O 1
ATOM 2500 N N . ALA A 1 322 ? 37.137 21.043 34.635 1.00 35.94 322 ALA A N 1
ATOM 2501 C CA . ALA A 1 322 ? 36.292 20.581 35.714 1.00 35.94 322 ALA A CA 1
ATOM 2502 C C . ALA A 1 322 ? 35.077 21.511 35.849 1.00 35.94 322 ALA A C 1
ATOM 2504 O O . ALA A 1 322 ? 35.228 22.697 36.136 1.00 35.94 322 ALA A O 1
ATOM 2505 N N . LEU A 1 323 ? 33.874 20.957 35.704 1.00 37.53 323 LEU A N 1
ATOM 2506 C CA . LEU A 1 323 ? 32.661 21.523 36.285 1.00 37.53 323 LEU A CA 1
ATOM 2507 C C . LEU A 1 323 ? 32.020 20.454 37.163 1.00 37.53 323 LEU A C 1
ATOM 2509 O O . LEU A 1 323 ? 31.360 19.530 36.698 1.00 37.53 323 LEU A O 1
ATOM 2513 N N . VAL A 1 324 ? 32.303 20.601 38.453 1.00 36.03 324 VAL A N 1
ATOM 2514 C CA . VAL A 1 324 ? 31.660 19.917 39.568 1.00 36.03 324 VAL A CA 1
ATOM 2515 C C . VAL A 1 324 ? 30.227 20.438 39.663 1.00 36.03 324 VAL A C 1
ATOM 2517 O O . VAL A 1 324 ? 30.020 21.640 39.823 1.00 36.03 324 VAL A O 1
ATOM 2520 N N . PHE A 1 325 ? 29.246 19.546 39.564 1.00 34.97 325 PHE A N 1
ATOM 2521 C CA . PHE A 1 325 ? 27.904 19.784 40.082 1.00 34.97 325 PHE A CA 1
ATOM 2522 C C . PHE A 1 325 ? 27.577 18.642 41.039 1.00 34.97 325 PHE A C 1
ATOM 2524 O O . PHE A 1 325 ? 27.273 17.527 40.622 1.00 34.97 325 PHE A O 1
ATOM 2531 N N . ASP A 1 326 ? 27.706 18.951 42.327 1.00 35.72 326 ASP A N 1
ATOM 2532 C CA . ASP A 1 326 ? 27.203 18.149 43.431 1.00 35.72 326 ASP A CA 1
ATOM 2533 C C . ASP A 1 326 ? 25.678 18.058 43.338 1.00 35.72 326 ASP A C 1
ATOM 2535 O O . ASP A 1 326 ? 24.980 19.070 43.213 1.00 35.72 326 ASP A O 1
ATOM 2539 N N . THR A 1 327 ? 25.134 16.851 43.440 1.00 40.91 327 THR A N 1
ATOM 2540 C CA . THR A 1 327 ? 23.763 16.665 43.923 1.00 40.91 327 THR A CA 1
ATOM 2541 C C . THR A 1 327 ? 23.674 15.338 44.665 1.00 40.91 327 THR A C 1
ATOM 2543 O O . THR A 1 327 ? 23.268 14.314 44.123 1.00 40.91 327 THR A O 1
ATOM 2546 N N . ASP A 1 328 ? 24.077 15.382 45.933 1.00 35.25 328 ASP A N 1
ATOM 2547 C CA . ASP A 1 328 ? 23.708 14.391 46.934 1.00 35.25 328 ASP A CA 1
ATOM 2548 C C . ASP A 1 328 ? 22.192 14.446 47.162 1.00 35.25 328 ASP A C 1
ATOM 2550 O O . ASP A 1 328 ? 21.651 15.450 47.632 1.00 35.25 328 ASP A O 1
ATOM 2554 N N . MET A 1 329 ? 21.496 13.347 46.874 1.00 42.25 329 MET A N 1
ATOM 2555 C CA . MET A 1 329 ? 20.195 13.065 47.473 1.00 42.25 329 MET A CA 1
ATOM 2556 C C . MET A 1 329 ? 20.199 11.659 48.064 1.00 42.25 329 MET A C 1
ATOM 2558 O O . MET A 1 329 ? 20.051 10.660 47.365 1.00 42.25 329 MET A O 1
ATOM 2562 N N . ASN A 1 330 ? 20.354 11.638 49.389 1.00 37.47 330 ASN A N 1
ATOM 2563 C CA . ASN A 1 330 ? 19.963 10.557 50.282 1.00 37.47 330 ASN A CA 1
ATOM 2564 C C . ASN A 1 330 ? 18.536 10.088 49.976 1.00 37.47 330 ASN A C 1
ATOM 2566 O O . ASN A 1 330 ? 17.604 10.896 49.981 1.00 37.47 330 ASN A O 1
ATOM 2570 N N . VAL A 1 331 ? 18.358 8.777 49.830 1.00 43.88 331 VAL A N 1
ATOM 2571 C CA . VAL A 1 331 ? 17.089 8.119 50.143 1.00 43.88 331 VAL A CA 1
ATOM 2572 C C . VAL A 1 331 ? 17.401 6.946 51.059 1.00 43.88 331 VAL A C 1
ATOM 2574 O O . VAL A 1 331 ? 18.039 5.974 50.658 1.00 43.88 331 VAL A O 1
ATOM 2577 N N . ASP A 1 332 ? 16.964 7.104 52.303 1.00 37.84 332 ASP A N 1
ATOM 2578 C CA . ASP A 1 332 ? 17.055 6.127 53.374 1.00 37.84 332 ASP A CA 1
ATOM 2579 C C . ASP A 1 332 ? 16.227 4.869 53.065 1.00 37.84 332 ASP A C 1
ATOM 2581 O O . ASP A 1 332 ? 15.017 4.903 52.838 1.00 37.84 332 ASP A O 1
ATOM 2585 N N . GLU A 1 333 ? 16.939 3.750 53.041 1.00 41.22 333 GLU A N 1
ATOM 2586 C CA . GLU A 1 333 ? 16.711 2.525 53.810 1.00 41.22 333 GLU A CA 1
ATOM 2587 C C . GLU A 1 333 ? 15.434 2.432 54.685 1.00 41.22 333 GLU A C 1
ATOM 2589 O O . GLU A 1 333 ? 15.373 2.960 55.791 1.00 41.22 333 GLU A O 1
ATOM 2594 N N . VAL A 1 334 ? 14.461 1.625 54.235 1.00 43.38 334 VAL A N 1
ATOM 2595 C CA . VAL A 1 334 ? 13.520 0.814 55.046 1.00 43.38 334 VAL A CA 1
ATOM 2596 C C . VAL A 1 334 ? 13.116 -0.361 54.134 1.00 43.38 334 VAL A C 1
ATOM 2598 O O . VAL A 1 334 ? 12.752 -0.129 52.990 1.00 43.38 334 VAL A O 1
ATOM 2601 N N . GLY A 1 335 ? 13.143 -1.651 54.452 1.00 34.03 335 GLY A N 1
ATOM 2602 C CA . GLY A 1 335 ? 13.266 -2.390 55.696 1.00 34.03 335 GLY A CA 1
ATOM 2603 C C . GLY A 1 335 ? 12.387 -3.648 55.566 1.00 34.03 335 GLY A C 1
ATOM 2604 O O . GLY A 1 335 ? 11.183 -3.528 55.379 1.00 34.03 335 GLY A O 1
ATOM 2605 N N . ALA A 1 336 ? 13.025 -4.818 55.660 1.00 36.41 336 ALA A N 1
ATOM 2606 C CA . ALA A 1 336 ? 12.528 -6.114 56.147 1.00 36.41 336 ALA A CA 1
ATOM 2607 C C . ALA A 1 336 ? 11.286 -6.810 55.523 1.00 36.41 336 ALA A C 1
ATOM 2609 O O . ALA A 1 336 ? 10.139 -6.410 55.684 1.00 36.41 336 ALA A O 1
ATOM 2610 N N . GLU A 1 337 ? 11.573 -7.966 54.910 1.00 41.69 337 GLU A N 1
ATOM 2611 C CA . GLU A 1 337 ? 11.100 -9.312 55.294 1.00 41.69 337 GLU A CA 1
ATOM 2612 C C . GLU A 1 337 ? 9.632 -9.522 55.721 1.00 41.69 337 GLU A C 1
ATOM 2614 O O . GLU A 1 337 ? 9.208 -9.108 56.794 1.00 41.69 337 GLU A O 1
ATOM 2619 N N . ASN A 1 338 ? 8.907 -10.342 54.945 1.00 35.44 338 ASN A N 1
ATOM 2620 C CA . ASN A 1 338 ? 8.082 -11.445 55.463 1.00 35.44 338 ASN A CA 1
ATOM 2621 C C . ASN A 1 338 ? 7.566 -12.315 54.304 1.00 35.44 338 ASN A C 1
ATOM 2623 O O . ASN A 1 338 ? 6.696 -11.904 53.540 1.00 35.44 338 ASN A O 1
ATOM 2627 N N . ARG A 1 339 ? 8.085 -13.544 54.180 1.00 33.66 339 ARG A N 1
ATOM 2628 C CA . ARG A 1 339 ? 7.542 -14.573 53.280 1.00 33.66 339 ARG A CA 1
ATOM 2629 C C . ARG A 1 339 ? 7.307 -15.846 54.084 1.00 33.66 339 ARG A C 1
ATOM 2631 O O . ARG A 1 339 ? 8.197 -16.676 54.233 1.00 33.66 339 ARG A O 1
ATOM 2638 N N . THR A 1 340 ? 6.107 -15.966 54.639 1.00 39.88 340 THR A N 1
ATOM 2639 C CA . THR A 1 340 ? 5.619 -17.191 55.270 1.00 39.88 340 THR A CA 1
ATOM 2640 C C . THR A 1 340 ? 4.905 -18.070 54.249 1.00 39.88 340 THR A C 1
ATOM 2642 O O . THR A 1 340 ? 4.024 -17.646 53.506 1.00 39.88 340 THR A O 1
ATOM 2645 N N . HIS A 1 341 ? 5.345 -19.322 54.248 1.00 44.75 341 HIS A N 1
ATOM 2646 C CA . HIS A 1 341 ? 4.717 -20.512 53.695 1.00 44.75 341 HIS A CA 1
ATOM 2647 C C . HIS A 1 341 ? 3.295 -20.692 54.253 1.00 44.75 341 HIS A C 1
ATOM 2649 O O . HIS A 1 341 ? 3.152 -20.735 55.473 1.00 44.75 341 HIS A O 1
ATOM 2655 N N . ILE A 1 342 ? 2.285 -20.892 53.397 1.00 39.88 342 ILE A N 1
ATOM 2656 C CA . ILE A 1 342 ? 1.067 -21.651 53.731 1.00 39.88 342 ILE A CA 1
ATOM 2657 C C . ILE A 1 342 ? 0.660 -22.471 52.500 1.00 39.88 342 ILE A C 1
ATOM 2659 O O . ILE A 1 342 ? 0.211 -21.930 51.493 1.00 39.88 342 ILE A O 1
ATOM 2663 N N . GLU A 1 343 ? 0.832 -23.787 52.611 1.00 48.00 343 GLU A N 1
ATOM 2664 C CA . GLU A 1 343 ? 0.041 -24.782 51.890 1.00 48.00 343 GLU A CA 1
ATOM 2665 C C . GLU A 1 343 ? -1.291 -24.960 52.630 1.00 48.00 343 GLU A C 1
ATOM 2667 O O . GLU A 1 343 ? -1.289 -25.133 53.848 1.00 48.00 343 GLU A O 1
ATOM 2672 N N . ALA A 1 344 ? -2.409 -24.961 51.906 1.00 38.44 344 ALA A N 1
ATOM 2673 C CA . ALA A 1 344 ? -3.595 -25.760 52.216 1.00 38.44 344 ALA A CA 1
ATOM 2674 C C . ALA A 1 344 ? -4.577 -25.657 51.044 1.00 38.44 344 ALA A C 1
ATOM 2676 O O . ALA A 1 344 ? -4.913 -24.562 50.596 1.00 38.44 344 ALA A O 1
ATOM 2677 N N . GLY A 1 345 ? -5.007 -26.814 50.545 1.00 46.16 345 GLY A N 1
ATOM 2678 C CA . GLY A 1 345 ? -5.996 -26.928 49.485 1.00 46.16 345 GLY A CA 1
ATOM 2679 C C . GLY A 1 345 ? -7.380 -26.436 49.898 1.00 46.16 345 GLY A C 1
ATOM 2680 O O . GLY A 1 345 ? -7.755 -26.465 51.071 1.00 46.16 345 GLY A O 1
ATOM 2681 N N . PHE A 1 346 ? -8.152 -26.029 48.896 1.00 39.81 346 PHE A N 1
ATOM 2682 C CA . PHE A 1 346 ? -9.593 -25.888 49.011 1.00 39.81 346 PHE A CA 1
ATOM 2683 C C . PHE A 1 346 ? -10.225 -26.145 47.640 1.00 39.81 346 PHE A C 1
ATOM 2685 O O . PHE A 1 346 ? -10.095 -25.344 46.717 1.00 39.81 346 PHE A O 1
ATOM 2692 N N . GLU A 1 347 ? -10.862 -27.307 47.508 1.00 52.22 347 GLU A N 1
ATOM 2693 C CA . GLU A 1 347 ? -11.864 -27.572 46.481 1.00 52.22 347 GLU A CA 1
ATOM 2694 C C . GLU A 1 347 ? -13.087 -26.696 46.781 1.00 52.22 347 GLU A C 1
ATOM 2696 O O . GLU A 1 347 ? -13.661 -26.777 47.868 1.00 52.22 347 GLU A O 1
ATOM 2701 N N . SER A 1 348 ? -13.509 -25.869 45.825 1.00 41.66 348 SER A N 1
ATOM 2702 C CA . SER A 1 348 ? -14.872 -25.340 45.818 1.00 41.66 348 SER A CA 1
ATOM 2703 C C . SER A 1 348 ? -15.312 -24.996 44.400 1.00 41.66 348 SER A C 1
ATOM 2705 O O . SER A 1 348 ? -14.859 -24.009 43.819 1.00 41.66 348 SER A O 1
ATOM 2707 N N . ASP A 1 349 ? -16.233 -25.807 43.887 1.00 53.03 349 ASP A N 1
ATOM 2708 C CA . ASP A 1 349 ? -17.147 -25.464 42.804 1.00 53.03 349 ASP A CA 1
ATOM 2709 C C . ASP A 1 349 ? -17.865 -24.138 43.104 1.00 53.03 349 ASP A C 1
ATOM 2711 O O . ASP A 1 349 ? -18.526 -23.994 44.136 1.00 53.03 349 ASP A O 1
ATOM 2715 N N . SER A 1 350 ? -17.783 -23.174 42.183 1.00 42.44 350 SER A N 1
ATOM 2716 C CA . SER A 1 350 ? -18.689 -22.023 42.149 1.00 42.44 350 SER A CA 1
ATOM 2717 C C . SER A 1 350 ? -18.822 -21.480 40.719 1.00 42.44 350 SER A C 1
ATOM 2719 O O . SER A 1 350 ? -17.816 -21.104 40.121 1.00 42.44 350 SER A O 1
ATOM 2721 N N . PRO A 1 351 ? -20.040 -21.414 40.149 1.00 57.97 351 PRO A N 1
ATOM 2722 C CA . PRO A 1 351 ? -20.291 -20.815 38.844 1.00 57.97 351 PRO A CA 1
ATOM 2723 C C . PRO A 1 351 ? -20.687 -19.345 39.023 1.00 57.97 351 PRO A C 1
ATOM 2725 O O . PRO A 1 351 ? -21.785 -19.080 39.516 1.00 57.97 351 PRO A O 1
ATOM 2728 N N . ARG A 1 352 ? -19.818 -18.383 38.667 1.00 55.00 352 ARG A N 1
ATOM 2729 C CA . ARG A 1 352 ? -20.148 -16.938 38.705 1.00 55.00 352 ARG A CA 1
ATOM 2730 C C . ARG A 1 352 ? -19.114 -16.039 37.994 1.00 55.00 352 ARG A C 1
ATOM 2732 O O . ARG A 1 352 ? -18.515 -15.187 38.632 1.00 55.00 352 ARG A O 1
ATOM 2739 N N . ASP A 1 353 ? -18.959 -16.170 36.674 1.00 52.25 353 ASP A N 1
ATOM 2740 C CA . ASP A 1 353 ? -18.075 -15.279 35.882 1.00 52.25 353 ASP A CA 1
ATOM 2741 C C . ASP A 1 353 ? -18.795 -14.387 34.842 1.00 52.25 353 ASP A C 1
ATOM 2743 O O . ASP A 1 353 ? -18.156 -13.612 34.129 1.00 52.25 353 ASP A O 1
ATOM 2747 N N . ASP A 1 354 ? -20.132 -14.381 34.795 1.00 53.84 354 ASP A N 1
ATOM 2748 C CA . ASP A 1 354 ? -20.877 -13.593 33.791 1.00 53.84 354 ASP A CA 1
ATOM 2749 C C . ASP A 1 354 ? -21.080 -12.107 34.171 1.00 53.84 354 ASP A C 1
ATOM 2751 O O . ASP A 1 354 ? -21.390 -11.261 33.326 1.00 53.84 354 ASP A O 1
ATOM 2755 N N . GLU A 1 355 ? -20.871 -11.731 35.436 1.00 54.25 355 GLU A N 1
ATOM 2756 C CA . GLU A 1 355 ? -21.159 -10.366 35.910 1.00 54.25 355 GLU A CA 1
ATOM 2757 C C . GLU A 1 355 ? -19.991 -9.385 35.673 1.00 54.25 355 GLU A C 1
ATOM 2759 O O . GLU A 1 355 ? -20.207 -8.188 35.461 1.00 54.25 355 GLU A O 1
ATOM 2764 N N . ALA A 1 356 ? -18.750 -9.885 35.602 1.00 52.34 356 ALA A N 1
ATOM 2765 C CA . ALA A 1 356 ? -17.558 -9.062 35.372 1.00 52.34 356 ALA A CA 1
ATOM 2766 C C . ALA A 1 356 ? -17.443 -8.570 33.914 1.00 52.34 356 ALA A C 1
ATOM 2768 O O . ALA A 1 356 ? -17.057 -7.423 33.674 1.00 52.34 356 ALA A O 1
ATOM 2769 N N . SER A 1 357 ? -17.865 -9.382 32.937 1.00 51.75 357 SER A N 1
ATOM 2770 C CA . SER A 1 357 ? -17.872 -8.995 31.513 1.00 51.75 357 SER A CA 1
ATOM 2771 C C . SER A 1 357 ? -18.879 -7.879 31.205 1.00 51.75 357 SER A C 1
ATOM 2773 O O . SER A 1 357 ? -18.651 -7.046 30.324 1.00 51.75 357 SER A O 1
ATOM 2775 N N . THR A 1 358 ? -19.963 -7.790 31.979 1.00 52.94 358 THR A N 1
ATOM 2776 C CA . THR A 1 358 ? -21.014 -6.784 31.772 1.00 52.94 358 THR A CA 1
ATOM 2777 C C . THR A 1 358 ? -20.588 -5.390 32.267 1.00 52.94 358 THR A C 1
ATOM 2779 O O . THR A 1 358 ? -20.944 -4.378 31.661 1.00 52.94 358 THR A O 1
ATOM 2782 N N . GLN A 1 359 ? -19.746 -5.302 33.307 1.00 50.22 359 GLN A N 1
ATOM 2783 C CA . GLN A 1 359 ? -19.247 -4.012 33.815 1.00 50.22 359 GLN A CA 1
ATOM 2784 C C . GLN A 1 359 ? -18.185 -3.353 32.922 1.00 50.22 359 GLN A C 1
ATOM 2786 O O . GLN A 1 359 ? -18.085 -2.125 32.905 1.00 50.22 359 GLN A O 1
ATOM 2791 N N . ILE A 1 360 ? -17.406 -4.129 32.162 1.00 53.34 360 ILE A N 1
ATOM 2792 C CA . ILE A 1 360 ? -16.405 -3.577 31.231 1.00 53.34 360 ILE A CA 1
ATOM 2793 C C . ILE A 1 360 ? -17.094 -2.969 29.997 1.00 53.34 360 ILE A C 1
ATOM 2795 O O . ILE A 1 360 ? -16.697 -1.903 29.529 1.00 53.34 360 ILE A O 1
ATOM 2799 N N . SER A 1 361 ? -18.184 -3.582 29.520 1.00 49.59 361 SER A N 1
ATOM 2800 C CA . SER A 1 361 ? -18.962 -3.074 28.382 1.00 49.59 361 SER A CA 1
ATOM 2801 C C . SER A 1 361 ? -19.616 -1.711 28.666 1.00 49.59 361 SER A C 1
ATOM 2803 O O . SER A 1 361 ? -19.554 -0.819 27.820 1.00 49.59 361 SER A O 1
ATOM 2805 N N . LEU A 1 362 ? -20.145 -1.505 29.880 1.00 48.31 362 LEU A N 1
ATOM 2806 C CA . LEU A 1 362 ? -20.795 -0.248 30.282 1.00 48.31 362 LEU A CA 1
ATOM 2807 C C . LEU A 1 362 ? -19.818 0.936 30.418 1.00 48.31 362 LEU A C 1
ATOM 2809 O O . LEU A 1 362 ? -20.180 2.075 30.128 1.00 48.31 362 LEU A O 1
ATOM 2813 N N . LYS A 1 363 ? -18.556 0.691 30.795 1.00 51.56 363 LYS A N 1
ATOM 2814 C CA . LYS A 1 363 ? -17.545 1.763 30.903 1.00 51.56 363 LYS A CA 1
ATOM 2815 C C . LYS A 1 363 ? -17.089 2.289 29.540 1.00 51.56 363 LYS A C 1
ATOM 2817 O O . LYS A 1 363 ? -16.770 3.470 29.416 1.00 51.56 363 LYS A O 1
ATOM 2822 N N . ASN A 1 364 ? -17.110 1.447 28.507 1.00 48.47 364 ASN A N 1
ATOM 2823 C CA . ASN A 1 364 ? -16.731 1.856 27.154 1.00 48.47 364 ASN A CA 1
ATOM 2824 C C . ASN A 1 364 ? -17.820 2.700 26.471 1.00 48.47 364 ASN A C 1
ATOM 2826 O O . ASN A 1 364 ? -17.494 3.602 25.699 1.00 48.47 364 ASN A O 1
ATOM 2830 N N . THR A 1 365 ? -19.101 2.484 26.788 1.00 53.41 365 THR A N 1
ATOM 2831 C CA . THR A 1 365 ? -20.199 3.305 26.248 1.00 53.41 365 THR A CA 1
ATOM 2832 C C . THR A 1 365 ? -20.214 4.729 26.808 1.00 53.41 365 THR A C 1
ATOM 2834 O O . THR A 1 365 ? -20.472 5.674 26.060 1.00 53.41 365 THR A O 1
ATOM 2837 N N . ASP A 1 366 ? -19.859 4.913 28.083 1.00 49.88 366 ASP A N 1
ATOM 2838 C CA . ASP A 1 366 ? -19.845 6.239 28.720 1.00 49.88 366 ASP A CA 1
ATOM 2839 C C . ASP A 1 366 ? -18.715 7.134 28.197 1.00 49.88 366 ASP A C 1
ATOM 2841 O O . ASP A 1 366 ? -18.895 8.343 28.027 1.00 49.88 366 ASP A O 1
ATOM 2845 N N . ILE A 1 367 ? -17.566 6.542 27.856 1.00 54.41 367 ILE A N 1
ATOM 2846 C CA . ILE A 1 367 ? -16.452 7.268 27.239 1.00 54.41 367 ILE A CA 1
ATOM 2847 C C . ILE A 1 367 ? -16.878 7.805 25.865 1.00 54.41 367 ILE A C 1
ATOM 2849 O O . ILE A 1 367 ? -16.702 8.993 25.594 1.00 54.41 367 ILE A O 1
ATOM 2853 N N . VAL A 1 368 ? -17.514 6.987 25.019 1.00 56.19 368 VAL A N 1
ATOM 2854 C CA . VAL A 1 368 ? -17.957 7.402 23.672 1.00 56.19 368 VAL A CA 1
ATOM 2855 C C . VAL A 1 368 ? -18.990 8.538 23.729 1.00 56.19 368 VAL A C 1
ATOM 2857 O O . VAL A 1 368 ? -18.891 9.499 22.960 1.00 56.19 368 VAL A O 1
ATOM 2860 N N . LEU A 1 369 ? -19.939 8.487 24.669 1.00 60.72 369 LEU A N 1
ATOM 2861 C CA . LEU A 1 369 ? -20.946 9.542 24.842 1.00 60.72 369 LEU A CA 1
ATOM 2862 C C . LEU A 1 369 ? -20.342 10.860 25.353 1.00 60.72 369 LEU A C 1
ATOM 2864 O O . LEU A 1 369 ? -20.725 11.936 24.885 1.00 60.72 369 LEU A O 1
ATOM 2868 N N . PHE A 1 370 ? -19.355 10.794 26.252 1.00 59.22 370 PHE A N 1
ATOM 2869 C CA . PHE A 1 370 ? -18.658 11.977 26.759 1.00 59.22 370 PHE A CA 1
ATOM 2870 C C . PHE A 1 370 ? -17.882 12.720 25.656 1.00 59.22 370 PHE A C 1
ATOM 2872 O O . PHE A 1 370 ? -17.943 13.952 25.569 1.00 59.22 370 PHE A O 1
ATOM 2879 N N . TRP A 1 371 ? -17.205 11.990 24.762 1.00 59.50 371 TRP A N 1
ATOM 2880 C CA . TRP A 1 371 ? -16.503 12.595 23.622 1.00 59.50 371 TRP A CA 1
ATOM 2881 C C . TRP A 1 371 ? -17.463 13.200 22.585 1.00 59.50 371 TRP A C 1
ATOM 2883 O O . TRP A 1 371 ? -17.152 14.245 22.008 1.00 59.50 371 TRP A O 1
ATOM 2893 N N . GLY A 1 372 ? -18.648 12.608 22.392 1.00 59.94 372 GLY A N 1
ATOM 2894 C CA . GLY A 1 372 ? -19.684 13.136 21.495 1.00 59.94 372 GLY A CA 1
ATOM 2895 C C . GLY A 1 372 ? -20.182 14.531 21.896 1.00 59.94 372 GLY A C 1
ATOM 2896 O O . GLY A 1 372 ? -20.172 15.452 21.078 1.00 59.94 372 GLY A O 1
ATOM 2897 N N . LEU A 1 373 ? -20.529 14.722 23.173 1.00 64.81 373 LEU A N 1
ATOM 2898 C CA . LEU A 1 373 ? -21.030 16.000 23.706 1.00 64.81 373 LEU A CA 1
ATOM 2899 C C . LEU A 1 373 ? -19.985 17.124 23.666 1.00 64.81 373 LEU A C 1
ATOM 2901 O O . LEU A 1 373 ? -20.308 18.275 23.365 1.00 64.81 373 LEU A O 1
ATOM 2905 N N . LYS A 1 374 ? -18.712 16.808 23.926 1.00 73.19 374 LYS A N 1
ATOM 2906 C CA . LYS A 1 374 ? -17.632 17.803 23.861 1.00 73.19 374 LYS A CA 1
ATOM 2907 C C . LYS A 1 374 ? -17.448 18.343 22.436 1.00 73.19 374 LYS A C 1
ATOM 2909 O O . LYS A 1 374 ? -17.287 19.553 22.256 1.00 73.19 374 LYS A O 1
ATOM 2914 N N . LYS A 1 375 ? -17.564 17.468 21.432 1.00 70.06 375 LYS A N 1
ATOM 2915 C CA . LYS A 1 375 ? -17.375 17.794 20.011 1.00 70.06 375 LYS A CA 1
ATOM 2916 C C . LYS A 1 375 ? -18.418 18.778 19.472 1.00 70.06 375 LYS A C 1
ATOM 2918 O O . LYS A 1 375 ? -18.070 19.662 18.692 1.00 70.06 375 LYS A O 1
ATOM 2923 N N . GLU A 1 376 ? -19.672 18.687 19.916 1.00 72.56 376 GLU A N 1
ATOM 2924 C CA . GLU A 1 376 ? -20.715 19.646 19.517 1.00 72.56 376 GLU A CA 1
ATOM 2925 C C . GLU A 1 376 ? -20.411 21.065 20.016 1.00 72.56 376 GLU A C 1
ATOM 2927 O O . GLU A 1 376 ? -20.517 22.032 19.260 1.00 72.56 376 GLU A O 1
ATOM 2932 N N . THR A 1 377 ? -19.941 21.199 21.261 1.00 81.12 377 THR A N 1
ATOM 2933 C CA . THR A 1 377 ? -19.620 22.519 21.832 1.00 81.12 377 THR A CA 1
ATOM 2934 C C . THR A 1 377 ? -18.407 23.183 21.176 1.00 81.12 377 THR A C 1
ATOM 2936 O O . THR A 1 377 ? -18.345 24.413 21.089 1.00 81.12 377 THR A O 1
ATOM 2939 N N . GLU A 1 378 ? -17.440 22.396 20.702 1.00 78.19 378 GLU A N 1
ATOM 2940 C CA . GLU A 1 378 ? -16.268 22.907 19.987 1.00 78.19 378 GLU A CA 1
ATOM 2941 C C . GLU A 1 378 ? -16.607 23.291 18.541 1.00 78.19 378 GLU A C 1
ATOM 2943 O O . GLU A 1 378 ? -16.220 24.379 18.108 1.00 78.19 378 GLU A O 1
ATOM 2948 N N . MET A 1 379 ? -17.429 22.501 17.837 1.00 74.69 379 MET A N 1
ATOM 2949 C CA . MET A 1 379 ? -17.922 22.864 16.498 1.00 74.69 379 MET A CA 1
ATOM 2950 C C . MET A 1 379 ? -18.710 24.180 16.500 1.00 74.69 379 MET A C 1
ATOM 2952 O O . MET A 1 379 ? -18.556 25.000 15.591 1.00 74.69 379 MET A O 1
ATOM 2956 N N . GLU A 1 380 ? -19.528 24.423 17.526 1.00 85.44 380 GLU A N 1
ATOM 2957 C CA . GLU A 1 380 ? -20.277 25.677 17.653 1.00 85.44 380 GLU A CA 1
ATOM 2958 C C . GLU A 1 380 ? -19.322 26.875 17.830 1.00 85.44 380 GLU A C 1
ATOM 2960 O O . GLU A 1 380 ? -19.473 27.916 17.183 1.00 85.44 380 GLU A O 1
ATOM 2965 N N . LYS A 1 381 ? -18.259 26.715 18.633 1.00 89.06 381 LYS A N 1
ATOM 2966 C CA . LYS A 1 381 ? -17.223 27.747 18.802 1.00 89.06 381 LYS A CA 1
ATOM 2967 C C . LYS A 1 381 ? -16.495 28.028 17.488 1.00 89.06 381 LYS A C 1
ATOM 2969 O O . LYS A 1 381 ? -16.338 29.198 17.131 1.00 89.06 381 LYS A O 1
ATOM 2974 N N . GLU A 1 382 ? -16.106 27.002 16.737 1.00 81.19 382 GLU A N 1
ATOM 2975 C CA . GLU A 1 382 ? -15.430 27.178 15.447 1.00 81.19 382 GLU A CA 1
ATOM 2976 C C . GLU A 1 382 ? -16.303 27.886 14.409 1.00 81.19 382 GLU A C 1
ATOM 2978 O O . GLU A 1 382 ? -15.817 28.789 13.718 1.00 81.19 382 GLU A O 1
ATOM 2983 N N . ARG A 1 383 ? -17.606 27.571 14.346 1.00 84.00 383 ARG A N 1
ATOM 2984 C CA . ARG A 1 383 ? -18.558 28.283 13.476 1.00 84.00 383 ARG A CA 1
ATOM 2985 C C . ARG A 1 383 ? -18.561 29.782 13.761 1.00 84.00 383 ARG A C 1
ATOM 2987 O O . ARG A 1 383 ? -18.430 30.579 12.830 1.00 84.00 383 ARG A O 1
ATOM 2994 N N . THR A 1 384 ? -18.609 30.177 15.035 1.00 90.31 384 THR A N 1
ATOM 2995 C CA . THR A 1 384 ? -18.601 31.604 15.405 1.00 90.31 384 THR A CA 1
ATOM 2996 C C . THR A 1 384 ? -17.282 32.306 15.066 1.00 90.31 384 THR A C 1
ATOM 2998 O O . THR A 1 384 ? -17.281 33.478 14.676 1.00 90.31 384 THR A O 1
ATOM 3001 N N . VAL A 1 385 ? -16.142 31.614 15.178 1.00 89.44 385 VAL A N 1
ATOM 3002 C CA . VAL A 1 385 ? -14.825 32.164 14.815 1.00 89.44 385 VAL A CA 1
ATOM 3003 C C . VAL A 1 385 ? -14.703 32.324 13.300 1.00 89.44 385 VAL A C 1
ATOM 3005 O O . VAL A 1 385 ? -14.246 33.368 12.824 1.00 89.44 385 VAL A O 1
ATOM 3008 N N . ASN A 1 386 ? -15.149 31.330 12.532 1.00 81.44 386 ASN A N 1
ATOM 3009 C CA . ASN A 1 386 ? -15.094 31.382 11.077 1.00 81.44 386 ASN A CA 1
ATOM 3010 C C . ASN A 1 386 ? -16.012 32.481 10.519 1.00 81.44 386 ASN A C 1
ATOM 3012 O O . ASN A 1 386 ? -15.603 33.267 9.664 1.00 81.44 386 ASN A O 1
ATOM 3016 N N . GLU A 1 387 ? -17.213 32.634 11.083 1.00 90.38 387 GLU A N 1
ATOM 3017 C CA . GLU A 1 387 ? -18.132 33.711 10.709 1.00 90.38 387 GLU A CA 1
ATOM 3018 C C . GLU A 1 387 ? -17.516 35.104 10.950 1.00 90.38 387 GLU A C 1
ATOM 3020 O O . GLU A 1 387 ? -17.634 36.006 10.112 1.00 90.38 387 GLU A O 1
ATOM 3025 N N . LYS A 1 388 ? -16.779 35.285 12.058 1.00 93.50 388 LYS A N 1
ATOM 3026 C CA . LYS A 1 388 ? -16.034 36.527 12.336 1.00 93.50 388 LYS A CA 1
ATOM 3027 C C . LYS A 1 388 ? -14.925 36.780 11.309 1.00 93.50 388 LYS A C 1
ATOM 3029 O O . LYS A 1 388 ? -14.785 37.917 10.852 1.00 93.50 388 LYS A O 1
ATOM 3034 N N . ARG A 1 389 ? -14.174 35.748 10.902 1.00 87.12 389 ARG A N 1
ATOM 3035 C CA . ARG A 1 389 ? -13.124 35.860 9.868 1.00 87.12 389 ARG A CA 1
ATOM 3036 C C . ARG A 1 389 ? -13.691 36.261 8.509 1.00 87.12 389 ARG A C 1
ATOM 3038 O O . ARG A 1 389 ? -13.163 37.179 7.880 1.00 87.12 389 ARG A O 1
ATOM 3045 N N . VAL A 1 390 ? -14.795 35.646 8.082 1.00 85.69 390 VAL A N 1
ATOM 3046 C CA . VAL A 1 390 ? -15.465 35.987 6.815 1.00 85.69 390 VAL A CA 1
ATOM 3047 C C . VAL A 1 390 ? -15.931 37.447 6.822 1.00 85.69 390 VAL A C 1
ATOM 3049 O O . VAL A 1 390 ? -15.682 38.181 5.861 1.00 85.69 390 VAL A O 1
ATOM 3052 N N . LYS A 1 391 ? -16.523 37.917 7.931 1.00 91.44 391 LYS A N 1
ATOM 3053 C CA . LYS A 1 391 ? -16.934 39.324 8.090 1.00 91.44 391 LYS A CA 1
ATOM 3054 C C . LYS A 1 391 ? -15.742 40.290 8.026 1.00 91.44 391 LYS A C 1
ATOM 3056 O O . LYS A 1 391 ? -15.845 41.326 7.367 1.00 91.44 391 LYS A O 1
ATOM 3061 N N . GLN A 1 392 ? -14.607 39.955 8.645 1.00 90.69 392 GLN A N 1
ATOM 3062 C CA . GLN A 1 392 ? -13.386 40.771 8.572 1.00 90.69 392 GLN A CA 1
ATOM 3063 C C . GLN A 1 392 ? -12.810 40.838 7.151 1.00 90.69 392 GLN A C 1
ATOM 3065 O O . GLN A 1 392 ? -12.468 41.925 6.680 1.00 90.69 392 GLN A O 1
ATOM 3070 N N . HIS A 1 393 ? -12.760 39.714 6.432 1.00 84.25 393 HIS A N 1
ATOM 3071 C CA . HIS A 1 393 ? -12.249 39.681 5.060 1.00 84.25 393 HIS A CA 1
ATOM 3072 C C . HIS A 1 393 ? -13.140 40.487 4.100 1.00 84.25 393 HIS A C 1
ATOM 3074 O O . HIS A 1 393 ? -12.644 41.277 3.294 1.00 84.25 393 HIS A O 1
ATOM 3080 N N . ALA A 1 394 ? -14.466 40.376 4.244 1.00 88.56 394 ALA A N 1
ATOM 3081 C CA . ALA A 1 394 ? -15.422 41.177 3.480 1.00 88.56 394 ALA A CA 1
ATOM 3082 C C . ALA A 1 394 ? -15.264 42.689 3.741 1.00 88.56 394 ALA A C 1
ATOM 3084 O O . ALA A 1 394 ? -15.347 43.494 2.810 1.00 88.56 394 ALA A O 1
ATOM 3085 N N . GLN A 1 395 ? -14.992 43.096 4.988 1.00 91.88 395 GLN A N 1
ATOM 3086 C CA . GLN A 1 395 ? -14.686 44.494 5.313 1.00 91.88 395 GLN A CA 1
ATOM 3087 C C . GLN A 1 395 ? -13.350 44.954 4.706 1.00 91.88 395 GLN A C 1
ATOM 3089 O O . GLN A 1 395 ? -13.271 46.073 4.196 1.00 91.88 395 GLN A O 1
ATOM 3094 N N . GLY A 1 396 ? -12.321 44.101 4.712 1.00 90.94 396 GLY A N 1
ATOM 3095 C CA . GLY A 1 396 ? -11.028 44.377 4.079 1.00 90.94 396 GLY A CA 1
ATOM 3096 C C . GLY A 1 396 ? -11.144 44.605 2.569 1.00 90.94 396 GLY A C 1
ATOM 3097 O O . GLY A 1 396 ? -10.645 45.609 2.056 1.00 90.94 396 GLY A O 1
ATOM 3098 N N . ALA A 1 397 ? -11.887 43.741 1.872 1.00 86.88 397 ALA A N 1
ATOM 3099 C CA . ALA A 1 397 ? -12.145 43.874 0.438 1.00 86.88 397 ALA A CA 1
ATOM 3100 C C . ALA A 1 397 ? -12.887 45.180 0.100 1.00 86.88 397 ALA A C 1
ATOM 3102 O O . ALA A 1 397 ? -12.485 45.902 -0.813 1.00 86.88 397 ALA A O 1
ATOM 3103 N N . LYS A 1 398 ? -13.909 45.549 0.891 1.00 91.25 398 LYS A N 1
ATOM 3104 C CA . LYS A 1 398 ? -14.625 46.829 0.731 1.00 91.25 398 LYS A CA 1
ATOM 3105 C C . LYS A 1 398 ? -13.703 48.043 0.898 1.00 91.25 398 LYS A C 1
ATOM 3107 O O . LYS A 1 398 ? -13.827 49.004 0.144 1.00 91.25 398 LYS A O 1
ATOM 3112 N N . ARG A 1 399 ? -12.757 48.002 1.848 1.00 92.75 399 ARG A N 1
ATOM 3113 C CA . ARG A 1 399 ? -11.772 49.084 2.048 1.00 92.75 399 ARG A CA 1
ATOM 3114 C C . ARG A 1 399 ? -10.806 49.213 0.870 1.00 92.75 399 ARG A C 1
ATOM 3116 O O . ARG A 1 399 ? -10.537 50.331 0.443 1.00 92.75 399 ARG A O 1
ATOM 3123 N N . GLN A 1 400 ? -10.309 48.097 0.331 1.00 89.25 400 GLN A N 1
ATOM 3124 C CA . GLN A 1 400 ? -9.425 48.125 -0.840 1.00 89.25 400 GLN A CA 1
ATOM 3125 C C . GLN A 1 400 ? -10.142 48.632 -2.092 1.00 89.25 400 GLN A C 1
ATOM 3127 O O . GLN A 1 400 ? -9.566 49.425 -2.834 1.00 89.25 400 GLN A O 1
ATOM 3132 N N . GLN A 1 401 ? -11.394 48.221 -2.305 1.00 89.44 401 GLN A N 1
ATOM 3133 C CA . GLN A 1 401 ? -12.192 48.710 -3.426 1.00 89.44 401 GLN A CA 1
ATOM 3134 C C . GLN A 1 401 ? -12.403 50.226 -3.325 1.00 89.44 401 GLN A C 1
ATOM 3136 O O . GLN A 1 401 ? -12.061 50.950 -4.254 1.00 89.44 401 GLN A O 1
ATOM 3141 N N . ALA A 1 402 ? -12.817 50.720 -2.153 1.00 92.81 402 ALA A N 1
ATOM 3142 C CA . ALA A 1 402 ? -12.984 52.154 -1.917 1.00 92.81 402 ALA A CA 1
ATOM 3143 C C . ALA A 1 402 ? -11.681 52.955 -2.115 1.00 92.81 402 ALA A C 1
ATOM 3145 O O . ALA A 1 402 ? -11.723 54.100 -2.562 1.00 92.81 402 ALA A O 1
ATOM 3146 N N . LEU A 1 403 ? -10.516 52.373 -1.805 1.00 93.12 403 LEU A N 1
ATOM 3147 C CA . LEU A 1 403 ? -9.222 53.011 -2.057 1.00 93.12 403 LEU A CA 1
ATOM 3148 C C . LEU A 1 403 ? -8.922 53.118 -3.559 1.00 93.12 403 LEU A C 1
ATOM 3150 O O . LEU A 1 403 ? -8.497 54.178 -4.014 1.00 93.12 403 LEU A O 1
ATOM 3154 N N . ARG A 1 404 ? -9.162 52.048 -4.328 1.00 88.31 404 ARG A N 1
ATOM 3155 C CA . ARG A 1 404 ? -8.979 52.047 -5.791 1.00 88.31 404 ARG A CA 1
ATOM 3156 C C . ARG A 1 404 ? -9.918 53.036 -6.471 1.00 88.31 404 ARG A C 1
ATOM 3158 O O . ARG A 1 404 ? -9.495 53.742 -7.382 1.00 88.31 404 ARG A O 1
ATOM 3165 N N . ASP A 1 405 ? -11.155 53.119 -5.996 1.00 88.81 405 ASP A N 1
ATOM 3166 C CA . ASP A 1 405 ? -12.148 54.048 -6.531 1.00 88.81 405 ASP A CA 1
ATOM 3167 C C . ASP A 1 405 ? -11.745 55.504 -6.242 1.00 88.81 405 ASP A C 1
ATOM 3169 O O . ASP A 1 405 ? -11.765 56.331 -7.149 1.00 88.81 405 ASP A O 1
ATOM 3173 N N . ARG A 1 406 ? -11.237 55.807 -5.035 1.00 92.56 406 ARG A N 1
ATOM 3174 C CA . ARG A 1 406 ? -10.661 57.130 -4.714 1.00 92.56 406 ARG A CA 1
ATOM 3175 C C . ARG A 1 406 ? -9.438 57.472 -5.565 1.00 92.56 406 ARG A C 1
ATOM 3177 O O . ARG A 1 406 ? -9.277 58.623 -5.955 1.00 92.56 406 ARG A O 1
ATOM 3184 N N . GLN A 1 407 ? -8.571 56.497 -5.842 1.00 87.75 407 GLN A N 1
ATOM 3185 C CA . GLN A 1 407 ? -7.405 56.703 -6.709 1.00 87.75 407 GLN A CA 1
ATOM 3186 C C . GLN A 1 407 ? -7.819 56.993 -8.153 1.00 87.75 407 GLN A C 1
ATOM 3188 O O . GLN A 1 407 ? -7.245 57.885 -8.770 1.00 87.75 407 GLN A O 1
ATOM 3193 N N . LYS A 1 408 ? -8.833 56.290 -8.675 1.00 84.19 408 LYS A N 1
ATOM 3194 C CA . LYS A 1 408 ? -9.413 56.592 -9.990 1.00 84.19 408 LYS A CA 1
ATOM 3195 C C . LYS A 1 408 ? -10.032 57.986 -10.034 1.00 84.19 408 LYS A C 1
ATOM 3197 O O . LYS A 1 408 ? -9.723 58.737 -10.948 1.00 84.19 408 LYS A O 1
ATOM 3202 N N . GLU A 1 409 ? -10.834 58.355 -9.035 1.00 88.38 409 GLU A N 1
ATOM 3203 C CA . GLU A 1 409 ? -11.473 59.678 -8.986 1.00 88.38 409 GLU A CA 1
ATOM 3204 C C . GLU A 1 409 ? -10.435 60.814 -8.902 1.00 88.38 409 GLU A C 1
ATOM 3206 O O . GLU A 1 409 ? -10.594 61.856 -9.536 1.00 88.38 409 GLU A O 1
ATOM 3211 N N . ALA A 1 410 ? -9.339 60.608 -8.161 1.00 87.75 410 ALA A N 1
ATOM 3212 C CA . ALA A 1 410 ? -8.225 61.554 -8.112 1.00 87.75 410 ALA A CA 1
ATOM 3213 C C . ALA A 1 410 ? -7.516 61.679 -9.474 1.00 87.75 410 ALA A C 1
ATOM 3215 O O . ALA A 1 410 ? -7.273 62.790 -9.937 1.00 87.75 410 ALA A O 1
ATOM 3216 N N . GLN A 1 411 ? -7.254 60.556 -10.154 1.00 79.75 411 GLN A N 1
ATOM 3217 C CA . GLN A 1 411 ? -6.643 60.553 -11.490 1.00 79.75 411 GLN A CA 1
ATOM 3218 C C . GLN A 1 411 ? -7.534 61.213 -12.556 1.00 79.75 411 GLN A C 1
ATOM 3220 O O . GLN A 1 411 ? -7.017 61.871 -13.458 1.00 79.75 411 GLN A O 1
ATOM 3225 N N . GLU A 1 412 ? -8.858 61.074 -12.446 1.00 80.19 412 GLU A N 1
ATOM 3226 C CA . GLU A 1 412 ? -9.818 61.750 -13.327 1.00 80.19 412 GLU A CA 1
ATOM 3227 C C . GLU A 1 412 ? -9.856 63.267 -13.085 1.00 80.19 412 GLU A C 1
ATOM 3229 O O . GLU A 1 412 ? -9.891 64.034 -14.050 1.00 80.19 412 GLU A O 1
ATOM 3234 N N . LYS A 1 413 ? -9.784 63.718 -11.823 1.00 85.25 413 LYS A N 1
ATOM 3235 C CA . LYS A 1 413 ? -9.722 65.152 -11.476 1.00 85.25 413 LYS A CA 1
ATOM 3236 C C . LYS A 1 413 ? -8.443 65.836 -11.966 1.00 85.25 413 LYS A C 1
ATOM 3238 O O . LYS A 1 413 ? -8.507 66.998 -12.360 1.00 85.25 413 LYS A O 1
ATOM 3243 N N . ASP A 1 414 ? -7.326 65.115 -12.013 1.00 84.56 414 ASP A N 1
ATOM 3244 C CA . ASP A 1 414 ? -6.035 65.649 -12.467 1.00 84.56 414 ASP A CA 1
ATOM 3245 C C . ASP A 1 414 ? -5.871 65.662 -14.005 1.00 84.56 414 ASP A C 1
ATOM 3247 O O . ASP A 1 414 ? -4.830 66.070 -14.522 1.00 84.56 414 ASP A O 1
ATOM 3251 N N . GLY A 1 415 ? -6.890 65.247 -14.773 1.00 72.50 415 GLY A N 1
ATOM 3252 C CA . GLY A 1 415 ? -6.918 65.395 -16.236 1.00 72.50 415 GLY A CA 1
ATOM 3253 C C . GLY A 1 415 ? -5.947 64.491 -17.011 1.00 72.50 415 GLY A C 1
ATOM 3254 O O . GLY A 1 415 ? -5.711 64.710 -18.203 1.00 72.50 415 GLY A O 1
ATOM 3255 N N . VAL A 1 416 ? -5.385 63.457 -16.376 1.00 57.59 416 VAL A N 1
ATOM 3256 C CA . VAL A 1 416 ? -4.445 62.520 -17.011 1.00 57.59 416 VAL A CA 1
ATOM 3257 C C . VAL A 1 416 ? -5.221 61.394 -17.705 1.00 57.59 416 VAL A C 1
ATOM 3259 O O . VAL A 1 416 ? -5.418 60.312 -17.159 1.00 57.59 416 VAL A O 1
ATOM 3262 N N . LEU A 1 417 ? -5.664 61.629 -18.944 1.00 52.06 417 LEU A N 1
ATOM 3263 C CA . LEU A 1 417 ? -6.230 60.568 -19.787 1.00 52.06 417 LEU A CA 1
ATOM 3264 C C . LEU A 1 417 ? -5.123 59.579 -20.214 1.00 52.06 417 LEU A C 1
ATOM 3266 O O . LEU A 1 417 ? -4.135 60.001 -20.828 1.00 52.06 417 LEU A O 1
ATOM 3270 N N . PRO A 1 418 ? -5.260 58.262 -19.957 1.00 48.75 418 PRO A N 1
ATOM 3271 C CA . PRO A 1 418 ? -4.254 57.287 -20.354 1.00 48.75 418 PRO A CA 1
ATOM 3272 C C . PRO A 1 418 ? -4.243 57.135 -21.880 1.00 48.75 418 PRO A C 1
ATOM 3274 O O . PRO A 1 418 ? -5.153 56.569 -22.486 1.00 48.75 418 PRO A O 1
ATOM 3277 N N . LYS A 1 419 ? -3.181 57.638 -22.519 1.00 45.94 419 LYS A N 1
ATOM 3278 C CA . LYS A 1 419 ? -2.892 57.367 -23.931 1.00 45.94 419 LYS A CA 1
ATOM 3279 C C . LYS A 1 419 ? -2.675 55.865 -24.112 1.00 45.94 419 LYS A C 1
ATOM 3281 O O . LYS A 1 419 ? -1.740 55.298 -23.553 1.00 45.94 419 LYS A O 1
ATOM 3286 N N . ALA A 1 420 ? -3.525 55.238 -24.920 1.00 48.31 420 ALA A N 1
ATOM 3287 C CA . ALA A 1 420 ? -3.372 53.860 -25.366 1.00 48.31 420 ALA A CA 1
ATOM 3288 C C . ALA A 1 420 ? -2.006 53.681 -26.054 1.00 48.31 420 ALA A C 1
ATOM 3290 O O . ALA A 1 420 ? -1.780 54.194 -27.151 1.00 48.31 420 ALA A O 1
ATOM 3291 N N . PHE A 1 421 ? -1.069 52.994 -25.395 1.00 40.94 421 PHE A N 1
ATOM 3292 C CA . PHE A 1 421 ? 0.289 52.827 -25.909 1.00 40.94 421 PHE A CA 1
ATOM 3293 C C . PHE A 1 421 ? 0.423 51.600 -26.814 1.00 40.94 421 PHE A C 1
ATOM 3295 O O . PHE A 1 421 ? 0.136 50.462 -26.443 1.00 40.94 421 PHE A O 1
ATOM 3302 N N . SER A 1 422 ? 0.911 51.881 -28.021 1.00 42.28 422 SER A N 1
ATOM 3303 C CA . SER A 1 422 ? 1.305 50.940 -29.058 1.00 42.28 422 SER A CA 1
ATOM 3304 C C . SER A 1 422 ? 2.548 50.137 -28.672 1.00 42.28 422 SER A C 1
ATOM 3306 O O . SER A 1 422 ? 3.516 50.684 -28.143 1.00 42.28 422 SER A O 1
ATOM 3308 N N . LYS A 1 423 ? 2.556 48.859 -29.053 1.00 45.88 423 LYS A N 1
ATOM 3309 C CA . LYS A 1 423 ? 3.689 47.932 -28.948 1.00 45.88 423 LYS A CA 1
ATOM 3310 C C . LYS A 1 423 ? 4.934 48.472 -29.670 1.00 45.88 423 LYS A C 1
ATOM 3312 O O . LYS A 1 423 ? 4.889 48.712 -30.876 1.00 45.88 423 LYS A O 1
ATOM 3317 N N . ARG A 1 424 ? 6.075 48.546 -28.976 1.00 37.50 424 ARG A N 1
ATOM 3318 C CA . ARG A 1 424 ? 7.410 48.578 -29.597 1.00 37.50 424 ARG A CA 1
ATOM 3319 C C . ARG A 1 424 ? 8.317 47.514 -28.983 1.00 37.50 424 ARG A C 1
ATOM 3321 O O . ARG A 1 424 ? 8.470 47.442 -27.771 1.00 37.50 424 ARG A O 1
ATOM 3328 N N . LYS A 1 425 ? 8.915 46.721 -29.876 1.00 50.38 425 LYS A N 1
ATOM 3329 C CA . LYS A 1 425 ? 10.074 45.846 -29.660 1.00 50.38 425 LYS A CA 1
ATOM 3330 C C . LYS A 1 425 ? 11.258 46.647 -29.106 1.00 50.38 425 LYS A C 1
ATOM 3332 O O . LYS A 1 425 ? 11.581 47.695 -29.664 1.00 50.38 425 LYS A O 1
ATOM 3337 N N . ARG A 1 426 ? 11.980 46.074 -28.144 1.00 37.03 426 ARG A N 1
ATOM 3338 C CA . ARG A 1 426 ? 13.421 46.287 -27.964 1.00 37.03 426 ARG A CA 1
ATOM 3339 C C . ARG A 1 426 ? 14.038 45.033 -27.359 1.00 37.03 426 ARG A C 1
ATOM 3341 O O . ARG A 1 426 ? 13.539 44.539 -26.357 1.00 37.03 426 ARG A O 1
ATOM 3348 N N . GLY A 1 427 ? 15.069 44.524 -28.028 1.00 44.47 427 GLY A N 1
ATOM 3349 C CA . GLY A 1 427 ? 15.994 43.556 -27.458 1.00 44.47 427 GLY A CA 1
ATOM 3350 C C . GLY A 1 427 ? 16.977 44.269 -26.538 1.00 44.47 427 GLY A C 1
ATOM 3351 O O . GLY A 1 427 ? 17.316 45.430 -26.782 1.00 44.47 427 GLY A O 1
ATOM 3352 N N . VAL A 1 428 ? 17.385 43.562 -25.494 1.00 38.22 428 VAL A N 1
ATOM 3353 C CA . VAL A 1 428 ? 18.501 43.893 -24.614 1.00 38.22 428 VAL A CA 1
ATOM 3354 C C . VAL A 1 428 ? 19.143 42.558 -24.250 1.00 38.22 428 VAL A C 1
ATOM 3356 O O . VAL A 1 428 ? 18.466 41.673 -23.733 1.00 38.22 428 VAL A O 1
ATOM 3359 N N . GLU A 1 429 ? 20.414 42.415 -24.611 1.00 46.47 429 GLU A N 1
ATOM 3360 C CA . GLU A 1 429 ? 21.335 41.433 -24.045 1.00 46.47 429 GLU A CA 1
ATOM 3361 C C . GLU A 1 429 ? 21.633 41.841 -22.597 1.00 46.47 429 GLU A C 1
ATOM 3363 O O . GLU A 1 429 ? 22.048 42.976 -22.355 1.00 46.47 429 GLU A O 1
ATOM 3368 N N . SER A 1 430 ? 21.443 40.926 -21.648 1.00 37.12 430 SER A N 1
ATOM 3369 C CA . SER A 1 430 ? 22.092 40.990 -20.338 1.00 37.12 430 SER A CA 1
ATOM 3370 C C . SER A 1 430 ? 22.642 39.611 -19.988 1.00 37.12 430 SER A C 1
ATOM 3372 O O . SER A 1 430 ? 21.894 38.638 -19.905 1.00 37.12 430 SER A O 1
ATOM 3374 N N . LEU A 1 431 ? 23.964 39.554 -19.816 1.00 51.62 431 LEU A N 1
ATOM 3375 C CA . LEU A 1 431 ? 24.643 38.583 -18.966 1.00 51.62 431 LEU A CA 1
ATOM 3376 C C . LEU A 1 431 ? 24.149 38.823 -17.538 1.00 51.62 431 LEU A C 1
ATOM 3378 O O . LEU A 1 431 ? 24.427 39.896 -17.017 1.00 51.62 431 LEU A O 1
ATOM 3382 N N . GLU A 1 432 ? 23.442 37.868 -16.944 1.00 43.66 432 GLU A N 1
ATOM 3383 C CA . GLU A 1 432 ? 23.294 37.721 -15.492 1.00 43.66 432 GLU A CA 1
ATOM 3384 C C . GLU A 1 432 ? 22.663 36.346 -15.192 1.00 43.66 432 GLU A C 1
ATOM 3386 O O . GLU A 1 432 ? 21.603 36.009 -15.718 1.00 43.66 432 GLU A O 1
ATOM 3391 N N . ASP A 1 433 ? 23.380 35.593 -14.355 1.00 37.19 433 ASP A N 1
ATOM 3392 C CA . ASP A 1 433 ? 23.009 34.425 -13.552 1.00 37.19 433 ASP A CA 1
ATOM 3393 C C . ASP A 1 433 ? 22.626 33.097 -14.237 1.00 37.19 433 ASP A C 1
ATOM 3395 O O . ASP A 1 433 ? 21.557 32.934 -14.826 1.00 37.19 433 ASP A O 1
ATOM 3399 N N . ASP A 1 434 ? 23.502 32.102 -14.025 1.00 40.75 434 ASP A N 1
ATOM 3400 C CA . ASP A 1 434 ? 23.350 30.660 -14.272 1.00 40.75 434 ASP A CA 1
ATOM 3401 C C . ASP A 1 434 ? 22.197 30.048 -13.449 1.00 40.75 434 ASP A C 1
ATOM 3403 O O . ASP A 1 434 ? 22.371 29.179 -12.592 1.00 40.75 434 ASP A O 1
ATOM 3407 N N . ILE A 1 435 ? 20.973 30.499 -13.704 1.00 42.09 435 ILE A N 1
ATOM 3408 C CA . ILE A 1 435 ? 19.773 29.744 -13.373 1.00 42.09 435 ILE A CA 1
ATOM 3409 C C . ILE A 1 435 ? 19.660 28.681 -14.458 1.00 42.09 435 ILE A C 1
ATOM 3411 O O . ILE A 1 435 ? 19.261 29.004 -15.575 1.00 42.09 435 ILE A O 1
ATOM 3415 N N . GLU A 1 436 ? 20.048 27.448 -14.115 1.00 52.75 436 GLU A N 1
ATOM 3416 C CA . GLU A 1 436 ? 19.921 26.230 -14.925 1.00 52.75 436 GLU A CA 1
ATOM 3417 C C . GLU A 1 436 ? 18.790 26.350 -15.951 1.00 52.75 436 GLU A C 1
ATOM 3419 O O . GLU A 1 436 ? 17.598 26.344 -15.618 1.00 52.75 436 GLU A O 1
ATOM 3424 N N . ASP A 1 437 ? 19.210 26.541 -17.201 1.00 59.75 437 ASP A N 1
ATOM 3425 C CA . ASP A 1 437 ? 18.354 26.773 -18.348 1.00 59.75 437 ASP A CA 1
ATOM 3426 C C . ASP A 1 437 ? 17.275 25.682 -18.381 1.00 59.75 437 ASP A C 1
ATOM 3428 O O . ASP A 1 437 ? 17.572 24.487 -18.310 1.00 59.75 437 ASP A O 1
ATOM 3432 N N . GLY A 1 438 ? 15.999 26.068 -18.470 1.00 59.41 438 GLY A N 1
ATOM 3433 C CA . GLY A 1 438 ? 14.847 25.152 -18.451 1.00 59.41 438 GLY A CA 1
ATOM 3434 C C . GLY A 1 438 ? 14.798 24.160 -19.626 1.00 59.41 438 GLY A C 1
ATOM 3435 O O . GLY A 1 438 ? 13.773 23.513 -19.844 1.00 59.41 438 GLY A O 1
ATOM 3436 N N . SER A 1 439 ? 15.889 24.050 -20.384 1.00 62.28 439 SER A N 1
ATOM 3437 C CA . SER A 1 439 ? 16.125 23.155 -21.507 1.00 62.28 439 SER A CA 1
ATOM 3438 C C . SER A 1 439 ? 16.042 21.674 -21.117 1.00 62.28 439 SER A C 1
ATOM 3440 O O . SER A 1 439 ? 15.527 20.881 -21.901 1.00 62.28 439 SER A O 1
ATOM 3442 N N . GLY A 1 440 ? 16.411 21.296 -19.886 1.00 79.88 440 GLY A N 1
ATOM 3443 C CA . GLY A 1 440 ? 16.364 19.893 -19.446 1.00 79.88 440 GLY A CA 1
ATOM 3444 C C . GLY A 1 440 ? 14.951 19.307 -19.287 1.00 79.88 440 GLY A C 1
ATOM 3445 O O . GLY A 1 440 ? 14.732 18.120 -19.525 1.00 79.88 440 GLY A O 1
ATOM 3446 N N . LEU A 1 441 ? 13.952 20.123 -18.932 1.00 83.06 441 LEU A N 1
ATOM 3447 C CA . LEU A 1 441 ? 12.595 19.628 -18.639 1.00 83.06 441 LEU A CA 1
ATOM 3448 C C . LEU A 1 441 ? 11.890 19.056 -19.874 1.00 83.06 441 LEU A C 1
ATOM 3450 O O . LEU A 1 441 ? 11.144 18.079 -19.784 1.00 83.06 441 LEU A O 1
ATOM 3454 N N . ALA A 1 442 ? 12.137 19.648 -21.038 1.00 86.38 442 ALA A N 1
ATOM 3455 C CA . ALA A 1 442 ? 11.541 19.189 -22.281 1.00 86.38 442 ALA A CA 1
ATOM 3456 C C . ALA A 1 442 ? 12.118 17.837 -22.733 1.00 86.38 442 ALA A C 1
ATOM 3458 O O . ALA A 1 442 ? 11.359 17.014 -23.251 1.00 86.38 442 ALA A O 1
ATOM 3459 N N . ASP A 1 443 ? 13.404 17.571 -22.487 1.00 85.94 443 ASP A N 1
ATOM 3460 C CA . ASP A 1 443 ? 14.008 16.261 -22.753 1.00 85.94 443 ASP A CA 1
ATOM 3461 C C . ASP A 1 443 ? 13.500 15.196 -21.763 1.00 85.94 443 ASP A C 1
ATOM 3463 O O . ASP A 1 443 ? 13.128 14.101 -22.187 1.00 85.94 443 ASP A O 1
ATOM 3467 N N . ILE A 1 444 ? 13.322 15.545 -20.479 1.00 83.00 444 ILE A N 1
ATOM 3468 C CA . ILE A 1 444 ? 12.722 14.653 -19.463 1.00 83.00 444 ILE A CA 1
ATOM 3469 C C . ILE A 1 444 ? 11.291 14.236 -19.842 1.00 83.00 444 ILE A C 1
ATOM 3471 O O . ILE A 1 444 ? 10.888 13.094 -19.621 1.00 83.00 444 ILE A O 1
ATOM 3475 N N . SER A 1 445 ? 10.517 15.130 -20.466 1.00 85.25 445 SER A N 1
ATOM 3476 C CA . SER A 1 445 ? 9.156 14.813 -20.926 1.00 85.25 445 SER A CA 1
ATOM 3477 C C . SER A 1 445 ? 9.105 13.829 -22.112 1.00 85.25 445 SER A C 1
ATOM 3479 O O . SER A 1 445 ? 8.027 13.367 -22.488 1.00 85.25 445 SER A O 1
ATOM 3481 N N . ARG A 1 446 ? 10.254 13.496 -22.724 1.00 85.62 446 ARG A N 1
ATOM 3482 C CA . ARG A 1 446 ? 10.373 12.684 -23.949 1.00 85.62 446 ARG A CA 1
ATOM 3483 C C . ARG A 1 446 ? 11.342 11.505 -23.753 1.00 85.62 446 ARG A C 1
ATOM 3485 O O . ARG A 1 446 ? 12.331 11.414 -24.481 1.00 85.62 446 ARG A O 1
ATOM 3492 N N . PRO A 1 447 ? 11.058 10.546 -22.855 1.00 79.88 447 PRO A N 1
ATOM 3493 C CA . PRO A 1 447 ? 11.994 9.463 -22.515 1.00 79.88 447 PRO A CA 1
ATOM 3494 C C . PRO A 1 447 ? 12.421 8.613 -23.726 1.00 79.88 447 PRO A C 1
ATOM 3496 O O . PRO A 1 447 ? 13.556 8.152 -23.808 1.00 79.88 447 PRO A O 1
ATOM 3499 N N . HIS A 1 448 ? 11.553 8.475 -24.733 1.00 80.38 448 HIS A N 1
ATOM 3500 C CA . HIS A 1 448 ? 11.881 7.769 -25.975 1.00 80.38 448 HIS A CA 1
ATOM 3501 C C . HIS A 1 448 ? 12.983 8.430 -26.810 1.00 80.38 448 HIS A C 1
ATOM 3503 O O . HIS A 1 448 ? 13.524 7.787 -27.711 1.00 80.38 448 HIS A O 1
ATOM 3509 N N . ARG A 1 449 ? 13.292 9.707 -26.570 1.00 83.88 449 ARG A N 1
ATOM 3510 C CA . ARG A 1 449 ? 14.349 10.412 -27.287 1.00 83.88 449 ARG A CA 1
ATOM 3511 C C . ARG A 1 449 ? 15.728 9.900 -26.873 1.00 83.88 449 ARG A C 1
ATOM 3513 O O . ARG A 1 449 ? 16.462 9.465 -27.754 1.00 83.88 449 ARG A O 1
ATOM 3520 N N . GLY A 1 450 ? 16.008 9.852 -25.569 1.00 82.31 450 GLY A N 1
ATOM 3521 C CA . GLY A 1 450 ? 17.270 9.319 -25.042 1.00 82.31 450 GLY A CA 1
ATOM 3522 C C . GLY A 1 450 ? 17.497 7.872 -25.481 1.00 82.31 450 GLY A C 1
ATOM 3523 O O . GLY A 1 450 ? 18.539 7.550 -26.035 1.00 82.31 450 GLY A O 1
ATOM 3524 N N . PHE A 1 451 ? 16.457 7.032 -25.412 1.00 84.38 451 PHE A N 1
ATOM 3525 C CA . PHE A 1 451 ? 16.544 5.650 -25.898 1.00 84.38 451 PHE A CA 1
ATOM 3526 C C . PHE A 1 451 ? 16.879 5.549 -27.398 1.00 84.38 451 PHE A C 1
ATOM 3528 O O . PHE A 1 451 ? 17.621 4.666 -27.822 1.00 84.38 451 PHE A O 1
ATOM 3535 N N . LYS A 1 452 ? 16.340 6.445 -28.237 1.00 85.38 452 LYS A N 1
ATOM 3536 C CA . LYS A 1 452 ? 16.677 6.477 -29.671 1.00 85.38 452 LYS A CA 1
ATOM 3537 C C . LYS A 1 452 ? 18.109 6.937 -29.911 1.00 85.38 452 LYS A C 1
ATOM 3539 O O . LYS A 1 452 ? 18.715 6.473 -30.871 1.00 85.38 452 LYS A O 1
ATOM 3544 N N . GLU A 1 453 ? 18.622 7.843 -29.091 1.00 86.12 453 GLU A N 1
ATOM 3545 C CA . GLU A 1 453 ? 20.002 8.324 -29.162 1.00 86.12 453 GLU A CA 1
ATOM 3546 C C . GLU A 1 453 ? 20.975 7.211 -28.742 1.00 86.12 453 GLU A C 1
ATOM 3548 O O . GLU A 1 453 ? 21.818 6.821 -29.547 1.00 86.12 453 GLU A O 1
ATOM 3553 N N . GLU A 1 454 ? 20.748 6.555 -27.603 1.00 85.75 454 GLU A N 1
ATOM 3554 C CA . GLU A 1 454 ? 21.516 5.378 -27.158 1.00 85.75 454 GLU A CA 1
ATOM 3555 C C . GLU A 1 454 ? 21.446 4.214 -28.168 1.00 85.75 454 GLU A C 1
ATOM 3557 O O . GLU A 1 454 ? 22.436 3.539 -28.475 1.00 85.75 454 GLU A O 1
ATOM 3562 N N . SER A 1 455 ? 20.267 3.983 -28.756 1.00 85.69 455 SER A N 1
ATOM 3563 C CA . SER A 1 455 ? 20.094 2.970 -29.799 1.00 85.69 455 SER A CA 1
ATOM 3564 C C . SER A 1 455 ? 20.860 3.323 -31.082 1.00 85.69 455 SER A C 1
ATOM 3566 O O . SER A 1 455 ? 21.383 2.429 -31.746 1.00 85.69 455 SER A O 1
ATOM 3568 N N . ARG A 1 456 ? 20.984 4.611 -31.430 1.00 84.88 456 ARG A N 1
ATOM 3569 C CA . ARG A 1 456 ? 21.798 5.063 -32.572 1.00 84.88 456 ARG A CA 1
ATOM 3570 C C . ARG A 1 456 ? 23.291 4.918 -32.310 1.00 84.88 456 ARG A C 1
ATOM 3572 O O . ARG A 1 456 ? 24.020 4.610 -33.247 1.00 84.88 456 ARG A O 1
ATOM 3579 N N . GLU A 1 457 ? 23.736 5.138 -31.078 1.00 86.06 457 GLU A N 1
ATOM 3580 C CA . GLU A 1 457 ? 25.142 4.981 -30.689 1.00 86.06 457 GLU A CA 1
ATOM 3581 C C . GLU A 1 457 ? 25.581 3.513 -30.696 1.00 86.06 457 GLU A C 1
ATOM 3583 O O . GLU A 1 457 ? 26.693 3.193 -31.115 1.00 86.06 457 GLU A O 1
ATOM 3588 N N . SER A 1 458 ? 24.689 2.609 -30.284 1.00 85.94 458 SER A N 1
ATOM 3589 C CA . SER A 1 458 ? 24.957 1.166 -30.244 1.00 85.94 458 SER A CA 1
ATOM 3590 C C . SER A 1 458 ? 24.833 0.471 -31.606 1.00 85.94 458 SER A C 1
ATOM 3592 O O . SER A 1 458 ? 25.458 -0.569 -31.835 1.00 85.94 458 SER A O 1
ATOM 3594 N N . GLN A 1 459 ? 24.053 1.022 -32.540 1.00 87.00 459 GLN A N 1
ATOM 3595 C CA . GLN A 1 459 ? 23.908 0.455 -33.879 1.00 87.00 459 GLN A CA 1
ATOM 3596 C C . GLN A 1 459 ? 25.067 0.853 -34.799 1.00 87.00 459 GLN A C 1
ATOM 3598 O O . GLN A 1 459 ? 25.486 2.007 -34.869 1.00 87.00 459 GLN A O 1
ATOM 3603 N N . LYS A 1 460 ? 25.564 -0.114 -35.585 1.00 86.56 460 LYS A N 1
ATOM 3604 C CA . LYS A 1 460 ? 26.540 0.174 -36.647 1.00 86.56 460 LYS A CA 1
ATOM 3605 C C . LYS A 1 460 ? 25.943 1.237 -37.577 1.00 86.56 460 LYS A C 1
ATOM 3607 O O . LYS A 1 460 ? 24.795 1.065 -37.989 1.00 86.56 460 LYS A O 1
ATOM 3612 N N . PRO A 1 461 ? 26.692 2.289 -37.956 1.00 80.12 461 PRO A N 1
ATOM 3613 C CA . PRO A 1 461 ? 26.174 3.350 -38.809 1.00 80.12 461 PRO A CA 1
ATOM 3614 C C . PRO A 1 461 ? 25.786 2.773 -40.173 1.00 80.12 461 PRO A C 1
ATOM 3616 O O . PRO A 1 461 ? 26.631 2.552 -41.040 1.00 80.12 461 PRO A O 1
ATOM 3619 N N . GLN A 1 462 ? 24.498 2.500 -40.356 1.00 81.81 462 GLN A N 1
ATOM 3620 C CA . GLN A 1 462 ? 23.923 2.054 -41.615 1.00 81.81 462 GLN A CA 1
ATOM 3621 C C . GLN A 1 462 ? 23.148 3.226 -42.224 1.00 81.81 462 GLN A C 1
ATOM 3623 O O . GLN A 1 462 ? 22.206 3.743 -41.631 1.00 81.81 462 GLN A O 1
ATOM 3628 N N . GLY A 1 463 ? 23.569 3.676 -43.409 1.00 87.44 463 GLY A N 1
ATOM 3629 C CA . GLY A 1 463 ? 22.937 4.776 -44.142 1.00 87.44 463 GLY A CA 1
ATOM 3630 C C . GLY A 1 463 ? 23.688 6.112 -44.081 1.00 87.44 463 GLY A C 1
ATOM 3631 O O . GLY A 1 463 ? 24.883 6.186 -43.796 1.00 87.44 463 GLY A O 1
ATOM 3632 N N . ARG A 1 464 ? 22.985 7.193 -44.439 1.00 86.19 464 ARG A N 1
ATOM 3633 C CA . ARG A 1 464 ? 23.543 8.552 -44.536 1.00 86.19 464 ARG A CA 1
ATOM 3634 C C . ARG A 1 464 ? 23.877 9.085 -43.138 1.00 86.19 464 ARG A C 1
ATOM 3636 O O . ARG A 1 464 ? 22.992 9.164 -42.294 1.00 86.19 464 ARG A O 1
ATOM 3643 N N . LYS A 1 465 ? 25.132 9.499 -42.918 1.00 81.94 465 LYS A N 1
ATOM 3644 C CA . LYS A 1 465 ? 25.598 10.075 -41.642 1.00 81.94 465 LYS A CA 1
ATOM 3645 C C . LYS A 1 465 ? 24.704 11.250 -41.219 1.00 81.94 465 LYS A C 1
ATOM 3647 O O . LYS A 1 465 ? 24.562 12.210 -41.980 1.00 81.94 465 LYS A O 1
ATOM 3652 N N . CYS A 1 466 ? 24.131 11.189 -40.015 1.00 82.00 466 CYS A N 1
ATOM 3653 C CA . CYS A 1 466 ? 23.485 12.344 -39.400 1.00 82.00 466 CYS A CA 1
ATOM 3654 C C . CYS A 1 466 ? 24.582 13.313 -38.954 1.00 82.00 466 CYS A C 1
ATOM 3656 O O . CYS A 1 466 ? 25.331 13.026 -38.029 1.00 82.00 466 CYS A O 1
ATOM 3658 N N . THR A 1 467 ? 24.733 14.433 -39.657 1.00 86.12 467 THR A N 1
ATOM 3659 C CA . THR A 1 467 ? 25.755 15.445 -39.339 1.00 86.12 467 THR A CA 1
ATOM 3660 C C . THR A 1 467 ? 25.273 16.478 -38.325 1.00 86.12 467 THR A C 1
ATOM 3662 O O . THR A 1 467 ? 26.049 17.339 -37.926 1.00 86.12 467 THR A O 1
ATOM 3665 N N . LYS A 1 468 ? 23.990 16.447 -37.950 1.00 85.31 468 LYS A N 1
ATOM 3666 C CA . LYS A 1 468 ? 23.429 17.337 -36.934 1.00 85.31 468 LYS A CA 1
ATOM 3667 C C . LYS A 1 468 ? 23.427 16.604 -35.604 1.00 85.31 468 LYS A C 1
ATOM 3669 O O . LYS A 1 468 ? 22.846 15.524 -35.522 1.00 85.31 468 LYS A O 1
ATOM 3674 N N . MET A 1 469 ? 24.084 17.195 -34.610 1.00 81.62 469 MET A N 1
ATOM 3675 C CA . MET A 1 469 ? 23.919 16.769 -33.227 1.00 81.62 469 MET A CA 1
ATOM 3676 C C . MET A 1 469 ? 22.485 17.048 -32.787 1.00 81.62 469 MET A C 1
ATOM 3678 O O . MET A 1 469 ? 21.857 18.001 -33.262 1.00 81.62 469 MET A O 1
ATOM 3682 N N . ASP A 1 470 ? 21.963 16.180 -31.932 1.00 81.31 470 ASP A N 1
ATOM 3683 C CA . ASP A 1 470 ? 20.628 16.320 -31.382 1.00 81.31 470 ASP A CA 1
ATOM 3684 C C . ASP A 1 470 ? 20.598 17.561 -30.463 1.00 81.31 470 ASP A C 1
ATOM 3686 O O . ASP A 1 470 ? 21.256 17.618 -29.432 1.00 81.31 470 ASP A O 1
ATOM 3690 N N . GLU A 1 471 ? 19.880 18.613 -30.877 1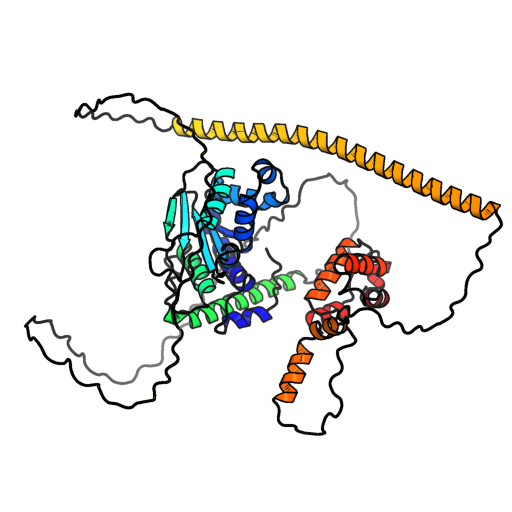.00 88.06 471 GLU A N 1
ATOM 3691 C CA . GLU A 1 471 ? 19.661 19.810 -30.046 1.00 88.06 471 GLU A CA 1
ATOM 3692 C C . GLU A 1 471 ? 18.667 19.480 -28.926 1.00 88.06 471 GLU A C 1
ATOM 3694 O O . GLU A 1 471 ? 17.668 18.814 -29.200 1.00 88.06 471 GLU A O 1
ATOM 3699 N N . SER A 1 472 ? 18.865 19.978 -27.703 1.00 86.12 472 SER A N 1
ATOM 3700 C CA . SER A 1 472 ? 17.907 19.801 -26.597 1.00 86.12 472 SER A CA 1
ATOM 3701 C C . SER A 1 472 ? 16.470 20.125 -27.019 1.00 86.12 472 SER A C 1
ATOM 3703 O O . SER A 1 472 ? 16.209 20.992 -27.869 1.00 86.12 472 SER A O 1
ATOM 3705 N N . ALA A 1 473 ? 15.510 19.351 -26.512 1.00 87.75 473 ALA A N 1
ATOM 3706 C CA . ALA A 1 473 ? 14.135 19.473 -26.967 1.00 87.75 473 ALA A CA 1
ATOM 3707 C C . ALA A 1 473 ? 13.613 20.859 -26.588 1.00 87.75 473 ALA A C 1
ATOM 3709 O O . ALA A 1 473 ? 13.602 21.249 -25.432 1.00 87.75 473 ALA A O 1
ATOM 3710 N N . LYS A 1 474 ? 13.125 21.618 -27.570 1.00 88.19 474 LYS A N 1
ATOM 3711 C CA . LYS A 1 474 ? 12.555 22.951 -27.300 1.00 88.19 474 LYS A CA 1
ATOM 3712 C C . LYS A 1 474 ? 11.108 22.886 -26.817 1.00 88.19 474 LYS A C 1
ATOM 3714 O O . LYS A 1 474 ? 10.616 23.831 -26.217 1.00 88.19 474 LYS A O 1
ATOM 3719 N N . ASN A 1 475 ? 10.412 21.787 -27.113 1.00 89.31 475 ASN A N 1
ATOM 3720 C CA . ASN A 1 475 ? 8.979 21.649 -26.872 1.00 89.31 475 ASN A CA 1
ATOM 3721 C C . ASN A 1 475 ? 8.706 20.553 -25.840 1.00 89.31 475 ASN A C 1
ATOM 3723 O O . ASN A 1 475 ? 8.997 19.382 -26.094 1.00 89.31 475 ASN A O 1
ATOM 3727 N N . MET A 1 476 ? 8.059 20.914 -24.735 1.00 92.38 476 MET A N 1
ATOM 3728 C CA . MET A 1 476 ? 7.558 19.959 -23.747 1.00 92.38 476 MET A CA 1
ATOM 3729 C C . MET A 1 476 ? 6.507 19.025 -24.363 1.00 92.38 476 MET A C 1
ATOM 3731 O O . MET A 1 476 ? 5.621 19.476 -25.096 1.00 92.38 476 MET A O 1
ATOM 3735 N N . ASN A 1 477 ? 6.590 17.734 -24.052 1.00 94.25 477 ASN A N 1
ATOM 3736 C CA . ASN A 1 477 ? 5.471 16.823 -24.232 1.00 94.25 477 ASN A CA 1
ATOM 3737 C C . ASN A 1 477 ? 4.508 16.958 -23.042 1.00 94.25 477 ASN A C 1
ATOM 3739 O O . ASN A 1 477 ? 4.748 16.427 -21.962 1.00 94.25 477 ASN A O 1
ATOM 3743 N N . TRP A 1 478 ? 3.404 17.673 -23.243 1.00 95.56 478 TRP A N 1
ATOM 3744 C CA . TRP A 1 478 ? 2.409 17.892 -22.193 1.00 95.56 478 TRP A CA 1
ATOM 3745 C C . TRP A 1 478 ? 1.499 16.689 -21.919 1.00 95.56 478 TRP A C 1
ATOM 3747 O O . TRP A 1 478 ? 0.765 16.708 -20.931 1.00 95.56 478 TRP A O 1
ATOM 3757 N N . PHE A 1 479 ? 1.516 15.675 -22.785 1.00 94.56 479 PHE A N 1
ATOM 3758 C CA . PHE A 1 479 ? 0.689 14.477 -22.649 1.00 94.56 479 PHE A CA 1
ATOM 3759 C C . PHE A 1 479 ? 1.406 13.350 -21.905 1.00 94.56 479 PHE A C 1
ATOM 3761 O O . PHE A 1 479 ? 0.792 12.322 -21.624 1.00 94.56 479 PHE A O 1
ATOM 3768 N N . GLN A 1 480 ? 2.667 13.556 -21.507 1.00 91.62 480 GLN A N 1
ATOM 3769 C CA . GLN A 1 480 ? 3.331 12.685 -20.544 1.00 91.62 480 GLN A CA 1
ATOM 3770 C C . GLN A 1 480 ? 2.429 12.526 -19.308 1.00 91.62 480 GLN A C 1
ATOM 3772 O O . GLN A 1 480 ? 2.031 13.520 -18.697 1.00 91.62 480 GLN A O 1
ATOM 3777 N N . LEU A 1 481 ? 2.126 11.282 -18.919 1.00 85.12 481 LEU A N 1
ATOM 3778 C CA . LEU A 1 481 ? 1.117 10.956 -17.898 1.00 85.12 481 LEU A CA 1
ATOM 3779 C C . LEU A 1 481 ? 1.281 11.743 -16.586 1.00 85.12 481 LEU A C 1
ATOM 3781 O O . LEU A 1 481 ? 0.291 12.201 -16.012 1.00 85.12 481 LEU A O 1
ATOM 3785 N N . LEU A 1 482 ? 2.524 11.955 -16.142 1.00 85.06 482 LEU A N 1
ATOM 3786 C CA . LEU A 1 482 ? 2.833 12.706 -14.923 1.00 85.06 482 LEU A CA 1
ATOM 3787 C C . LEU A 1 482 ? 2.523 14.208 -15.046 1.00 85.06 482 LEU A C 1
ATOM 3789 O O . LEU A 1 482 ? 1.991 14.809 -14.116 1.00 85.06 482 LEU A O 1
ATOM 3793 N N . ILE A 1 483 ? 2.828 14.825 -16.189 1.00 93.94 483 ILE A N 1
ATOM 3794 C CA . ILE A 1 483 ? 2.506 16.237 -16.450 1.00 93.94 483 ILE A CA 1
ATOM 3795 C C . ILE A 1 483 ? 0.993 16.384 -16.645 1.00 93.94 483 ILE A C 1
ATOM 3797 O O . ILE A 1 483 ? 0.364 17.297 -16.101 1.00 93.94 483 ILE A O 1
ATOM 3801 N N . TRP A 1 484 ? 0.381 15.445 -17.367 1.00 96.44 484 TRP A N 1
ATOM 3802 C CA . TRP A 1 484 ? -1.049 15.446 -17.640 1.00 96.44 484 TRP A CA 1
ATOM 3803 C C . TRP A 1 484 ? -1.903 15.282 -16.374 1.00 96.44 484 TRP A C 1
ATOM 3805 O O . TRP A 1 484 ? -2.941 15.935 -16.241 1.00 96.44 484 TRP A O 1
ATOM 3815 N N . SER A 1 485 ? -1.476 14.469 -15.401 1.00 93.88 485 SER A N 1
ATOM 3816 C CA . SER A 1 485 ? -2.183 14.312 -14.119 1.00 93.88 485 SER A CA 1
ATOM 3817 C C . SER A 1 485 ? -2.212 15.616 -13.307 1.00 93.88 485 SER A C 1
ATOM 3819 O O . SER A 1 485 ? -3.245 15.979 -12.728 1.00 93.88 485 SER A O 1
ATOM 3821 N N . GLN A 1 486 ? -1.124 16.389 -13.342 1.00 95.94 486 GLN A N 1
ATOM 3822 C CA . GLN A 1 486 ? -1.058 17.718 -12.734 1.00 95.94 486 GLN A CA 1
ATOM 3823 C C . GLN A 1 486 ? -1.983 18.706 -13.458 1.00 95.94 486 GLN A C 1
ATOM 3825 O O . GLN A 1 486 ? -2.724 19.434 -12.798 1.00 95.94 486 GLN A O 1
ATOM 3830 N N . ILE A 1 487 ? -2.046 18.661 -14.795 1.00 97.50 487 ILE A N 1
ATOM 3831 C CA . ILE A 1 487 ? -2.991 19.466 -15.592 1.00 97.50 487 ILE A CA 1
ATOM 3832 C C . ILE A 1 487 ? -4.448 19.106 -15.255 1.00 97.50 487 ILE A C 1
ATOM 3834 O O . ILE A 1 487 ? -5.266 20.006 -15.057 1.00 97.50 487 ILE A O 1
ATOM 3838 N N . LYS A 1 488 ? -4.789 17.815 -15.112 1.00 97.25 488 LYS A N 1
ATOM 3839 C CA . LYS A 1 488 ? -6.126 17.381 -14.654 1.00 97.25 488 LYS A CA 1
ATOM 3840 C C . LYS A 1 488 ? -6.448 17.939 -13.266 1.00 97.25 488 LYS A C 1
ATOM 3842 O O . LYS A 1 488 ? -7.576 18.367 -13.022 1.00 97.25 488 LYS A O 1
ATOM 3847 N N . THR A 1 489 ? -5.474 17.948 -12.360 1.00 95.88 489 THR A N 1
ATOM 3848 C CA . THR A 1 489 ? -5.667 18.450 -10.993 1.00 95.88 489 THR A CA 1
ATOM 3849 C C . THR A 1 489 ? -5.836 19.970 -10.974 1.00 95.88 489 THR A C 1
ATOM 3851 O O . THR A 1 489 ? -6.758 20.466 -10.327 1.00 95.88 489 THR A O 1
ATOM 3854 N N . ALA A 1 490 ? -5.037 20.706 -11.749 1.00 97.56 490 ALA A N 1
ATOM 3855 C CA . ALA A 1 490 ? -5.217 22.141 -11.962 1.00 97.56 490 ALA A CA 1
ATOM 3856 C C . ALA A 1 490 ? -6.598 22.456 -12.561 1.00 97.56 490 ALA A C 1
ATOM 3858 O O . ALA A 1 490 ? -7.277 23.374 -12.110 1.00 97.56 490 ALA A O 1
ATOM 3859 N N . ALA A 1 491 ? -7.076 21.637 -13.505 1.00 97.56 491 ALA A N 1
ATOM 3860 C CA . ALA A 1 491 ? -8.405 21.786 -14.094 1.00 97.56 491 ALA A CA 1
ATOM 3861 C C . ALA A 1 491 ? -9.548 21.542 -13.098 1.00 97.56 491 ALA A C 1
ATOM 3863 O O . ALA A 1 491 ? -10.585 22.200 -13.172 1.00 97.56 491 ALA A O 1
ATOM 3864 N N . LYS A 1 492 ? -9.371 20.623 -12.142 1.00 95.75 492 LYS A N 1
ATOM 3865 C CA . LYS A 1 492 ? -10.321 20.442 -11.034 1.00 95.75 492 LYS A CA 1
ATOM 3866 C C . LYS A 1 492 ? -10.340 21.668 -10.114 1.00 95.75 492 LYS A C 1
ATOM 3868 O O . LYS A 1 492 ? -11.423 22.116 -9.751 1.00 95.75 492 LYS A O 1
ATOM 3873 N N . LYS A 1 493 ? -9.169 22.230 -9.786 1.00 96.31 493 LYS A N 1
ATOM 3874 C CA . LYS A 1 493 ? -9.040 23.421 -8.924 1.00 96.31 493 LYS A CA 1
ATOM 3875 C C . LYS A 1 493 ? -9.604 24.694 -9.554 1.00 96.31 493 LYS A C 1
ATOM 3877 O O . LYS A 1 493 ? -10.241 25.470 -8.856 1.00 96.31 493 LYS A O 1
ATOM 3882 N N . ALA A 1 494 ? -9.437 24.860 -10.864 1.00 96.88 494 ALA A N 1
ATOM 3883 C CA . ALA A 1 494 ? -9.959 25.999 -11.620 1.00 96.88 494 ALA A CA 1
ATOM 3884 C C . ALA A 1 494 ? -11.501 26.099 -11.621 1.00 96.88 494 ALA A C 1
ATOM 3886 O O . ALA A 1 494 ? -12.053 27.141 -11.965 1.00 96.88 494 ALA A O 1
ATOM 3887 N N . GLY A 1 495 ? -12.210 25.025 -11.251 1.00 94.56 495 GLY A N 1
ATOM 3888 C CA . GLY A 1 495 ? -13.671 24.991 -11.234 1.00 94.56 495 GLY A CA 1
ATOM 3889 C C . GLY A 1 495 ? -14.301 24.856 -12.626 1.00 94.56 495 GLY A C 1
ATOM 3890 O O . GLY A 1 495 ? -13.637 24.931 -13.660 1.00 94.56 495 GLY A O 1
ATOM 3891 N N . LYS A 1 496 ? -15.612 24.587 -12.660 1.00 93.06 496 LYS A N 1
ATOM 3892 C CA . LYS A 1 496 ? -16.395 24.495 -13.903 1.00 93.06 496 LYS A CA 1
ATOM 3893 C C . LYS A 1 496 ? -17.165 25.805 -14.142 1.00 93.06 496 LYS A C 1
ATOM 3895 O O . LYS A 1 496 ? -17.678 26.363 -13.174 1.00 93.06 496 LYS A O 1
ATOM 3900 N N . PRO A 1 497 ? -17.310 26.259 -15.401 1.00 94.50 497 PRO A N 1
ATOM 3901 C CA . PRO A 1 497 ? -16.735 25.684 -16.621 1.00 94.50 497 PRO A CA 1
ATOM 3902 C C . PRO A 1 497 ? -15.224 25.950 -16.737 1.00 94.50 497 PRO A C 1
ATOM 3904 O O . PRO A 1 497 ? -14.703 26.909 -16.181 1.00 94.50 497 PRO A O 1
ATOM 3907 N N . TRP A 1 498 ? -14.514 25.100 -17.481 1.00 96.62 498 TRP A N 1
ATOM 3908 C CA . TRP A 1 498 ? -13.060 25.197 -17.623 1.00 96.62 498 TRP A CA 1
ATOM 3909 C C . TRP A 1 498 ? -12.645 26.410 -18.461 1.00 96.62 498 TRP A C 1
ATOM 3911 O O . TRP A 1 498 ? -12.935 26.509 -19.661 1.00 96.62 498 TRP A O 1
ATOM 3921 N N . TRP A 1 499 ? -11.894 27.311 -17.829 1.00 96.62 499 TRP A N 1
ATOM 3922 C CA . TRP A 1 499 ? -11.240 28.444 -18.476 1.00 96.62 499 TRP A CA 1
ATOM 3923 C C . TRP A 1 499 ? -9.747 28.151 -18.651 1.00 96.62 499 TRP A C 1
ATOM 3925 O O . TRP A 1 499 ? -9.069 27.933 -17.651 1.00 96.62 499 TRP A O 1
ATOM 3935 N N . PRO A 1 500 ? -9.204 28.163 -19.888 1.00 97.88 500 PRO A N 1
ATOM 3936 C CA . PRO A 1 500 ? -7.784 27.894 -20.121 1.00 97.88 500 PRO A CA 1
ATOM 3937 C C . PRO A 1 500 ? -6.843 28.735 -19.251 1.00 97.88 500 PRO A C 1
ATOM 3939 O O . PRO A 1 500 ? -5.885 28.196 -18.710 1.00 97.88 500 PRO A O 1
ATOM 3942 N N . SER A 1 501 ? -7.143 30.025 -19.081 1.00 97.88 501 SER A N 1
ATOM 3943 C CA . SER A 1 501 ? -6.374 30.948 -18.239 1.00 97.88 501 SER A CA 1
ATOM 3944 C C . SER A 1 501 ? -6.327 30.508 -16.776 1.00 97.88 501 SER A C 1
ATOM 3946 O O . SER A 1 501 ? -5.262 30.522 -16.167 1.00 97.88 501 SER A O 1
ATOM 3948 N N . GLU A 1 502 ? -7.454 30.046 -16.236 1.00 97.94 502 GLU A N 1
ATOM 3949 C CA . GLU A 1 502 ? -7.564 29.612 -14.842 1.00 97.94 502 GLU A CA 1
ATOM 3950 C C . GLU A 1 502 ? -6.824 28.291 -14.605 1.00 97.94 502 GLU A C 1
ATOM 3952 O O . GLU A 1 502 ? -6.123 28.128 -13.611 1.00 97.94 502 GLU A O 1
ATOM 3957 N N . ILE A 1 503 ? -6.894 27.365 -15.567 1.00 98.00 503 ILE A N 1
ATOM 3958 C CA . ILE A 1 503 ? -6.143 26.105 -15.495 1.00 98.00 503 ILE A CA 1
ATOM 3959 C C . ILE A 1 503 ? -4.637 26.372 -15.568 1.00 98.00 503 ILE A C 1
ATOM 3961 O O . ILE A 1 503 ? -3.887 25.788 -14.791 1.00 98.00 503 ILE A O 1
ATOM 3965 N N . VAL A 1 504 ? -4.178 27.257 -16.464 1.00 98.38 504 VAL A N 1
ATOM 3966 C CA . VAL A 1 504 ? -2.758 27.650 -16.515 1.00 98.38 504 VAL A CA 1
ATOM 3967 C C . VAL A 1 504 ? -2.338 28.335 -15.213 1.00 98.38 504 VAL A C 1
ATOM 3969 O O . VAL A 1 504 ? -1.239 28.072 -14.726 1.00 98.38 504 VAL A O 1
ATOM 3972 N N . HIS A 1 505 ? -3.191 29.186 -14.635 1.00 98.06 505 HIS A N 1
ATOM 3973 C CA . HIS A 1 505 ? -2.921 29.843 -13.359 1.00 98.06 505 HIS A CA 1
ATOM 3974 C C . HIS A 1 505 ? -2.725 28.825 -12.228 1.00 98.06 505 HIS A C 1
ATOM 3976 O O . HIS A 1 505 ? -1.685 28.834 -11.568 1.00 98.06 505 HIS A O 1
ATOM 3982 N N . GLU A 1 506 ? -3.666 27.894 -12.060 1.00 98.12 506 GLU A N 1
ATOM 3983 C CA . GLU A 1 506 ? -3.575 26.842 -11.044 1.00 98.12 506 GLU A CA 1
ATOM 3984 C C . GLU A 1 506 ? -2.409 25.876 -11.309 1.00 98.12 506 GLU A C 1
ATOM 3986 O O . GLU A 1 506 ? -1.704 25.499 -10.375 1.00 98.12 506 GLU A O 1
ATOM 3991 N N . ALA A 1 507 ? -2.121 25.536 -12.569 1.00 97.69 507 ALA A N 1
ATOM 3992 C CA . ALA A 1 507 ? -0.970 24.703 -12.919 1.00 97.69 507 ALA A CA 1
ATOM 3993 C C . ALA A 1 507 ? 0.353 25.394 -12.549 1.00 97.69 507 ALA A C 1
ATOM 3995 O O . ALA A 1 507 ? 1.205 24.802 -11.889 1.00 97.69 507 ALA A O 1
ATOM 3996 N N . ARG A 1 508 ? 0.511 26.681 -12.882 1.00 97.94 508 ARG A N 1
ATOM 3997 C CA . ARG A 1 508 ? 1.699 27.467 -12.504 1.00 97.94 508 ARG A CA 1
ATOM 3998 C C . ARG A 1 508 ? 1.827 27.652 -10.997 1.00 97.94 508 ARG A C 1
ATOM 4000 O O . ARG A 1 508 ? 2.943 27.697 -10.499 1.00 97.94 508 ARG A O 1
ATOM 4007 N N . LYS A 1 509 ? 0.716 27.721 -10.264 1.00 97.25 509 LYS A N 1
ATOM 4008 C CA . LYS A 1 509 ? 0.723 27.742 -8.796 1.00 97.25 509 LYS A CA 1
ATOM 4009 C C . LYS A 1 509 ? 1.200 26.413 -8.202 1.00 97.25 509 LYS A C 1
ATOM 4011 O O . LYS A 1 509 ? 1.851 26.422 -7.165 1.00 97.25 509 LYS A O 1
ATOM 4016 N N . MET A 1 510 ? 0.894 25.289 -8.855 1.00 94.69 510 MET A N 1
ATOM 4017 C CA . MET A 1 510 ? 1.379 23.963 -8.455 1.00 94.69 510 MET A CA 1
ATOM 4018 C C . MET A 1 510 ? 2.868 23.774 -8.749 1.00 94.69 510 MET A C 1
ATOM 4020 O O . MET A 1 510 ? 3.604 23.321 -7.879 1.00 94.69 510 MET A O 1
ATOM 4024 N N . ASN A 1 511 ? 3.313 24.108 -9.963 1.00 95.94 511 ASN A N 1
ATOM 4025 C CA . ASN A 1 511 ? 4.716 24.003 -10.355 1.00 95.94 511 ASN A CA 1
ATOM 4026 C C . ASN A 1 511 ? 5.097 25.134 -11.334 1.00 95.94 511 ASN A C 1
ATOM 4028 O O . ASN A 1 511 ? 4.916 24.992 -12.550 1.00 95.94 511 ASN A O 1
ATOM 4032 N N . PRO A 1 512 ? 5.637 26.263 -10.829 1.00 96.12 512 PRO A N 1
ATOM 4033 C CA . PRO A 1 512 ? 5.922 27.435 -11.654 1.00 96.12 512 PRO A CA 1
ATOM 4034 C C . PRO A 1 512 ? 6.931 27.161 -12.769 1.00 96.12 512 PRO A C 1
ATOM 4036 O O . PRO A 1 512 ? 6.769 27.674 -13.873 1.00 96.12 512 PRO A O 1
ATOM 4039 N N . LYS A 1 513 ? 7.953 26.339 -12.490 1.00 91.81 513 LYS A N 1
ATOM 4040 C CA . LYS A 1 513 ? 9.026 26.020 -13.442 1.00 91.81 513 LYS A CA 1
ATOM 4041 C C . LYS A 1 513 ? 8.510 25.132 -14.574 1.00 91.81 513 LYS A C 1
ATOM 4043 O O . LYS A 1 513 ? 8.683 25.468 -15.741 1.00 91.81 513 LYS A O 1
ATOM 4048 N N . LEU A 1 514 ? 7.805 24.050 -14.236 1.00 94.00 514 LEU A N 1
ATOM 4049 C CA . LEU A 1 514 ? 7.269 23.100 -15.215 1.00 94.00 514 LEU A CA 1
ATOM 4050 C C . LEU A 1 514 ? 6.223 23.749 -16.133 1.00 94.00 514 LEU A C 1
ATOM 4052 O O . LEU A 1 514 ? 6.243 23.557 -17.343 1.00 94.00 514 LEU A O 1
ATOM 4056 N N . PHE A 1 515 ? 5.324 24.568 -15.586 1.00 96.25 515 PHE A N 1
ATOM 4057 C CA . PHE A 1 515 ? 4.231 25.173 -16.357 1.00 96.25 515 PHE A CA 1
ATOM 4058 C C . PHE A 1 515 ? 4.526 26.595 -16.854 1.00 96.25 515 PHE A C 1
ATOM 4060 O O . PHE A 1 515 ? 3.621 27.280 -17.346 1.00 96.25 515 PHE A O 1
ATOM 4067 N N . ALA A 1 516 ? 5.783 27.049 -16.784 1.00 95.19 516 ALA A N 1
ATOM 4068 C CA . ALA A 1 516 ? 6.191 28.356 -17.299 1.00 95.19 516 ALA A CA 1
ATOM 4069 C C . ALA A 1 516 ? 5.814 28.508 -18.784 1.00 95.19 516 ALA A C 1
ATOM 4071 O O . ALA A 1 516 ? 5.180 29.491 -19.179 1.00 95.19 516 ALA A O 1
ATOM 4072 N N . GLN A 1 517 ? 6.106 27.476 -19.581 1.00 95.31 517 GLN A N 1
ATOM 4073 C CA . GLN A 1 517 ? 5.874 27.449 -21.028 1.00 95.31 517 GLN A CA 1
ATOM 4074 C C . GLN A 1 517 ? 4.460 26.994 -21.436 1.00 95.31 517 GLN A C 1
ATOM 4076 O O . GLN A 1 517 ? 4.133 27.009 -22.625 1.00 95.31 517 GLN A O 1
ATOM 4081 N N . LEU A 1 518 ? 3.598 26.597 -20.489 1.00 97.00 518 LEU A N 1
ATOM 4082 C CA . LEU A 1 518 ? 2.235 26.175 -20.814 1.00 97.00 518 LEU A CA 1
ATOM 4083 C C . LEU A 1 518 ? 1.395 27.395 -21.217 1.00 97.00 518 LEU A C 1
ATOM 4085 O O . LEU A 1 518 ? 1.064 28.247 -20.392 1.00 97.00 518 LEU A O 1
ATOM 4089 N N . ALA A 1 519 ? 1.051 27.481 -22.500 1.00 97.06 519 ALA A N 1
ATOM 4090 C CA . ALA A 1 519 ? 0.241 28.566 -23.039 1.00 97.06 519 ALA A CA 1
ATOM 4091 C C . ALA A 1 519 ? -1.263 28.267 -22.933 1.00 97.06 519 ALA A C 1
ATOM 4093 O O . ALA A 1 519 ? -1.722 27.162 -23.221 1.00 97.06 519 ALA A O 1
ATOM 4094 N N . GLU A 1 520 ? -2.061 29.293 -22.635 1.00 97.94 520 GLU A N 1
ATOM 4095 C CA . GLU A 1 520 ? -3.528 29.195 -22.575 1.00 97.94 520 GLU A CA 1
ATOM 4096 C C . GLU A 1 520 ? -4.136 28.709 -23.898 1.00 97.94 520 GLU A C 1
ATOM 4098 O O . GLU A 1 520 ? -5.108 27.956 -23.916 1.00 97.94 520 GLU A O 1
ATOM 4103 N N . GLN A 1 521 ? -3.534 29.101 -25.027 1.00 97.50 521 GLN A N 1
ATOM 4104 C CA . GLN A 1 521 ? -3.956 28.664 -26.359 1.00 97.50 521 GLN A CA 1
ATOM 4105 C C . GLN A 1 521 ? -3.820 27.149 -26.543 1.00 97.50 521 GLN A C 1
ATOM 4107 O O . GLN A 1 521 ? -4.643 26.550 -27.234 1.00 97.50 521 GLN A O 1
ATOM 4112 N N . THR A 1 522 ? -2.811 26.535 -25.921 1.00 97.19 522 THR A N 1
ATOM 4113 C CA . THR A 1 522 ? -2.588 25.088 -25.954 1.00 97.19 522 THR A CA 1
ATOM 4114 C C . THR A 1 522 ? -3.741 24.369 -25.255 1.00 97.19 522 THR A C 1
ATOM 4116 O O . THR A 1 522 ? -4.417 23.557 -25.884 1.00 97.19 522 THR A O 1
ATOM 4119 N N . LEU A 1 523 ? -4.078 24.766 -24.021 1.00 97.50 523 LEU A N 1
ATOM 4120 C CA . LEU A 1 523 ? -5.236 24.220 -23.297 1.00 97.50 523 LEU A CA 1
ATOM 4121 C C . LEU A 1 523 ? -6.563 24.501 -24.014 1.00 97.50 523 LEU A C 1
ATOM 4123 O O . LEU A 1 523 ? -7.436 23.638 -24.087 1.00 97.50 523 LEU A O 1
ATOM 4127 N N . GLY A 1 524 ? -6.717 25.692 -24.597 1.00 97.31 524 GLY A N 1
ATOM 4128 C CA . GLY A 1 524 ? -7.914 26.068 -25.351 1.00 97.31 524 GLY A CA 1
ATOM 4129 C C . GLY A 1 524 ? -8.173 25.184 -26.575 1.00 97.31 524 GLY A C 1
ATOM 4130 O O . GLY A 1 524 ? -9.326 25.020 -26.970 1.00 97.31 524 GLY A O 1
ATOM 4131 N N . ARG A 1 525 ? -7.128 24.581 -27.161 1.00 97.25 525 ARG A N 1
ATOM 4132 C CA . ARG A 1 525 ? -7.264 23.597 -28.247 1.00 97.25 525 ARG A CA 1
ATOM 4133 C C . ARG A 1 525 ? -7.688 22.221 -27.749 1.00 97.25 525 ARG A C 1
ATOM 4135 O O . ARG A 1 525 ? -8.256 21.472 -28.546 1.00 97.25 525 ARG A O 1
ATOM 4142 N N . TRP A 1 526 ? -7.415 21.904 -26.484 1.00 97.88 526 TRP A N 1
ATOM 4143 C CA . TRP A 1 526 ? -7.700 20.607 -25.873 1.00 97.88 526 TRP A CA 1
ATOM 4144 C C . TRP A 1 526 ? -9.087 20.509 -25.246 1.00 97.88 526 TRP A C 1
ATOM 4146 O O . TRP A 1 526 ? -9.632 19.413 -25.133 1.00 97.88 526 TRP A O 1
ATOM 4156 N N . ILE A 1 527 ? -9.670 21.637 -24.846 1.00 97.69 527 ILE A N 1
ATOM 4157 C CA . ILE A 1 527 ? -11.022 21.692 -24.284 1.00 97.69 527 ILE A CA 1
ATOM 4158 C C . ILE A 1 527 ? -12.055 21.636 -25.416 1.00 97.69 527 ILE A C 1
ATOM 4160 O O . ILE A 1 527 ? -11.933 22.319 -26.436 1.00 97.69 527 ILE A O 1
ATOM 4164 N N . SER A 1 528 ? -13.101 20.828 -25.240 1.00 97.25 528 SER A N 1
ATOM 4165 C CA . SER A 1 528 ? -14.205 20.738 -26.196 1.00 97.25 528 SER A CA 1
ATOM 4166 C C . SER A 1 528 ? -15.009 22.041 -26.223 1.00 97.25 528 SER A C 1
ATOM 4168 O O . SER A 1 528 ? -15.635 22.420 -25.232 1.00 97.25 528 SER A O 1
ATOM 4170 N N . LYS A 1 529 ? -15.028 22.719 -27.380 1.00 95.88 529 LYS A N 1
ATOM 4171 C CA . LYS A 1 529 ? -15.820 23.945 -27.582 1.00 95.88 529 LYS A CA 1
ATOM 4172 C C . LYS A 1 529 ? -17.323 23.694 -27.424 1.00 95.88 529 LYS A C 1
ATOM 4174 O O . LYS A 1 529 ? -17.992 24.532 -26.833 1.00 95.88 529 LYS A O 1
ATOM 4179 N N . LYS A 1 530 ? -17.813 22.542 -27.910 1.00 95.19 530 LYS A N 1
ATOM 4180 C CA . LYS A 1 530 ? -19.224 22.132 -27.811 1.00 95.19 530 LYS A CA 1
ATOM 4181 C C . LYS A 1 530 ? -19.642 21.931 -26.351 1.00 95.19 530 LYS A C 1
ATOM 4183 O O . LYS A 1 530 ? -20.609 22.532 -25.906 1.00 95.19 530 LYS A O 1
ATOM 4188 N N . ALA A 1 531 ? -18.835 21.195 -25.582 1.00 91.69 531 ALA A N 1
ATOM 4189 C CA . ALA A 1 531 ? -19.093 21.013 -24.153 1.00 91.69 531 ALA A CA 1
ATOM 4190 C C . ALA A 1 531 ? -19.071 22.361 -23.419 1.00 91.69 531 ALA A C 1
ATOM 4192 O O . ALA A 1 531 ? -19.958 22.654 -22.626 1.00 91.69 531 ALA A O 1
ATOM 4193 N N . LYS A 1 532 ? -18.104 23.230 -23.747 1.00 91.56 532 LYS A N 1
ATOM 4194 C CA . LYS A 1 532 ? -18.002 24.557 -23.136 1.00 91.56 532 LYS A CA 1
ATOM 4195 C C . LYS A 1 532 ? -19.236 25.431 -23.400 1.00 91.56 532 LYS A C 1
ATOM 4197 O O . LYS A 1 532 ? -19.659 26.128 -22.482 1.00 91.56 532 LYS A O 1
ATOM 4202 N N . SER A 1 533 ? -19.815 25.412 -24.608 1.00 90.25 533 SER A N 1
ATOM 4203 C CA . SER A 1 533 ? -21.052 26.161 -24.909 1.00 90.25 533 SER A CA 1
ATOM 4204 C C . SER A 1 533 ? -22.277 25.633 -24.162 1.00 90.25 533 SER A C 1
ATOM 4206 O O . SER A 1 533 ? -23.191 26.401 -23.891 1.00 90.25 533 SER A O 1
ATOM 4208 N N . GLU A 1 534 ? -22.267 24.357 -23.784 1.00 93.81 534 GLU A N 1
ATOM 4209 C CA . GLU A 1 534 ? -23.315 23.700 -22.989 1.00 93.81 534 GLU A CA 1
ATOM 4210 C C . GLU A 1 534 ? -23.088 23.874 -21.469 1.00 93.81 534 GLU A C 1
ATOM 4212 O O . GLU A 1 534 ? -23.816 23.321 -20.650 1.00 93.81 534 GLU A O 1
ATOM 4217 N N . GLY A 1 535 ? -22.064 24.639 -21.062 1.00 92.44 535 GLY A N 1
ATOM 4218 C CA . GLY A 1 535 ? -21.689 24.827 -19.655 1.00 92.44 535 GLY A CA 1
ATOM 4219 C C . GLY A 1 535 ? -20.917 23.648 -19.051 1.00 92.44 535 GLY A C 1
ATOM 4220 O O . GLY A 1 535 ? -20.676 23.615 -17.844 1.00 92.44 535 GLY A O 1
ATOM 4221 N N . TRP A 1 536 ? -20.513 22.674 -19.868 1.00 92.81 536 TRP A N 1
ATOM 4222 C CA . TRP A 1 536 ? -19.816 21.466 -19.441 1.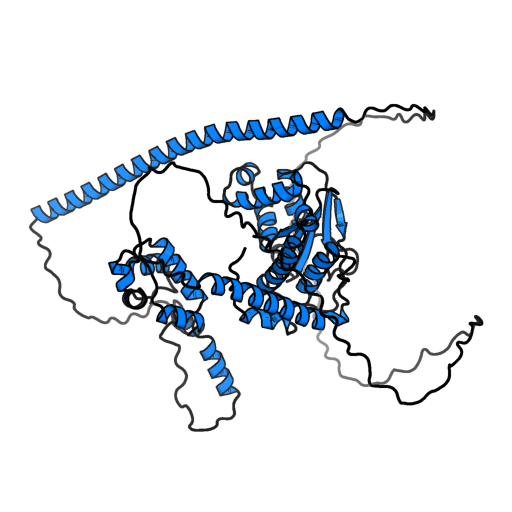00 92.81 536 TRP A CA 1
ATOM 4223 C C . TRP A 1 536 ? -18.305 21.573 -19.675 1.00 92.81 536 TRP A C 1
ATOM 4225 O O . TRP A 1 536 ? -17.810 22.227 -20.593 1.00 92.81 536 TRP A O 1
ATOM 4235 N N . SER A 1 537 ? -17.543 20.874 -18.839 1.00 93.38 537 SER A N 1
ATOM 4236 C CA . SER A 1 537 ? -16.084 20.804 -18.921 1.00 93.38 537 SER A CA 1
ATOM 4237 C C . SER A 1 537 ? -15.653 19.418 -19.381 1.00 93.38 537 SER A C 1
ATOM 4239 O O . SER A 1 537 ? -15.680 18.478 -18.587 1.00 93.38 537 SER A O 1
ATOM 4241 N N . LYS A 1 538 ? -15.256 19.285 -20.652 1.00 95.94 538 LYS A N 1
ATOM 4242 C CA . LYS A 1 538 ? -14.766 18.022 -21.225 1.00 95.94 538 LYS A CA 1
ATOM 4243 C C . LYS A 1 538 ? -13.514 18.260 -22.070 1.00 95.94 538 LYS A C 1
ATOM 4245 O O . LYS A 1 538 ? -13.488 19.174 -22.900 1.00 95.94 538 LYS A O 1
ATOM 4250 N N . TRP A 1 539 ? -12.493 17.426 -21.882 1.00 97.25 539 TRP A N 1
ATOM 4251 C CA . TRP A 1 539 ? -11.374 17.324 -22.821 1.00 97.25 539 TRP A CA 1
ATOM 4252 C C . TRP A 1 539 ? -11.874 16.741 -24.147 1.00 97.25 539 TRP A C 1
ATOM 4254 O O . TRP A 1 539 ? -12.831 15.965 -24.170 1.00 97.25 539 TRP A O 1
ATOM 4264 N N . ARG A 1 540 ? -11.265 17.112 -25.270 1.00 97.69 540 ARG A N 1
ATOM 4265 C CA . ARG A 1 540 ? -11.597 16.475 -26.548 1.00 97.69 540 ARG A CA 1
ATOM 4266 C C . ARG A 1 540 ? -11.130 15.015 -26.555 1.00 97.69 540 ARG A C 1
ATOM 4268 O O . ARG A 1 540 ? -10.116 14.686 -25.945 1.00 97.69 540 ARG A O 1
ATOM 4275 N N . ALA A 1 541 ? -11.860 14.158 -27.265 1.00 96.12 541 ALA A N 1
ATOM 4276 C CA . ALA A 1 541 ? -11.571 12.724 -27.326 1.00 96.12 541 ALA A CA 1
ATOM 4277 C C . ALA A 1 541 ? -10.202 12.420 -27.962 1.00 96.12 541 ALA A C 1
ATOM 4279 O O . ALA A 1 541 ? -9.485 11.552 -27.478 1.00 96.12 541 ALA A O 1
ATOM 4280 N N . ASP A 1 542 ? -9.802 13.184 -28.984 1.00 96.50 542 ASP A N 1
ATOM 4281 C CA . ASP A 1 542 ? -8.492 13.049 -29.634 1.00 96.50 542 ASP A CA 1
ATOM 4282 C C . ASP A 1 542 ? -7.329 13.354 -28.685 1.00 96.50 542 ASP A C 1
ATOM 4284 O O . ASP A 1 542 ? -6.272 12.741 -28.784 1.00 96.50 542 ASP A O 1
ATOM 4288 N N . ILE A 1 543 ? -7.538 14.257 -27.727 1.00 96.56 543 ILE A N 1
ATOM 4289 C CA . ILE A 1 543 ? -6.538 14.563 -26.705 1.00 96.56 543 ILE A CA 1
ATOM 4290 C C . ILE A 1 543 ? -6.430 13.452 -25.668 1.00 96.56 543 ILE A C 1
ATOM 4292 O O . ILE A 1 543 ? -5.323 13.098 -25.283 1.00 96.56 543 ILE A O 1
ATOM 4296 N N . LEU A 1 544 ? -7.556 12.881 -25.235 1.00 95.12 544 LEU A N 1
ATOM 4297 C CA . LEU A 1 544 ? -7.530 11.735 -24.323 1.00 95.12 544 LEU A CA 1
ATOM 4298 C C . LEU A 1 544 ? -6.805 10.546 -24.967 1.00 95.12 544 LEU A C 1
ATOM 4300 O O . LEU A 1 544 ? -5.909 9.989 -24.350 1.00 95.12 544 LEU A O 1
ATOM 4304 N N . SER A 1 545 ? -7.067 10.277 -26.248 1.00 91.50 545 SER A N 1
ATOM 4305 C CA . SER A 1 545 ? -6.344 9.241 -26.992 1.00 91.50 545 SER A CA 1
ATOM 4306 C C . SER A 1 545 ? -4.833 9.511 -27.094 1.00 91.50 545 SER A C 1
ATOM 4308 O O . SER A 1 545 ? -4.044 8.580 -26.978 1.00 91.50 545 SER A O 1
ATOM 4310 N N . GLN A 1 546 ? -4.394 10.766 -27.266 1.00 91.31 546 GLN A N 1
ATOM 4311 C CA . GLN A 1 546 ? -2.958 11.104 -27.275 1.00 91.31 546 GLN A CA 1
ATOM 4312 C C . GLN A 1 546 ? -2.284 10.870 -25.919 1.00 91.31 546 GLN A C 1
ATOM 4314 O O . GLN A 1 546 ? -1.147 10.403 -25.875 1.00 91.31 546 GLN A O 1
ATOM 4319 N N . VAL A 1 547 ? -2.997 11.154 -24.829 1.00 91.19 547 VAL A N 1
ATOM 4320 C CA . VAL A 1 547 ? -2.536 10.894 -23.460 1.00 91.19 547 VAL A CA 1
ATOM 4321 C C . VAL A 1 547 ? -2.393 9.398 -23.213 1.00 91.19 547 VAL A C 1
ATOM 4323 O O . VAL A 1 547 ? -1.380 8.977 -22.661 1.00 91.19 547 VAL A O 1
ATOM 4326 N N . ASP A 1 548 ? -3.367 8.600 -23.652 1.00 81.62 548 ASP A N 1
ATOM 4327 C CA . ASP A 1 548 ? -3.339 7.143 -23.489 1.00 81.62 548 ASP A CA 1
ATOM 4328 C C . ASP A 1 548 ? -2.171 6.509 -24.265 1.00 81.62 548 ASP A C 1
ATOM 4330 O O . ASP A 1 548 ? -1.591 5.516 -23.834 1.00 81.62 548 ASP A O 1
ATOM 4334 N N . LEU A 1 549 ? -1.770 7.128 -25.381 1.00 80.88 549 LEU A N 1
ATOM 4335 C CA . LEU A 1 549 ? -0.593 6.739 -26.160 1.00 80.88 549 LEU A CA 1
ATOM 4336 C C . LEU A 1 549 ? 0.737 7.252 -25.576 1.00 80.88 549 LEU A C 1
ATOM 4338 O O . LEU A 1 549 ? 1.794 6.873 -26.078 1.00 80.88 549 LEU A O 1
ATOM 4342 N N . GLY A 1 550 ? 0.709 8.122 -24.559 1.00 73.38 550 GLY A N 1
ATOM 4343 C CA . GLY A 1 550 ? 1.904 8.726 -23.957 1.00 73.38 550 GLY A CA 1
ATOM 4344 C C . GLY A 1 550 ? 2.716 9.617 -24.910 1.00 73.38 550 GLY A C 1
ATOM 4345 O O . GLY A 1 550 ? 3.926 9.762 -24.722 1.00 73.38 550 GLY A O 1
ATOM 4346 N N . ASN A 1 551 ? 2.073 10.173 -25.944 1.00 53.78 551 ASN A N 1
ATOM 4347 C CA . ASN A 1 551 ? 2.727 10.834 -27.085 1.00 53.78 551 ASN A CA 1
ATOM 4348 C C . ASN A 1 551 ? 3.035 12.306 -26.890 1.00 53.78 551 ASN A C 1
ATOM 4350 O O . ASN A 1 551 ? 2.097 13.037 -26.535 1.00 53.78 551 ASN A O 1
#

pLDDT: mean 75.98, std 24.83, range [24.72, 98.69]

Sequence (551 aa):
MSDPTLPIHSLWRLLGNTYTCSSDVDNMLDILQIQISRSQVLQKKYIVCDVDFTTKVIAAEHSTVKEYLEGEIWAWMRGIGEEVFLNKKKLLTIAHLGQIVGSEGKAFDHWAPVVVDCENALLCYGDSLANGVAVIPPKLEAAYLCWKERHTFLDFSSSPLPISQQLDSHSCGLFACNALDHLVNPETVNLLIPAEAVCARMQAFKKIADTCLQYGYEASAGYESSDPDESEVEESTPFQFGSSNRVAFTFRSESLHAEQQQSNYEDEISTFASCPPTSLPEPEPESDFLQSKIDAANSSDGYEKHSLDSDWEMSDTGAESALVFDTDMNVDEVGAENRTHIEAGFESDSPRDDEASTQISLKNTDIVLFWGLKKETEMEKERTVNEKRVKQHAQGAKRQQALRDRQKEAQEKDGVLPKAFSKRKRGVESLEDDIEDGSGLADISRPHRGFKEESRESQKPQGRKCTKMDESAKNMNWFQLLIWSQIKTAAKKAGKPWWPSEIVHEARKMNPKLFAQLAEQTLGRWISKKAKSEGWSKWRADILSQVDLGN

InterPro domains:
  IPR003653 Ulp1 protease family, C-terminal catalytic domain [PS50600] (1-183)
  IPR038765 Papain-like cysteine peptidase superfamily [SSF54001] (6-186)

Secondary structure (DSSP, 8-state):
---S---GGGGGGGGTT-PPPHHHHHHHHHHHHHHHHT-HHHHHHEEE--HHHHHHHHHHHTS-HHHHHH-GGGHHHHHHHIIIIIS-PEEEEEEEGGGTS-TTS-----EEEEEEETTTTEEEE--TT-SSS----HHHHHHHHHHHHTT--PPPEEEEPP-PPPSSSS-HHHHHHHHHHHHH-TTT-PPPPGGGHHHHHHHHHHHHHHHHHHHHHHHHHTT--------------PPPP----------------------------------PPPPPPPP----------------------------------------------------------------------HHHHHHHHHHHHHHHHHHHHHHHHHHHHHHHHHHHHHHHHHHHHHHHHHHHHHHHHHHHHTT-----PPP--------------THHHHHHT-HHHHHHHHHHHHS---SS---S--PPP-S--TTSHHHHHHHHHHHHHT-SSPPHHHHHHHHHHH-TTTTTT--HHHHHHHB-HHHHHTT---B-HHHHHHHHTT-

Radius of gyration: 36.3 Å; chains: 1; bounding box: 102×122×101 Å

Organism: NCBI:txid1447944